Protein 4GBU (pdb70)

Sequence (399 aa):
SFVKDFKPQALGDTNLFKKPPIKIGNNELLHRAVIPPLTRMRALHPGNIIPNRDWAVEEYYTQRAQRPGTMIITEGAFISPQAGGYDNAPGVWSEEEEQMVEWTKIFNAIHEEKKSFVWVQLAVLGWAAFPDNLARDGLRYDSASDNVFMDAEQEAKKAKKANNPQHSLTKDDEIKQYIKEYVQAAKNSIAAGADGVEIHSANGYLLNQFLDPHSNTRTDEYGGSIEENRARFTLEEVVDALVEEAIGHEEKKVGLRLSPYGVFNSMSGGAETGIVAQYAYVAGELEKRAKAGKRLAFVHLVEPRVTNPFLTEGEGEEYEGGSNDFVYSIWKGPVIRRAGNFALHPEVVREEEVKDKRTLIGYGRFFISNPDLVDRLEKGLPLNKKYDRRDTFYQMSAHGYIDYPTYEEALKLGWDKK

Nearest PDB structures (foldseek):
  4gbu-assembly1_A  TM=1.003E+00  e=1.554E-83  Saccharomyces pastorianus
  4gwe-assembly1_A  TM=1.002E+00  e=4.753E-82  Saccharomyces pastorianus
  4h4i-assembly1_A  TM=1.002E+00  e=6.692E-82  Saccharomyces pastorianus
  4k7y-assembly1_A-2  TM=1.002E+00  e=2.093E-81  Saccharomyces pastorianus
  4ge8-assembly1_A  TM=1.001E+00  e=9.753E-81  Saccharomyces pastorianus

Radius of gyration: 19.95 Å; Cα contacts (8 Å, |Δi|>4): 950; chains: 1; bounding box: 50×60×41 Å

Foldseek 3Di:
DFDPPFFFDFCQVFQQQPWDDFQNATARGFAAADAAFQLQQAPDQQAQHPPPLLLLLLLLLQPARYHYEYHEAELDLQQAARRRHHHQPDPRRLVVVLSNQVSSVVSNYAYAYEYGGAAQNHQLQSQLVVVYAREAQDQPAHLDDVSQVRCVVSVHGYDHDDPVNLVVVLVSLLNSQVSNVVSPHQAYEYECEQQGHLVLLLAQRNHPDDPQCDDDLNNSCVSVVSSQVSNCVRPNLSRYEYEYELQACHSNGCGVVPVCSVVSVLVVLQVQQVVVVVPGHHSEYEYEWLQPNDVLDPRPPSRDPPDGPVSSVVHHPAAYEYEHNCLSPVVVVSVVSVPPRYGYYDYQQCLQESPVVVCNNPRHTTGDADVVSSHDNDPVSRNPRDHPVVCVVVVVVPD

InterPro domains:
  IPR001155 NADH:flavin oxidoreductase/NADH oxidase, N-terminal [PF00724] (16-368)
  IPR013785 Aldolase-type TIM barrel [G3DSA:3.20.20.70] (1-400)
  IPR045247 Oxidoreductase Oye-like [PTHR22893] (15-388)

CATH classification: 3.20.20.70

B-factor: mean 13.07, std 8.91, range [4.62, 53.96]

GO terms:
  GO:0003959 NADPH dehydrogenase activity (F, EXP)

Solvent-accessible surface area: 15492 Å² total; per-residue (Å²): 47,21,32,142,138,37,178,52,59,51,0,32,116,17,34,0,32,118,80,26,115,0,20,84,7,101,0,99,1,17,0,0,7,5,17,30,42,0,25,3,2,40,96,101,23,23,37,6,6,171,89,57,4,57,76,7,7,28,32,3,0,62,54,58,0,0,0,1,2,0,13,7,0,4,3,5,61,27,2,3,10,36,38,50,2,1,0,0,75,25,154,94,0,24,81,27,0,47,107,2,0,88,17,0,63,143,86,152,1,36,0,0,0,5,0,7,2,8,6,0,3,1,83,0,72,27,5,38,121,78,71,38,76,1,3,0,0,3,82,100,22,56,41,64,79,111,9,48,59,71,2,129,186,24,137,18,87,11,56,32,2,67,88,111,35,0,84,84,4,25,138,32,0,29,92,1,0,96,28,0,37,93,14,31,8,25,0,0,0,0,15,0,0,25,0,32,0,1,1,0,0,0,1,37,86,0,6,64,24,140,46,72,9,2,60,40,51,89,32,32,0,71,0,0,11,58,0,0,60,23,0,16,137,39,19,16,54,58,52,0,0,0,14,4,4,2,10,9,67,43,11,41,13,23,0,22,100,53,138,28,4,57,47,0,4,27,60,0,2,26,35,1,17,141,56,11,166,86,52,106,75,5,7,0,2,0,0,17,10,9,35,10,12,30,45,100,65,60,27,50,95,31,78,72,162,60,22,53,0,79,41,3,30,92,44,0,104,4,23,0,0,7,7,11,14,4,8,43,57,9,86,38,0,63,97,46,0,132,54,162,54,0,0,0,1,4,18,32,10,2,5,0,0,5,9,0,2,41,2,10,56,116,19,34,43,2,0,97,44,57,159,106,11,19,92,78,80,22,29,117,4,3,37,82,21,10,26,46,120,87,0,68,175,102,20,47,88,180,138

Secondary structure (DSSP, 8-state):
-B-TT------TTSGGGS-EEETTEEESSSEEB-------PBTTTTBPPTTTHHHHHHHHT-STT-EEE-S-EESSGGG---TTS-BSSSHHHHHHHHHHHHHHHHTT-EEEEEEE--GGGS-HHHHHHTT---EES-SS--S-HHHHHHHHHTT---EEPPHHHHHHHHHHHHHHHHHHHHTT-SEEEEE--TTSHHHHHH-TTT----STTSSSHHHHTHHHHHHHHHHHHHH-GGGEEEEE-TT--TTT--GGGSTTHHHHHHHHHHHHHHHHHTT---SEEEEE-TT-SSTTSPTTTT---S--STHHHHH--S-EEEESS-TT-HHHHHHHTTSTTEEEE--HHHHH-TTHHHHHHHT---BPP-GGGSS-SSSTTTT-PPPHHHHHHTTGGG-

Structure (mmCIF, N/CA/C/O backbone):
data_4GBU
#
_entry.id   4GBU
#
_cell.length_a   141.121
_cell.length_b   141.121
_cell.length_c   42.813
_cell.angle_alpha   90.00
_cell.angle_beta   90.00
_cell.angle_gamma   90.00
#
_symmetry.space_group_name_H-M   'P 43 21 2'
#
loop_
_entity.id
_entity.type
_entity.pdbx_description
1 polymer 'NADPH dehydrogenase 1'
2 non-polymer 'MAGNESIUM ION'
3 non-polymer 2-methyl-5-(prop-1-en-2-yl)phenol
4 non-polymer 'CHLORIDE ION'
5 non-polymer 'SODIUM ION'
6 non-polymer 'PENTAETHYLENE GLYCOL'
7 non-polymer 'FLAVIN MONONUCLEOTIDE'
8 water water
#
loop_
_atom_site.group_PDB
_atom_site.id
_atom_site.type_symbol
_atom_site.label_atom_id
_atom_site.label_alt_id
_atom_site.label_comp_id
_atom_site.label_asym_id
_atom_site.label_entity_id
_atom_site.label_seq_id
_atom_site.pdbx_PDB_ins_code
_atom_site.Cartn_x
_atom_site.Cartn_y
_atom_site.Cartn_z
_atom_site.occupancy
_atom_site.B_iso_or_equiv
_atom_site.auth_seq_id
_atom_site.auth_comp_id
_atom_site.auth_asym_id
_atom_site.auth_atom_id
_atom_site.pdbx_PDB_model_num
ATOM 1 N N . SER A 1 2 ? 9.026 -58.753 -16.386 1.00 17.35 1 SER A N 1
ATOM 2 C CA . SER A 1 2 ? 10.471 -58.906 -16.624 1.00 14.64 1 SER A CA 1
ATOM 3 C C . SER A 1 2 ? 11.275 -57.778 -16.041 1.00 12.43 1 SER A C 1
ATOM 4 O O . SER A 1 2 ? 10.733 -56.727 -15.692 1.00 14.08 1 SER A O 1
ATOM 7 N N . PHE A 1 3 ? 12.574 -58.016 -15.911 1.00 11.38 2 PHE A N 1
ATOM 8 C CA . PHE A 1 3 ? 13.491 -56.987 -15.475 1.00 10.88 2 PHE A CA 1
ATOM 9 C C . PHE A 1 3 ? 13.889 -56.132 -16.666 1.00 11.66 2 PHE A C 1
ATOM 10 O O . PHE A 1 3 ? 13.873 -56.581 -17.808 1.00 13.59 2 PHE A O 1
ATOM 18 N N . VAL A 1 4 ? 14.242 -54.880 -16.403 1.00 11.38 3 VAL A N 1
ATOM 19 C CA . VAL A 1 4 ? 14.720 -53.989 -17.453 1.00 11.58 3 VAL A CA 1
ATOM 20 C C . VAL A 1 4 ? 15.976 -54.578 -18.033 1.00 14.60 3 VAL A C 1
ATOM 21 O O . VAL A 1 4 ? 16.931 -54.867 -17.316 1.00 14.56 3 VAL A O 1
ATOM 25 N N . LYS A 1 5 ? 15.968 -54.767 -19.336 1.00 17.34 4 LYS A N 1
ATOM 26 C CA . LYS A 1 5 ? 16.992 -55.584 -19.946 1.00 23.12 4 LYS A CA 1
ATOM 27 C C . LYS A 1 5 ? 18.379 -55.001 -19.892 1.00 25.72 4 LYS A C 1
ATOM 28 O O . LYS A 1 5 ? 19.336 -55.698 -19.543 1.00 30.47 4 LYS A O 1
ATOM 34 N N . ASP A 1 6 ? 18.540 -53.752 -20.280 1.00 24.46 5 ASP A N 1
ATOM 35 C CA . ASP A 1 6 ? 19.923 -53.328 -20.514 1.00 29.01 5 ASP A CA 1
ATOM 36 C C . ASP A 1 6 ? 20.504 -52.591 -19.302 1.00 27.27 5 ASP A C 1
ATOM 37 O O . ASP A 1 6 ? 21.615 -52.073 -19.350 1.00 28.95 5 ASP A O 1
ATOM 42 N N . PHE A 1 7 ? 19.773 -52.594 -18.195 1.00 21.96 6 PHE A N 1
ATOM 43 C CA . PHE A 1 7 ? 20.138 -51.787 -17.051 1.00 18.90 6 PHE A CA 1
ATOM 44 C C . PHE A 1 7 ? 21.288 -52.426 -16.275 1.00 17.47 6 PHE A C 1
ATOM 45 O O . PHE A 1 7 ? 21.264 -53.622 -15.996 1.00 18.96 6 PHE A O 1
ATOM 53 N N . LYS A 1 8 ? 22.281 -51.619 -15.921 1.00 17.52 7 LYS A N 1
ATOM 54 C CA . LYS A 1 8 ? 23.385 -52.071 -15.077 1.00 17.06 7 LYS A CA 1
ATOM 55 C C . LYS A 1 8 ? 23.223 -51.436 -13.694 1.00 16.37 7 LYS A C 1
ATOM 56 O O . LYS A 1 8 ? 23.586 -50.285 -13.465 1.00 17.12 7 LYS A O 1
ATOM 62 N N . PRO A 1 9 ? 22.647 -52.176 -12.759 1.00 15.05 8 PRO A N 1
ATOM 63 C CA . PRO A 1 9 ? 22.399 -51.554 -11.466 1.00 15.24 8 PRO A CA 1
ATOM 64 C C . PRO A 1 9 ? 23.671 -51.262 -10.723 1.00 13.47 8 PRO A C 1
ATOM 65 O O . PRO A 1 9 ? 24.706 -51.891 -10.941 1.00 15.86 8 PRO A O 1
ATOM 69 N N . GLN A 1 10 ? 23.550 -50.340 -9.774 1.00 14.07 9 GLN A N 1
ATOM 70 C CA . GLN A 1 10 ? 24.600 -49.990 -8.858 1.00 14.13 9 GLN A CA 1
ATOM 71 C C . GLN A 1 10 ? 24.016 -49.972 -7.445 1.00 13.00 9 GLN A C 1
ATOM 72 O O . GLN A 1 10 ? 22.933 -49.423 -7.218 1.00 14.45 9 GLN A O 1
ATOM 78 N N . ALA A 1 11 ? 24.718 -50.562 -6.491 1.00 11.43 10 ALA A N 1
ATOM 79 C CA . ALA A 1 11 ? 24.321 -50.473 -5.083 1.00 11.40 10 ALA A CA 1
ATOM 80 C C . ALA A 1 11 ? 24.580 -49.076 -4.556 1.00 11.36 10 ALA A C 1
ATOM 81 O O . ALA A 1 11 ? 25.692 -48.560 -4.663 1.00 14.31 10 ALA A O 1
ATOM 83 N N . LEU A 1 12 ? 23.546 -48.453 -3.999 1.00 8.60 11 LEU A N 1
ATOM 84 C CA . LEU A 1 12 ? 23.625 -47.074 -3.490 1.00 7.79 11 LEU A CA 1
ATOM 85 C C . LEU A 1 12 ? 23.650 -47.017 -1.972 1.00 7.85 11 LEU A C 1
ATOM 86 O O . LEU A 1 12 ? 23.593 -45.936 -1.380 1.00 7.83 11 LEU A O 1
ATOM 91 N N . GLY A 1 13 ? 23.764 -48.173 -1.327 1.00 8.51 12 GLY A N 1
ATOM 92 C CA . GLY A 1 13 ? 23.821 -48.229 0.125 1.00 9.40 12 GLY A CA 1
ATOM 93 C C . GLY A 1 13 ? 24.960 -47.453 0.745 1.00 9.66 12 GLY A C 1
ATOM 94 O O . GLY A 1 13 ? 24.869 -47.072 1.906 1.00 11.11 12 GLY A O 1
ATOM 95 N N . ASP A 1 14 ? 26.029 -47.214 -0.004 1.00 9.41 13 ASP A N 1
ATOM 96 C CA . ASP A 1 14 ? 27.178 -46.474 0.509 1.00 10.14 13 ASP A CA 1
ATOM 97 C C . ASP A 1 14 ? 27.078 -44.958 0.281 1.00 11.84 13 ASP A C 1
ATOM 98 O O . ASP A 1 14 ? 28.063 -44.243 0.450 1.00 16.72 13 ASP A O 1
ATOM 103 N N . THR A 1 15 ? 25.902 -44.463 -0.076 1.00 8.76 14 THR A N 1
ATOM 104 C CA . THR A 1 15 ? 25.694 -43.054 -0.343 1.00 8.28 14 THR A CA 1
ATOM 105 C C . THR A 1 15 ? 24.719 -42.459 0.650 1.00 7.82 14 THR A C 1
ATOM 106 O O . THR A 1 15 ? 24.039 -43.177 1.388 1.00 8.66 14 THR A O 1
ATOM 110 N N . ASN A 1 16 ? 24.584 -41.140 0.620 1.00 7.94 15 ASN A N 1
ATOM 111 C CA . ASN A 1 16 ? 23.623 -40.463 1.462 1.00 7.92 15 ASN A CA 1
ATOM 112 C C . ASN A 1 16 ? 22.162 -40.831 1.183 1.00 7.52 15 ASN A C 1
ATOM 113 O O . ASN A 1 16 ? 21.295 -40.510 1.971 1.00 8.30 15 ASN A O 1
ATOM 118 N N . LEU A 1 17 ? 21.889 -41.513 0.072 1.00 7.46 16 LEU A N 1
ATOM 119 C CA . LEU A 1 17 ? 20.539 -41.998 -0.154 1.00 7.23 16 LEU A CA 1
ATOM 120 C C . LEU A 1 17 ? 20.096 -42.884 1.015 1.00 7.08 16 LEU A C 1
ATOM 121 O O . LEU A 1 17 ? 18.909 -42.982 1.289 1.00 7.87 16 LEU A O 1
ATOM 126 N N . PHE A 1 18 ? 21.064 -43.516 1.696 1.00 7.30 17 PHE A N 1
ATOM 127 C CA . PHE A 1 18 ? 20.774 -44.397 2.818 1.00 7.49 17 PHE A CA 1
ATOM 128 C C . PHE A 1 18 ? 21.160 -43.808 4.155 1.00 8.20 17 PHE A C 1
ATOM 129 O O . PHE A 1 18 ? 21.319 -44.525 5.128 1.00 10.12 17 PHE A O 1
ATOM 137 N N . LYS A 1 19 ? 21.238 -42.485 4.233 1.00 8.02 18 LYS A N 1
ATOM 138 C CA A LYS A 1 19 ? 21.380 -41.804 5.515 0.68 9.06 18 LYS A CA 1
ATOM 139 C CA B LYS A 1 19 ? 21.389 -41.799 5.505 0.32 8.69 18 LYS A CA 1
ATOM 140 C C . LYS A 1 19 ? 20.035 -41.239 5.938 1.00 8.70 18 LYS A C 1
ATOM 141 O O . LYS A 1 19 ? 19.294 -40.679 5.123 1.00 8.87 18 LYS A O 1
ATOM 152 N N . PRO A 1 20 ? 19.683 -41.396 7.219 1.00 8.73 19 PRO A N 1
ATOM 153 C CA A PRO A 1 20 ? 18.477 -40.767 7.751 0.59 9.28 19 PRO A CA 1
ATOM 154 C CA B PRO A 1 20 ? 18.481 -40.751 7.729 0.41 9.57 19 PRO A CA 1
ATOM 155 C C . PRO A 1 20 ? 18.352 -39.272 7.553 1.00 8.24 19 PRO A C 1
ATOM 156 O O . PRO A 1 20 ? 19.403 -38.626 7.501 1.00 9.24 19 PRO A O 1
ATOM 163 N N . ILE A 1 21 ? 17.155 -38.753 7.496 1.00 7.75 20 ILE A N 1
ATOM 164 C CA . ILE A 1 21 ? 16.947 -37.311 7.409 1.00 8.43 20 ILE A CA 1
ATOM 165 C C . ILE A 1 21 ? 15.567 -37.016 7.965 1.00 8.62 20 ILE A C 1
ATOM 166 O O . ILE A 1 21 ? 14.668 -37.839 7.820 1.00 9.00 20 ILE A O 1
ATOM 171 N N . LYS A 1 22 ? 15.391 -35.868 8.610 1.00 8.68 21 LYS A N 1
ATOM 172 C CA . LYS A 1 22 ? 14.080 -35.482 9.111 1.00 8.80 21 LYS A CA 1
ATOM 173 C C . LYS A 1 22 ? 13.409 -34.564 8.084 1.00 9.24 21 LYS A C 1
ATOM 174 O O . LYS A 1 22 ? 14.003 -33.597 7.618 1.00 10.88 21 LYS A O 1
ATOM 180 N N . ILE A 1 23 ? 12.167 -34.883 7.716 1.00 7.88 22 ILE A N 1
ATOM 181 C CA . ILE A 1 23 ? 11.363 -34.030 6.839 1.00 8.02 22 ILE A CA 1
ATOM 182 C C . ILE A 1 23 ? 10.097 -33.713 7.606 1.00 8.23 22 ILE A C 1
ATOM 183 O O . ILE A 1 23 ? 9.314 -34.617 7.950 1.00 8.69 22 ILE A O 1
ATOM 188 N N . GLY A 1 24 ? 9.895 -32.441 7.895 1.00 8.95 23 GLY A N 1
ATOM 189 C CA . GLY A 1 24 ? 8.786 -32.051 8.738 1.00 9.65 23 GLY A CA 1
ATOM 190 C C . GLY A 1 24 ? 8.888 -32.758 10.075 1.00 8.98 23 GLY A C 1
ATOM 191 O O . GLY A 1 24 ? 9.931 -32.759 10.719 1.00 10.01 23 GLY A O 1
ATOM 192 N N . ASN A 1 25 ? 7.803 -33.409 10.482 1.00 8.71 24 ASN A N 1
ATOM 193 C CA . ASN A 1 25 ? 7.797 -34.159 11.724 1.00 9.39 24 ASN A CA 1
ATOM 194 C C . ASN A 1 25 ? 8.362 -35.572 11.602 1.00 8.99 24 ASN A C 1
ATOM 195 O O . ASN A 1 25 ? 8.417 -36.294 12.576 1.00 11.06 24 ASN A O 1
ATOM 200 N N . ASN A 1 26 ? 8.761 -35.989 10.402 1.00 8.20 25 ASN A N 1
ATOM 201 C CA . ASN A 1 26 ? 9.039 -37.393 10.139 1.00 8.10 25 ASN A CA 1
ATOM 202 C C . ASN A 1 26 ? 10.525 -37.716 10.040 1.00 8.59 25 ASN A C 1
ATOM 203 O O . ASN A 1 26 ? 11.262 -37.123 9.249 1.00 8.71 25 ASN A O 1
ATOM 208 N N . GLU A 1 27 ? 10.942 -38.705 10.818 1.00 7.93 26 GLU A N 1
ATOM 209 C CA . GLU A 1 27 ? 12.297 -39.230 10.755 1.00 7.45 26 GLU A CA 1
ATOM 210 C C . GLU A 1 27 ? 12.413 -40.294 9.660 1.00 7.66 26 GLU A C 1
ATOM 211 O O . GLU A 1 27 ? 12.183 -41.473 9.897 1.00 8.35 26 GLU A O 1
ATOM 217 N N . LEU A 1 28 ? 12.755 -39.855 8.456 1.00 7.49 27 LEU A N 1
ATOM 218 C CA . LEU A 1 28 ? 12.958 -40.788 7.357 1.00 7.56 27 LEU A CA 1
ATOM 219 C C . LEU A 1 28 ? 14.232 -41.596 7.615 1.00 7.46 27 LEU A C 1
ATOM 220 O O . LEU A 1 28 ? 15.225 -41.088 8.157 1.00 7.98 27 LEU A O 1
ATOM 225 N N . LEU A 1 29 ? 14.202 -42.853 7.185 1.00 7.55 28 LEU A N 1
ATOM 226 C CA . LEU A 1 29 ? 15.367 -43.723 7.361 1.00 7.98 28 LEU A CA 1
ATOM 227 C C . LEU A 1 29 ? 16.246 -43.805 6.123 1.00 8.08 28 LEU A C 1
ATOM 228 O O . LEU A 1 29 ? 17.344 -44.346 6.174 1.00 9.76 28 LEU A O 1
ATOM 233 N N . HIS A 1 30 ? 15.777 -43.232 5.027 1.00 7.21 29 HIS A N 1
ATOM 234 C CA . HIS A 1 30 ? 16.520 -43.177 3.773 1.00 6.78 29 HIS A CA 1
ATOM 235 C C . HIS A 1 30 ? 15.833 -42.084 2.941 1.00 6.78 29 HIS A C 1
ATOM 236 O O . HIS A 1 30 ? 14.767 -41.565 3.324 1.00 6.90 29 HIS A O 1
ATOM 243 N N . ARG A 1 31 ? 16.464 -41.735 1.832 1.00 6.64 30 ARG A N 1
ATOM 244 C CA . ARG A 1 31 ? 16.120 -40.525 1.098 1.00 6.21 30 ARG A CA 1
ATOM 245 C C . ARG A 1 31 ? 15.507 -40.832 -0.277 1.00 6.27 30 ARG A C 1
ATOM 246 O O . ARG A 1 31 ? 15.426 -39.955 -1.116 1.00 6.74 30 ARG A O 1
ATOM 254 N N . ALA A 1 32 ? 15.043 -42.065 -0.476 1.00 6.15 31 ALA A N 1
ATOM 255 C CA . ALA A 1 32 ? 14.284 -42.427 -1.681 1.00 6.85 31 ALA A CA 1
ATOM 256 C C . ALA A 1 32 ? 12.807 -42.177 -1.385 1.00 6.19 31 ALA A C 1
ATOM 257 O O . ALA A 1 32 ? 12.226 -42.841 -0.529 1.00 6.95 31 ALA A O 1
ATOM 259 N N . VAL A 1 33 ? 12.230 -41.210 -2.092 1.00 6.09 32 VAL A N 1
ATOM 260 C CA . VAL A 1 33 ? 10.879 -40.738 -1.857 1.00 6.40 32 VAL A CA 1
ATOM 261 C C . VAL A 1 33 ? 9.970 -41.251 -2.973 1.00 6.17 32 VAL A C 1
ATOM 262 O O . VAL A 1 33 ? 10.381 -41.316 -4.142 1.00 6.78 32 VAL A O 1
ATOM 266 N N . ILE A 1 34 ? 8.733 -41.598 -2.625 1.00 6.01 33 ILE A N 1
ATOM 267 C CA . ILE A 1 34 ? 7.721 -41.864 -3.647 1.00 6.25 33 ILE A CA 1
ATOM 268 C C . ILE A 1 34 ? 7.080 -40.536 -3.995 1.00 6.01 33 ILE A C 1
ATOM 269 O O . ILE A 1 34 ? 6.401 -39.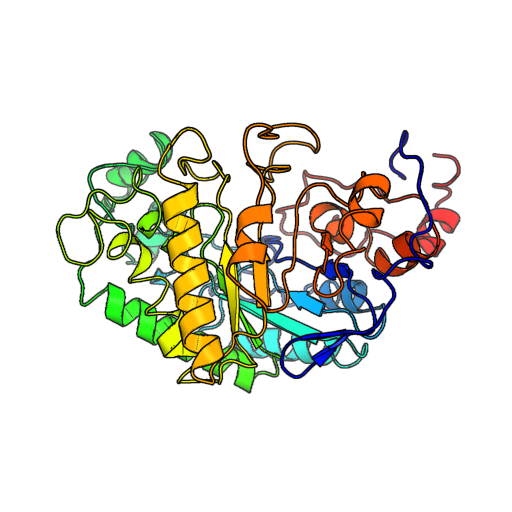940 -3.163 1.00 6.40 33 ILE A O 1
ATOM 274 N N . PRO A 1 35 ? 7.323 -40.036 -5.215 1.00 5.74 34 PRO A N 1
ATOM 275 C CA . PRO A 1 35 ? 6.669 -38.801 -5.642 1.00 6.03 34 PRO A CA 1
ATOM 276 C C . PRO A 1 35 ? 5.195 -39.090 -5.946 1.00 5.98 34 PRO A C 1
ATOM 277 O O . PRO A 1 35 ? 4.815 -40.259 -6.099 1.00 6.37 34 PRO A O 1
ATOM 281 N N . PRO A 1 36 ? 4.389 -38.045 -6.067 1.00 5.66 35 PRO A N 1
ATOM 282 C CA . PRO A 1 36 ? 2.966 -38.228 -6.355 1.00 5.95 35 PRO A CA 1
ATOM 283 C C . PRO A 1 36 ? 2.793 -38.907 -7.721 1.00 5.92 35 PRO A C 1
ATOM 284 O O . PRO A 1 36 ? 3.376 -38.477 -8.722 1.00 6.33 35 PRO A O 1
ATOM 288 N N . LEU A 1 37 ? 1.956 -39.938 -7.762 1.00 5.93 36 LEU A N 1
ATOM 289 C CA . LEU A 1 37 ? 1.697 -40.710 -8.978 1.00 5.97 36 LEU A CA 1
ATOM 290 C C . LEU A 1 37 ? 0.191 -40.995 -9.070 1.00 6.11 36 LEU A C 1
ATOM 291 O O . LEU A 1 37 ? -0.343 -41.894 -8.418 1.00 6.74 36 LEU A O 1
ATOM 296 N N . THR A 1 38 ? -0.485 -40.247 -9.924 1.00 6.31 37 THR A N 1
ATOM 297 C CA . THR A 1 38 ? -1.868 -40.501 -10.303 1.00 6.24 37 THR A CA 1
ATOM 298 C C . THR A 1 38 ? -1.953 -41.875 -10.950 1.00 6.14 37 THR A C 1
ATOM 299 O O . THR A 1 38 ? -1.171 -42.205 -11.838 1.00 7.08 37 THR A O 1
ATOM 303 N N . ARG A 1 39 ? -2.927 -42.661 -10.515 1.00 6.57 38 ARG A N 1
ATOM 304 C CA . ARG A 1 39 ? -3.107 -44.019 -11.018 1.00 6.74 38 ARG A CA 1
ATOM 305 C C . ARG A 1 39 ? -4.516 -44.293 -11.514 1.00 6.75 38 ARG A C 1
ATOM 306 O O . ARG A 1 39 ? -4.754 -45.334 -12.141 1.00 7.40 38 ARG A O 1
ATOM 314 N N . MET A 1 40 ? -5.473 -43.395 -11.257 1.00 7.17 39 MET A N 1
ATOM 315 C CA . MET A 1 40 ? -6.825 -43.520 -11.824 1.00 7.09 39 MET A CA 1
ATOM 316 C C . MET A 1 40 ? -7.556 -44.793 -11.382 1.00 7.37 39 MET A C 1
ATOM 317 O O . MET A 1 40 ? -8.340 -45.344 -12.152 1.00 8.41 39 MET A O 1
ATOM 322 N N . ARG A 1 41 ? -7.358 -45.221 -10.136 1.00 7.55 40 ARG A N 1
ATOM 323 C CA . ARG A 1 41 ? -8.178 -46.291 -9.568 1.00 7.67 40 ARG A CA 1
ATOM 324 C C . ARG A 1 41 ? -9.304 -45.765 -8.682 1.00 6.89 40 ARG A C 1
ATOM 325 O O . ARG A 1 41 ? -10.090 -46.561 -8.183 1.00 7.76 40 ARG A O 1
ATOM 333 N N . ALA A 1 42 ? -9.440 -44.455 -8.514 1.00 7.35 41 ALA A N 1
ATOM 334 C CA . ALA A 1 42 ? -10.555 -43.962 -7.698 1.00 7.89 41 ALA A CA 1
ATOM 335 C C . ALA A 1 42 ? -11.860 -44.193 -8.434 1.00 7.85 41 ALA A C 1
ATOM 336 O O . ALA A 1 42 ? -11.903 -44.187 -9.665 1.00 8.32 41 ALA A O 1
ATOM 338 N N . LEU A 1 43 ? -12.916 -44.444 -7.689 1.00 8.54 42 LEU A N 1
ATOM 339 C CA . LEU A 1 43 ? -14.203 -44.802 -8.275 1.00 9.46 42 LEU A CA 1
ATOM 340 C C . LEU A 1 43 ? -15.189 -43.647 -8.341 1.00 9.63 42 LEU A C 1
ATOM 341 O O . LEU A 1 43 ? -15.234 -42.782 -7.462 1.00 9.75 42 LEU A O 1
ATOM 346 N N . HIS A 1 44 ? -15.969 -43.681 -9.406 1.00 9.28 43 HIS A N 1
ATOM 347 C CA . HIS A 1 44 ? -17.060 -42.762 -9.668 1.00 9.09 43 HIS A CA 1
ATOM 348 C C . HIS A 1 44 ? -18.375 -43.416 -9.246 1.00 8.60 43 HIS A C 1
ATOM 349 O O . HIS A 1 44 ? -18.579 -44.615 -9.469 1.00 10.04 43 HIS A O 1
ATOM 356 N N . PRO A 1 45 ? -19.315 -42.650 -8.664 1.00 8.83 44 PRO A N 1
ATOM 357 C CA . PRO A 1 45 ? -19.254 -41.215 -8.413 1.00 8.85 44 PRO A CA 1
ATOM 358 C C . PRO A 1 45 ? -18.510 -40.906 -7.128 1.00 9.12 44 PRO A C 1
ATOM 359 O O . PRO A 1 45 ? -18.313 -41.760 -6.270 1.00 10.56 44 PRO A O 1
ATOM 363 N N . GLY A 1 46 ? -18.091 -39.657 -7.005 1.00 9.19 45 GLY A N 1
ATOM 364 C CA . GLY A 1 46 ? -17.572 -39.164 -5.754 1.00 9.08 45 GLY A CA 1
ATOM 365 C C . GLY A 1 46 ? -16.071 -39.168 -5.602 1.00 8.51 45 GLY A C 1
ATOM 366 O O . GLY A 1 46 ? -15.593 -38.783 -4.545 1.00 8.71 45 GLY A O 1
ATOM 367 N N . ASN A 1 47 ? -15.338 -39.603 -6.623 1.00 8.41 46 ASN A N 1
ATOM 368 C CA . ASN A 1 47 ? -13.866 -39.559 -6.589 1.00 7.18 46 ASN A CA 1
ATOM 369 C C . ASN A 1 47 ? -13.320 -40.265 -5.338 1.00 7.65 46 ASN A C 1
ATOM 370 O O . ASN A 1 47 ? -12.522 -39.719 -4.582 1.00 7.74 46 ASN A O 1
ATOM 375 N N . ILE A 1 48 ? -13.749 -41.510 -5.142 1.00 7.47 47 ILE A N 1
ATOM 376 C CA A ILE A 1 48 ? -13.451 -42.224 -3.913 0.30 7.99 47 ILE A CA 1
ATOM 377 C CA B ILE A 1 48 ? -13.477 -42.248 -3.919 0.70 7.75 47 ILE A CA 1
ATOM 378 C C . ILE A 1 48 ? -12.213 -43.097 -4.085 1.00 7.79 47 ILE A C 1
ATOM 379 O O . ILE A 1 48 ? -12.135 -43.909 -4.997 1.00 7.95 47 ILE A O 1
ATOM 388 N N . PRO A 1 49 ? -11.207 -42.940 -3.203 1.00 7.74 48 PRO A N 1
ATOM 389 C CA . PRO A 1 49 ? -10.031 -43.810 -3.296 1.00 7.82 48 PRO A CA 1
ATOM 390 C C . PRO A 1 49 ? -10.458 -45.269 -3.376 1.00 7.75 48 PRO A C 1
ATOM 391 O O . PRO A 1 49 ? -11.407 -45.674 -2.716 1.00 8.48 48 PRO A O 1
ATOM 395 N N . ASN A 1 50 ? -9.770 -46.055 -4.184 1.00 7.60 49 ASN A N 1
ATOM 396 C CA . ASN A 1 50 ? -10.248 -47.385 -4.516 1.00 7.36 49 ASN A CA 1
ATOM 397 C C . ASN A 1 50 ? -10.419 -48.293 -3.312 1.00 8.24 49 ASN A C 1
ATOM 398 O O . ASN A 1 50 ? -9.457 -48.635 -2.629 1.00 8.83 49 ASN A O 1
ATOM 403 N N . ARG A 1 51 ? -11.660 -48.707 -3.101 1.00 8.78 50 ARG A N 1
ATOM 404 C CA . ARG A 1 51 ? -12.037 -49.439 -1.913 1.00 9.43 50 ARG A CA 1
ATOM 405 C C . ARG A 1 51 ? -11.484 -50.857 -1.884 1.00 8.96 50 ARG A C 1
ATOM 406 O O . ARG A 1 51 ? -11.425 -51.474 -0.825 1.00 10.88 50 ARG A O 1
ATOM 414 N N . ASP A 1 52 ? -11.080 -51.375 -3.032 1.00 8.52 51 ASP A N 1
ATOM 415 C CA . ASP A 1 52 ? -10.569 -52.739 -3.114 1.00 9.10 51 ASP A CA 1
ATOM 416 C C . ASP A 1 52 ? -9.054 -52.826 -3.024 1.00 9.15 51 ASP A C 1
ATOM 417 O O . ASP A 1 52 ? -8.533 -53.781 -2.444 1.00 10.37 51 ASP A O 1
ATOM 422 N N . TRP A 1 53 ? -8.345 -51.866 -3.617 1.00 8.41 52 TRP A N 1
ATOM 423 C CA . TRP A 1 53 ? -6.928 -52.058 -3.898 1.00 8.15 52 TRP A CA 1
ATOM 424 C C . TRP A 1 53 ? -6.011 -50.983 -3.336 1.00 8.50 52 TRP A C 1
ATOM 425 O O . TRP A 1 53 ? -4.800 -51.207 -3.287 1.00 8.68 52 TRP A O 1
ATOM 436 N N . ALA A 1 54 ? -6.514 -49.782 -3.048 1.00 8.02 53 ALA A N 1
ATOM 437 C CA . ALA A 1 54 ? -5.597 -48.684 -2.733 1.00 7.90 53 ALA A CA 1
ATOM 438 C C . ALA A 1 54 ? -4.797 -48.943 -1.453 1.00 8.17 53 ALA A C 1
ATOM 439 O O . ALA A 1 54 ? -3.607 -48.625 -1.399 1.00 8.36 53 ALA A O 1
ATOM 441 N N . VAL A 1 55 ? -5.425 -49.519 -0.427 1.00 8.07 54 VAL A N 1
ATOM 442 C CA . VAL A 1 55 ? -4.685 -49.844 0.776 1.00 8.32 54 VAL A CA 1
ATOM 443 C C . VAL A 1 55 ? -3.512 -50.763 0.439 1.00 7.84 54 VAL A C 1
ATOM 444 O O . VAL A 1 55 ? -2.378 -50.533 0.879 1.00 8.82 54 VAL A O 1
ATOM 448 N N . GLU A 1 56 ? -3.769 -51.798 -0.339 1.00 8.49 55 GLU A N 1
ATOM 449 C CA A GLU A 1 56 ? -2.722 -52.736 -0.662 0.61 8.13 55 GLU A CA 1
ATOM 450 C CA B GLU A 1 56 ? -2.715 -52.738 -0.660 0.39 8.30 55 GLU A CA 1
ATOM 451 C C . GLU A 1 56 ? -1.610 -52.083 -1.477 1.00 8.22 55 GLU A C 1
ATOM 452 O O . GLU A 1 56 ? -0.427 -52.325 -1.232 1.00 8.66 55 GLU A O 1
ATOM 463 N N . TYR A 1 57 ? -1.978 -51.241 -2.437 1.00 7.58 56 TYR A N 1
ATOM 464 C CA . TYR A 1 57 ? -0.991 -50.528 -3.251 1.00 6.86 56 TYR A CA 1
ATOM 465 C C . TYR A 1 57 ? -0.011 -49.728 -2.387 1.00 7.33 56 TYR A C 1
ATOM 466 O O . TYR A 1 57 ? 1.215 -49.812 -2.558 1.00 7.67 56 TYR A O 1
ATOM 475 N N . TYR A 1 58 ? -0.548 -48.927 -1.487 1.00 7.81 57 TYR A N 1
ATOM 476 C CA . TYR A 1 58 ? 0.283 -48.106 -0.616 1.00 7.37 57 TYR A CA 1
ATOM 477 C C . TYR A 1 58 ? 1.028 -48.933 0.425 1.00 7.33 57 TYR A C 1
ATOM 478 O O . TYR A 1 58 ? 2.165 -48.625 0.770 1.00 8.40 57 TYR A O 1
ATOM 487 N N . THR A 1 59 ? 0.394 -49.995 0.922 1.00 7.49 58 THR A N 1
ATOM 488 C CA . THR A 1 59 ? 1.052 -50.867 1.896 1.00 8.21 58 THR A CA 1
ATOM 489 C C . THR A 1 59 ? 2.300 -51.480 1.277 1.00 7.79 58 THR A C 1
ATOM 490 O O . THR A 1 59 ? 3.382 -51.488 1.869 1.00 8.60 58 THR A O 1
ATOM 494 N N . GLN A 1 60 ? 2.153 -51.994 0.059 1.00 7.70 59 GLN A N 1
ATOM 495 C CA . GLN A 1 60 ? 3.280 -52.566 -0.646 1.00 7.50 59 GLN A CA 1
ATOM 496 C C . GLN A 1 60 ? 4.422 -51.565 -0.734 1.00 7.49 59 GLN A C 1
ATOM 497 O O . GLN A 1 60 ? 5.591 -51.919 -0.542 1.00 8.50 59 GLN A O 1
ATOM 503 N N . ARG A 1 61 ? 4.104 -50.332 -1.114 1.00 7.71 60 ARG A N 1
ATOM 504 C CA . ARG A 1 61 ? 5.131 -49.334 -1.400 1.00 7.62 60 ARG A CA 1
ATOM 505 C C . ARG A 1 61 ? 5.661 -48.651 -0.133 1.00 7.64 60 ARG A C 1
ATOM 506 O O . ARG A 1 61 ? 6.671 -47.956 -0.186 1.00 8.35 60 ARG A O 1
ATOM 514 N N . ALA A 1 62 ? 5.034 -48.935 1.006 1.00 8.06 61 ALA A N 1
ATOM 515 C CA . ALA A 1 62 ? 5.486 -48.492 2.325 1.00 7.73 61 ALA A CA 1
ATOM 516 C C . ALA A 1 62 ? 6.396 -49.506 3.000 1.00 7.72 61 ALA A C 1
ATOM 517 O O . ALA A 1 62 ? 6.873 -49.268 4.094 1.00 8.33 61 ALA A O 1
ATOM 519 N N . GLN A 1 63 ? 6.660 -50.624 2.335 1.00 8.35 62 GLN A N 1
ATOM 520 C CA . GLN A 1 63 ? 7.268 -51.773 3.007 1.00 8.60 62 GLN A CA 1
ATOM 521 C C . GLN A 1 63 ? 8.655 -51.507 3.590 1.00 8.63 62 GLN A C 1
ATOM 522 O O . GLN A 1 63 ? 9.028 -52.146 4.552 1.00 9.96 62 GLN A O 1
ATOM 528 N N . ARG A 1 64 ? 9.438 -50.626 2.976 1.00 8.52 63 ARG A N 1
ATOM 529 C CA . ARG A 1 64 ? 10.736 -50.301 3.568 1.00 8.32 63 ARG A CA 1
ATOM 530 C C . ARG A 1 64 ? 10.489 -49.328 4.699 1.00 8.08 63 ARG A C 1
ATOM 531 O O . ARG A 1 64 ? 9.953 -48.249 4.478 1.00 7.90 63 ARG A O 1
ATOM 539 N N . PRO A 1 65 ? 10.838 -49.684 5.924 1.00 8.72 64 PRO A N 1
ATOM 540 C CA . PRO A 1 65 ? 10.571 -48.753 7.024 1.00 8.94 64 PRO A CA 1
ATOM 541 C C . PRO A 1 65 ? 11.168 -47.365 6.771 1.00 7.75 64 PRO A C 1
ATOM 542 O O . PRO A 1 65 ? 12.271 -47.232 6.229 1.00 8.58 64 PRO A O 1
ATOM 546 N N . GLY A 1 66 ? 10.455 -46.337 7.198 1.00 7.71 65 GLY A N 1
ATOM 547 C CA . GLY A 1 66 ? 10.973 -44.993 7.140 1.00 7.89 65 GLY A CA 1
ATOM 548 C C . GLY A 1 66 ? 10.961 -44.349 5.773 1.00 7.18 65 GLY A C 1
ATOM 549 O O . GLY A 1 66 ? 11.745 -43.424 5.523 1.00 7.94 65 GLY A O 1
ATOM 550 N N . THR A 1 67 ? 10.082 -44.827 4.888 1.00 6.94 66 THR A N 1
ATOM 551 C CA . THR A 1 67 ? 9.915 -44.248 3.556 1.00 6.71 66 THR A CA 1
ATOM 552 C C . THR A 1 67 ? 8.925 -43.098 3.581 1.00 6.36 66 THR A C 1
ATOM 553 O O . THR A 1 67 ? 7.829 -43.226 4.113 1.00 7.42 66 THR A O 1
ATOM 557 N N . MET A 1 68 ? 9.280 -42.005 2.905 1.00 6.30 67 MET A N 1
ATOM 558 C CA . MET A 1 68 ? 8.346 -40.913 2.643 1.00 6.76 67 MET A CA 1
ATOM 559 C C . MET A 1 68 ? 7.559 -41.175 1.375 1.00 6.30 67 MET A C 1
ATOM 560 O O . MET A 1 68 ? 8.142 -41.334 0.314 1.00 6.64 67 MET A O 1
ATOM 565 N N . ILE A 1 69 ? 6.233 -41.241 1.523 1.00 6.48 68 ILE A N 1
ATOM 566 C CA . ILE A 1 69 ? 5.324 -41.397 0.396 1.00 6.13 68 ILE A CA 1
ATOM 567 C C . ILE A 1 69 ? 4.525 -40.131 0.212 1.00 5.97 68 ILE A C 1
ATOM 568 O O . ILE A 1 69 ? 3.864 -39.678 1.144 1.00 7.20 68 ILE A O 1
ATOM 573 N N . ILE A 1 70 ? 4.538 -39.595 -1.005 1.00 5.89 69 ILE A N 1
ATOM 574 C CA . ILE A 1 70 ? 3.619 -38.528 -1.372 1.00 5.60 69 ILE A CA 1
ATOM 575 C C . ILE A 1 70 ? 2.508 -39.172 -2.200 1.00 5.86 69 ILE A C 1
ATOM 576 O O . ILE A 1 70 ? 2.779 -39.921 -3.142 1.00 6.63 69 ILE A O 1
ATOM 581 N N . THR A 1 71 ? 1.253 -38.949 -1.803 1.00 6.13 70 THR A N 1
ATOM 582 C CA . THR A 1 71 ? 0.165 -39.591 -2.505 1.00 6.59 70 THR A CA 1
ATOM 583 C C . THR A 1 71 ? 0.026 -39.080 -3.930 1.00 6.10 70 THR A C 1
ATOM 584 O O . THR A 1 71 ? 0.440 -37.964 -4.261 1.00 6.49 70 THR A O 1
ATOM 588 N N . GLU A 1 72 ? -0.640 -39.883 -4.750 1.00 6.02 71 GLU A N 1
ATOM 589 C CA . GLU A 1 72 ? -1.259 -39.371 -5.966 1.00 6.30 71 GLU A CA 1
ATOM 590 C C . GLU A 1 72 ? -1.944 -38.029 -5.689 1.00 6.10 71 GLU A C 1
ATOM 591 O O . GLU A 1 72 ? -2.500 -37.794 -4.601 1.00 6.23 71 GLU A O 1
ATOM 597 N N . GLY A 1 73 ? -1.986 -37.169 -6.689 1.00 6.41 72 GLY A N 1
ATOM 598 C CA . GLY A 1 73 ? -2.705 -35.926 -6.544 1.00 6.32 72 GLY A CA 1
ATOM 599 C C . GLY A 1 73 ? -4.130 -36.183 -6.107 1.00 6.86 72 GLY A C 1
ATOM 600 O O . GLY A 1 73 ? -4.837 -37.040 -6.656 1.00 7.45 72 GLY A O 1
ATOM 601 N N . ALA A 1 74 ? -4.597 -35.371 -5.169 1.00 6.04 73 ALA A N 1
ATOM 602 C CA . ALA A 1 74 ? -5.948 -35.494 -4.638 1.00 6.87 73 ALA A CA 1
ATOM 603 C C . ALA A 1 74 ? -6.668 -34.159 -4.760 1.00 6.20 73 ALA A C 1
ATOM 604 O O . ALA A 1 74 ? -6.161 -33.143 -4.307 1.00 7.00 73 ALA A O 1
ATOM 606 N N . PHE A 1 75 ? -7.840 -34.158 -5.388 1.00 6.56 74 PHE A N 1
ATOM 607 C CA . PHE A 1 75 ? -8.567 -32.932 -5.619 1.00 6.57 74 PHE A CA 1
ATOM 608 C C . PHE A 1 75 ? -9.083 -32.349 -4.316 1.00 6.64 74 PHE A C 1
ATOM 609 O O . PHE A 1 75 ? -9.670 -33.049 -3.484 1.00 7.42 74 PHE A O 1
ATOM 617 N N . ILE A 1 76 ? -8.944 -31.039 -4.191 1.00 6.70 75 ILE A N 1
ATOM 618 C CA . ILE A 1 76 ? -9.354 -30.369 -2.967 1.00 7.37 75 ILE A CA 1
ATOM 619 C C . ILE A 1 76 ? -10.860 -30.104 -2.907 1.00 7.44 75 ILE A C 1
ATOM 620 O O . ILE A 1 76 ? -11.385 -29.808 -1.845 1.00 8.99 75 ILE A O 1
ATOM 625 N N . SER A 1 77 ? -11.556 -30.199 -4.028 1.00 7.77 76 SER A N 1
ATOM 626 C CA . SER A 1 77 ? -12.988 -29.906 -4.109 1.00 8.05 76 SER A CA 1
ATOM 627 C C . SER A 1 77 ? -13.476 -30.412 -5.458 1.00 7.38 76 SER A C 1
ATOM 628 O O . SER A 1 77 ? -12.674 -30.636 -6.366 1.00 7.85 76 SER A O 1
ATOM 631 N N . PRO A 1 78 ? -14.796 -30.512 -5.635 1.00 7.78 77 PRO A N 1
ATOM 632 C CA . PRO A 1 78 ? -15.289 -30.875 -6.969 1.00 7.77 77 PRO A CA 1
ATOM 633 C C . PRO A 1 78 ? -14.772 -29.927 -8.047 1.00 7.25 77 PRO A C 1
ATOM 634 O O . PRO A 1 78 ? -14.357 -30.374 -9.132 1.00 7.93 77 PRO A O 1
ATOM 638 N N . GLN A 1 79 ? -14.829 -28.621 -7.800 1.00 7.75 78 GLN A N 1
ATOM 639 C CA . GLN A 1 79 ? -14.424 -27.641 -8.803 1.00 7.80 78 GLN A CA 1
ATOM 640 C C . GLN A 1 79 ? -12.936 -27.757 -9.178 1.00 7.39 78 GLN A C 1
ATOM 641 O O . GLN A 1 79 ? -12.545 -27.391 -10.270 1.00 8.08 78 GLN A O 1
ATOM 647 N N . ALA A 1 80 ? -12.124 -28.292 -8.271 1.00 7.39 79 ALA A N 1
ATOM 648 C CA . ALA A 1 80 ? -10.692 -28.489 -8.529 1.00 6.51 79 ALA A CA 1
ATOM 649 C C . ALA A 1 80 ? -10.411 -29.711 -9.406 1.00 6.21 79 ALA A C 1
ATOM 650 O O . ALA A 1 80 ? -9.272 -29.905 -9.837 1.00 7.34 79 ALA A O 1
ATOM 652 N N . GLY A 1 81 ? -11.414 -30.559 -9.601 1.00 7.05 80 GLY A N 1
ATOM 653 C CA . GLY A 1 81 ? -11.245 -31.842 -10.269 1.00 7.67 80 GLY A CA 1
ATOM 654 C C . GLY A 1 81 ? -11.581 -31.814 -11.741 1.00 7.38 80 GLY A C 1
ATOM 655 O O . GLY A 1 81 ? -11.312 -30.851 -12.459 1.00 8.05 80 GLY A O 1
ATOM 656 N N . GLY A 1 82 ? -12.145 -32.914 -12.217 1.00 8.13 81 GLY A N 1
ATOM 657 C CA . GLY A 1 82 ? -12.469 -33.055 -13.622 1.00 8.94 81 GLY A CA 1
ATOM 658 C C . GLY A 1 82 ? -12.014 -34.351 -14.258 1.00 8.34 81 GLY A C 1
ATOM 659 O O . GLY A 1 82 ? -12.291 -34.562 -15.438 1.00 9.38 81 GLY A O 1
ATOM 660 N N . TYR A 1 83 ? -11.355 -35.220 -13.490 1.00 7.83 82 TYR A N 1
ATOM 661 C CA . TYR A 1 83 ? -11.076 -36.600 -13.866 1.00 8.36 82 TYR A CA 1
ATOM 662 C C . TYR A 1 83 ? -11.859 -37.492 -12.903 1.00 7.88 82 TYR A C 1
ATOM 663 O O . TYR A 1 83 ? -11.707 -37.396 -11.692 1.00 8.79 82 TYR A O 1
ATOM 672 N N . ASP A 1 84 ? -12.697 -38.356 -13.450 1.00 8.66 83 ASP A N 1
ATOM 673 C CA . ASP A 1 84 ? -13.588 -39.145 -12.621 1.00 8.84 83 ASP A CA 1
ATOM 674 C C . ASP A 1 84 ? -12.888 -40.191 -11.774 1.00 8.46 83 ASP A C 1
ATOM 675 O O . ASP A 1 84 ? -13.447 -40.625 -10.772 1.00 9.81 83 ASP A O 1
ATOM 680 N N . ASN A 1 85 ? -11.695 -40.605 -12.175 1.00 7.77 84 ASN A N 1
ATOM 681 C CA . ASN A 1 85 ? -11.028 -41.692 -11.480 1.00 8.06 84 ASN A CA 1
ATOM 682 C C . ASN A 1 85 ? -9.785 -41.280 -10.696 1.00 7.32 84 ASN A C 1
ATOM 683 O O . ASN A 1 85 ? -9.009 -42.138 -10.280 1.00 7.38 84 ASN A O 1
ATOM 688 N N . ALA A 1 86 ? -9.634 -39.989 -10.435 1.00 6.81 85 ALA A N 1
ATOM 689 C CA . ALA A 1 86 ? -8.655 -39.501 -9.463 1.00 7.12 85 ALA A CA 1
ATOM 690 C C . ALA A 1 86 ? -9.391 -39.146 -8.184 1.00 6.49 85 ALA A C 1
ATOM 691 O O . ALA A 1 86 ? -10.536 -38.698 -8.224 1.00 8.19 85 ALA A O 1
ATOM 693 N N . PRO A 1 87 ? -8.762 -39.376 -7.029 1.00 6.59 86 PRO A N 1
ATOM 694 C CA . PRO A 1 87 ? -9.473 -39.183 -5.770 1.00 7.21 86 PRO A CA 1
ATOM 695 C C . PRO A 1 87 ? -9.531 -37.728 -5.308 1.00 6.87 86 PRO A C 1
ATOM 696 O O . PRO A 1 87 ? -8.702 -36.904 -5.705 1.00 7.51 86 PRO A O 1
ATOM 700 N N . GLY A 1 88 ? -10.488 -37.449 -4.430 1.00 7.69 87 GLY A N 1
ATOM 701 C CA . GLY A 1 88 ? -10.531 -36.202 -3.708 1.00 7.62 87 GLY A CA 1
ATOM 702 C C . GLY A 1 88 ? -10.285 -36.367 -2.224 1.00 7.48 87 GLY A C 1
ATOM 703 O O . GLY A 1 88 ? -10.197 -37.477 -1.705 1.00 7.59 87 GLY A O 1
ATOM 704 N N . VAL A 1 89 ? -10.185 -35.219 -1.556 1.00 7.11 88 VAL A N 1
ATOM 705 C CA . VAL A 1 89 ? -10.004 -35.121 -0.113 1.00 7.41 88 VAL A CA 1
ATOM 706 C C . VAL A 1 89 ? -10.954 -34.076 0.485 1.00 7.96 88 VAL A C 1
ATOM 707 O O . VAL A 1 89 ? -10.606 -33.394 1.455 1.00 8.72 88 VAL A O 1
ATOM 711 N N . TRP A 1 90 ? -12.152 -33.961 -0.076 1.00 8.12 89 TRP A N 1
ATOM 712 C CA . TRP A 1 90 ? -13.157 -33.050 0.460 1.00 9.04 89 TRP A CA 1
ATOM 713 C C . TRP A 1 90 ? -14.317 -33.704 1.193 1.00 9.04 89 TRP A C 1
ATOM 714 O O . TRP A 1 90 ? -15.012 -33.025 1.923 1.00 10.80 89 TRP A O 1
ATOM 725 N N . SER A 1 91 ? -14.577 -34.990 0.973 1.00 9.29 90 SER A N 1
ATOM 726 C CA . SER A 1 91 ? -15.792 -35.603 1.527 1.00 9.14 90 SER A CA 1
ATOM 727 C C . SER A 1 91 ? -15.518 -36.650 2.592 1.00 9.50 90 SER A C 1
ATOM 728 O O . SER A 1 91 ? -14.447 -37.250 2.643 1.00 9.65 90 SER A O 1
ATOM 731 N N . GLU A 1 92 ? -16.530 -36.892 3.400 1.00 10.94 91 GLU A N 1
ATOM 732 C CA . GLU A 1 92 ? -16.419 -37.922 4.410 1.00 12.32 91 GLU A CA 1
ATOM 733 C C . GLU A 1 92 ? -16.134 -39.292 3.791 1.00 11.41 91 GLU A C 1
ATOM 734 O O . GLU A 1 92 ? -15.354 -40.043 4.262 1.00 12.07 91 GLU A O 1
ATOM 740 N N . GLU A 1 93 ? -16.830 -39.604 2.709 1.00 11.34 92 GLU A N 1
ATOM 741 C CA A GLU A 1 93 ? -16.702 -40.926 2.111 0.58 13.07 92 GLU A CA 1
ATOM 742 C CA B GLU A 1 93 ? -16.717 -40.938 2.088 0.25 12.32 92 GLU A CA 1
ATOM 743 C CA C GLU A 1 93 ? -16.702 -40.927 2.103 0.17 12.06 92 GLU A CA 1
ATOM 744 C C . GLU A 1 93 ? -15.247 -41.104 1.586 1.00 10.81 92 GLU A C 1
ATOM 745 O O . GLU A 1 93 ? -14.716 -42.156 1.605 1.00 11.78 92 GLU A O 1
ATOM 761 N N . GLN A 1 94 ? -14.673 -40.026 1.047 1.00 8.97 93 GLN A N 1
ATOM 762 C CA . GLN A 1 94 ? -13.251 -40.112 0.623 1.00 7.82 93 GLN A CA 1
ATOM 763 C C . GLN A 1 94 ? -12.345 -40.331 1.847 1.00 8.13 93 GLN A C 1
ATOM 764 O O . GLN A 1 94 ? -11.497 -41.120 1.806 1.00 8.75 93 GLN A O 1
ATOM 770 N N . MET A 1 95 ? -12.580 -39.572 2.897 1.00 8.71 94 MET A N 1
ATOM 771 C CA . MET A 1 95 ? -11.653 -39.614 4.018 1.00 9.31 94 MET A CA 1
ATOM 772 C C . MET A 1 95 ? -11.723 -40.948 4.742 1.00 10.32 94 MET A C 1
ATOM 773 O O . MET A 1 95 ? -10.729 -41.375 5.326 1.00 10.49 94 MET A O 1
ATOM 778 N N . VAL A 1 96 ? -12.870 -41.622 4.713 1.00 10.20 95 VAL A N 1
ATOM 779 C CA . VAL A 1 96 ? -12.927 -42.975 5.259 1.00 11.68 95 VAL A CA 1
ATOM 780 C C . VAL A 1 96 ? -11.877 -43.868 4.613 1.00 10.73 95 VAL A C 1
ATOM 781 O O . VAL A 1 96 ? -11.181 -44.627 5.290 1.00 11.32 95 VAL A O 1
ATOM 785 N N . GLU A 1 97 ? -11.742 -43.767 3.301 1.00 9.51 96 GLU A N 1
ATOM 786 C CA . GLU A 1 97 ? -10.774 -44.602 2.597 1.00 9.40 96 GLU A CA 1
ATOM 787 C C . GLU A 1 97 ? -9.345 -44.111 2.807 1.00 8.82 96 GLU A C 1
ATOM 788 O O . GLU A 1 97 ? -8.438 -44.922 2.997 1.00 9.48 96 GLU A O 1
ATOM 794 N N . TRP A 1 98 ? -9.135 -42.797 2.804 1.00 8.27 97 TRP A N 1
ATOM 795 C CA . TRP A 1 98 ? -7.795 -42.258 3.056 1.00 7.93 97 TRP A CA 1
ATOM 796 C C . TRP A 1 98 ? -7.297 -42.663 4.439 1.00 8.74 97 TRP A C 1
ATOM 797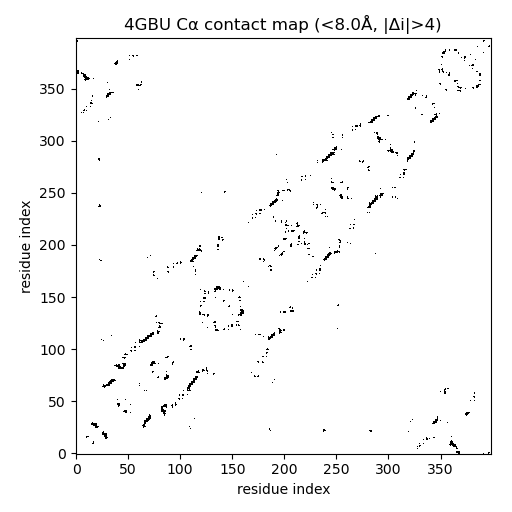 O O . TRP A 1 98 ? -6.131 -42.987 4.596 1.00 8.64 97 TRP A O 1
ATOM 808 N N . THR A 1 99 ? -8.168 -42.638 5.436 1.00 8.77 98 THR A N 1
ATOM 809 C CA . THR A 1 99 ? -7.764 -43.025 6.783 1.00 8.99 98 THR A CA 1
ATOM 810 C C . THR A 1 99 ? -7.175 -44.436 6.787 1.00 9.03 98 THR A C 1
ATOM 811 O O . THR A 1 99 ? -6.155 -44.698 7.430 1.00 10.07 98 THR A O 1
ATOM 815 N N . LYS A 1 100 ? -7.837 -45.358 6.086 1.00 9.32 99 LYS A N 1
ATOM 816 C CA . LYS A 1 100 ? -7.335 -46.734 5.985 1.00 9.88 99 LYS A CA 1
ATOM 817 C C . LYS A 1 100 ? -5.961 -46.781 5.315 1.00 8.84 99 LYS A C 1
ATOM 818 O O . LYS A 1 100 ? -5.068 -47.514 5.757 1.00 9.77 99 LYS A O 1
ATOM 824 N N . ILE A 1 101 ? -5.785 -45.996 4.263 1.00 8.53 100 ILE A N 1
ATOM 825 C CA . ILE A 1 101 ? -4.498 -45.932 3.582 1.00 8.15 100 ILE A CA 1
ATOM 826 C C . ILE A 1 101 ? -3.416 -45.390 4.514 1.00 8.24 100 ILE A C 1
ATOM 827 O O . ILE A 1 101 ? -2.333 -45.966 4.609 1.00 8.60 100 ILE A O 1
ATOM 832 N N . PHE A 1 102 ? -3.697 -44.286 5.196 1.00 7.88 101 PHE A N 1
ATOM 833 C CA . PHE A 1 102 ? -2.655 -43.672 6.065 1.00 8.23 101 PHE A CA 1
ATOM 834 C C . PHE A 1 102 ? -2.293 -44.633 7.212 1.00 8.42 101 PHE A C 1
ATOM 835 O O . PHE A 1 102 ? -1.183 -44.747 7.572 1.00 9.29 101 PHE A O 1
ATOM 843 N N . ASN A 1 103 ? -3.323 -45.274 7.776 1.00 8.90 102 ASN A N 1
ATOM 844 C CA . ASN A 1 103 ? -3.060 -46.250 8.845 1.00 9.86 102 ASN A CA 1
ATOM 845 C C . ASN A 1 103 ? -2.154 -47.350 8.362 1.00 9.21 102 ASN A C 1
ATOM 846 O O . ASN A 1 103 ? -1.272 -47.776 9.048 1.00 10.01 102 ASN A O 1
ATOM 851 N N . ALA A 1 104 ? -2.377 -47.851 7.170 1.00 9.48 103 ALA A N 1
ATOM 852 C CA . ALA A 1 104 ? -1.607 -48.988 6.651 1.00 9.79 103 ALA A CA 1
ATOM 853 C C . ALA A 1 104 ? -0.139 -48.572 6.427 1.00 9.57 103 ALA A C 1
ATOM 854 O O . ALA A 1 104 ? 0.746 -49.313 6.695 1.00 9.92 103 ALA A O 1
ATOM 856 N N . ILE A 1 105 ? 0.051 -47.337 5.899 1.00 8.32 104 ILE A N 1
ATOM 857 C CA . ILE A 1 105 ? 1.405 -46.859 5.670 1.00 8.11 104 ILE A CA 1
ATOM 858 C C . ILE A 1 105 ? 2.115 -46.700 7.007 1.00 8.60 104 ILE A C 1
ATOM 859 O O . ILE A 1 105 ? 3.278 -47.093 7.155 1.00 8.87 104 ILE A O 1
ATOM 864 N N . HIS A 1 106 ? 1.416 -46.159 8.003 1.00 8.58 105 HIS A N 1
ATOM 865 C CA . HIS A 1 106 ? 2.008 -46.003 9.326 1.00 9.33 105 HIS A CA 1
ATOM 866 C C . HIS A 1 106 ? 2.310 -47.335 9.995 1.00 9.77 105 HIS A C 1
ATOM 867 O O . HIS A 1 106 ? 3.309 -47.459 10.709 1.00 10.03 105 HIS A O 1
ATOM 874 N N . GLU A 1 107 ? 1.491 -48.358 9.754 1.00 9.88 106 GLU A N 1
ATOM 875 C CA A GLU A 1 107 ? 1.764 -49.674 10.326 0.65 10.61 106 GLU A CA 1
ATOM 876 C CA B GLU A 1 107 ? 1.762 -49.673 10.319 0.35 11.03 106 GLU A CA 1
ATOM 877 C C . GLU A 1 107 ? 3.070 -50.236 9.785 1.00 10.69 106 GLU A C 1
ATOM 878 O O . GLU A 1 107 ? 3.740 -50.991 10.471 1.00 12.28 106 GLU A O 1
ATOM 889 N N . LYS A 1 108 ? 3.429 -49.853 8.556 1.00 10.18 107 LYS A N 1
ATOM 890 C CA . LYS A 1 108 ? 4.697 -50.239 7.944 1.00 10.36 107 LYS A CA 1
ATOM 891 C C . LYS A 1 108 ? 5.854 -49.312 8.336 1.00 11.19 107 LYS A C 1
ATOM 892 O O . LYS A 1 108 ? 6.960 -49.445 7.816 1.00 12.10 107 LYS A O 1
ATOM 898 N N . LYS A 1 109 ? 5.597 -48.396 9.278 1.00 9.59 108 LYS A N 1
ATOM 899 C CA . LYS A 1 109 ? 6.620 -47.482 9.816 1.00 9.75 108 LYS A CA 1
ATOM 900 C C . LYS A 1 109 ? 7.116 -46.486 8.767 1.00 8.70 108 LYS A C 1
ATOM 901 O O . LYS A 1 109 ? 8.253 -46.001 8.824 1.00 9.22 108 LYS A O 1
ATOM 907 N N . SER A 1 110 ? 6.234 -46.186 7.813 1.00 8.72 109 SER A N 1
ATOM 908 C CA . SER A 1 110 ? 6.495 -45.187 6.793 1.00 7.78 109 SER A CA 1
ATOM 909 C C . SER A 1 110 ? 5.578 -43.971 6.969 1.00 7.48 109 SER A C 1
ATOM 910 O O . SER A 1 110 ? 4.837 -43.911 7.954 1.00 8.21 109 SER A O 1
ATOM 913 N N . PHE A 1 111 ? 5.690 -43.003 6.070 1.00 7.26 110 PHE A N 1
ATOM 914 C CA . PHE A 1 111 ? 5.062 -41.689 6.245 1.00 6.61 110 PHE A CA 1
ATOM 915 C C . PHE A 1 111 ? 4.327 -41.321 4.989 1.00 6.85 110 PHE A C 1
ATOM 916 O O . PHE A 1 111 ? 4.672 -41.781 3.906 1.00 7.14 110 PHE A O 1
ATOM 924 N N . VAL A 1 112 ? 3.324 -40.473 5.131 1.00 6.82 111 VAL A N 1
ATOM 925 C CA . VAL A 1 112 ? 2.475 -40.138 4.007 1.00 6.40 111 VAL A CA 1
ATOM 926 C C . VAL A 1 112 ? 2.071 -38.669 4.004 1.00 6.70 111 VAL A C 1
ATOM 927 O O . VAL A 1 112 ? 1.572 -38.123 4.988 1.00 7.14 111 VAL A O 1
ATOM 931 N N . TRP A 1 113 ? 2.303 -38.045 2.848 1.00 6.30 112 TRP A N 1
ATOM 932 C CA . TRP A 1 113 ? 2.010 -36.650 2.599 1.00 6.37 112 TRP A CA 1
ATOM 933 C C . TRP A 1 113 ? 1.011 -36.594 1.457 1.00 6.03 112 TRP A C 1
ATOM 934 O O . TRP A 1 113 ? 1.247 -37.188 0.398 1.00 6.81 112 TRP A O 1
ATOM 945 N N . VAL A 1 114 ? -0.108 -35.897 1.655 1.00 6.32 113 VAL A N 1
ATOM 946 C CA . VAL A 1 114 ? -1.143 -35.817 0.605 1.00 6.66 113 VAL A CA 1
ATOM 947 C C . VAL A 1 114 ? -0.819 -34.698 -0.372 1.00 6.14 113 VAL A C 1
ATOM 948 O O . VAL A 1 114 ? -0.668 -33.549 0.044 1.00 6.43 113 VAL A O 1
ATOM 952 N N . GLN A 1 115 ? -0.711 -35.020 -1.661 1.00 6.19 114 GLN A N 1
ATOM 953 C CA . GLN A 1 115 ? -0.568 -33.963 -2.654 1.00 5.66 114 GLN A CA 1
ATOM 954 C C . GLN A 1 115 ? -1.943 -33.367 -2.950 1.00 5.69 114 GLN A C 1
ATOM 955 O O . GLN A 1 115 ? -2.887 -34.082 -3.293 1.00 6.36 114 GLN A O 1
ATOM 961 N N . LEU A 1 116 ? -2.045 -32.041 -2.790 1.00 5.70 115 LEU A N 1
ATOM 962 C CA . LEU A 1 116 ? -3.286 -31.304 -3.009 1.00 5.54 115 LEU A CA 1
ATOM 963 C C . LEU A 1 116 ? -3.287 -30.747 -4.407 1.00 6.21 115 LEU A C 1
ATOM 964 O O . LEU A 1 116 ? -2.462 -29.889 -4.757 1.00 6.67 115 LEU A O 1
ATOM 969 N N . ALA A 1 117 ? -4.211 -31.246 -5.227 1.00 6.32 116 ALA A N 1
ATOM 970 C CA . ALA A 1 117 ? -4.232 -30.991 -6.656 1.00 6.64 116 ALA A CA 1
ATOM 971 C C . ALA A 1 117 ? -5.441 -30.150 -7.088 1.00 6.59 116 ALA A C 1
ATOM 972 O O . ALA A 1 117 ? -6.549 -30.328 -6.575 1.00 6.97 116 ALA A O 1
ATOM 974 N N . VAL A 1 118 ? -5.192 -29.282 -8.057 1.00 6.20 117 VAL A N 1
ATOM 975 C CA . VAL A 1 118 ? -6.213 -28.463 -8.693 1.00 6.56 117 VAL A CA 1
ATOM 976 C C . VAL A 1 118 ? -5.883 -28.395 -10.170 1.00 5.76 117 VAL A C 1
ATOM 977 O O . VAL A 1 118 ? -4.782 -27.951 -10.546 1.00 6.74 117 VAL A O 1
ATOM 981 N N . LEU A 1 119 ? -6.789 -28.846 -11.026 1.00 6.48 118 LEU A N 1
ATOM 982 C CA . LEU A 1 119 ? -6.441 -29.102 -12.431 1.00 6.23 118 LEU A CA 1
ATOM 983 C C . LEU A 1 119 ? -6.345 -27.889 -13.334 1.00 6.74 118 LEU A C 1
ATOM 984 O O . LEU A 1 119 ? -5.549 -27.897 -14.278 1.00 7.10 118 LEU A O 1
ATOM 989 N N . GLY A 1 120 ? -7.179 -26.871 -13.135 1.00 6.55 119 GLY A N 1
ATOM 990 C CA . GLY A 1 120 ? -7.275 -25.799 -14.100 1.00 6.35 119 GLY A CA 1
ATOM 991 C C . GLY A 1 120 ? -7.547 -26.326 -15.504 1.00 6.93 119 GLY A C 1
ATOM 992 O O . GLY A 1 120 ? -8.389 -27.208 -15.697 1.00 7.23 119 GLY A O 1
ATOM 993 N N . TRP A 1 121 ? -6.797 -25.824 -16.476 1.00 6.65 120 TRP A N 1
ATOM 994 C CA . TRP A 1 121 ? -7.107 -26.100 -17.859 1.00 7.51 120 TRP A CA 1
ATOM 995 C C . TRP A 1 121 ? -6.848 -27.544 -18.286 1.00 7.24 120 TRP A C 1
ATOM 996 O O . TRP A 1 121 ? -7.241 -27.937 -19.366 1.00 7.98 120 TRP A O 1
ATOM 1007 N N . ALA A 1 122 ? -6.206 -28.343 -17.440 1.00 7.20 121 ALA A N 1
ATOM 1008 C CA . ALA A 1 122 ? -5.996 -29.743 -17.755 1.00 7.61 121 ALA A CA 1
ATOM 1009 C C . ALA A 1 122 ? -7.242 -30.601 -17.523 1.00 7.22 121 ALA A C 1
ATOM 1010 O O . ALA A 1 122 ? -7.288 -31.742 -17.964 1.00 8.37 121 ALA A O 1
ATOM 1012 N N . ALA A 1 123 ? -8.228 -30.065 -16.804 1.00 6.98 122 ALA A N 1
ATOM 1013 C CA . ALA A 1 123 ? -9.461 -30.794 -16.539 1.00 7.47 122 ALA A CA 1
ATOM 1014 C C . ALA A 1 123 ? -10.218 -31.066 -17.817 1.00 8.07 122 ALA A C 1
ATOM 1015 O O . ALA A 1 123 ? -10.050 -30.370 -18.810 1.00 8.81 122 ALA A O 1
ATOM 1017 N N . PHE A 1 124 ? -11.132 -32.035 -17.777 1.00 8.67 123 PHE A N 1
ATOM 1018 C CA . PHE A 1 124 ? -12.042 -32.283 -18.900 1.00 9.54 123 PHE A CA 1
ATOM 1019 C C . PHE A 1 124 ? -13.291 -31.414 -18.759 1.00 9.36 123 PHE A C 1
ATOM 1020 O O . PHE A 1 124 ? -14.088 -31.599 -17.832 1.00 9.55 123 PHE A O 1
ATOM 1028 N N . PRO A 1 125 ? -13.487 -30.472 -19.692 1.00 10.02 124 PRO A N 1
ATOM 1029 C CA . PRO A 1 125 ? -14.608 -29.525 -19.538 1.00 11.60 124 PRO A CA 1
ATOM 1030 C C . PRO A 1 125 ? -15.970 -30.153 -19.579 1.00 10.58 124 PRO A C 1
ATOM 1031 O O . PRO A 1 125 ? -16.911 -29.590 -19.013 1.00 11.68 124 PRO A O 1
ATOM 1035 N N . ASP A 1 126 ? -16.092 -31.286 -20.251 1.00 11.39 125 ASP A N 1
ATOM 1036 C CA . ASP A 1 126 ? -17.375 -31.977 -20.323 1.00 12.60 125 ASP A CA 1
ATOM 1037 C C . ASP A 1 126 ? -17.736 -32.639 -19.008 1.00 11.07 125 ASP A C 1
ATOM 1038 O O . ASP A 1 126 ? -18.892 -32.585 -18.591 1.00 13.07 125 ASP A O 1
ATOM 1043 N N . ASN A 1 127 ? -16.766 -33.233 -18.321 1.00 10.63 126 ASN A N 1
ATOM 1044 C CA . ASN A 1 127 ? -17.054 -33.770 -16.989 1.00 10.87 126 ASN A CA 1
ATOM 1045 C C . ASN A 1 127 ? -17.488 -32.651 -16.048 1.00 10.63 126 ASN A C 1
ATOM 1046 O O . ASN A 1 127 ? -18.429 -32.786 -15.264 1.00 10.84 126 ASN A O 1
ATOM 1051 N N . LEU A 1 128 ? -16.780 -31.533 -16.124 1.00 10.14 127 LEU A N 1
ATOM 1052 C CA . LEU A 1 128 ? -17.105 -30.398 -15.282 1.00 9.60 127 LEU A CA 1
ATOM 1053 C C . LEU A 1 128 ? -18.515 -29.892 -15.596 1.00 10.09 127 LEU A C 1
ATOM 1054 O O . LEU A 1 128 ? -19.321 -29.651 -14.688 1.00 11.06 127 LEU A O 1
ATOM 1059 N N . ALA A 1 129 ? -18.834 -29.735 -16.874 1.00 10.56 128 ALA A N 1
ATOM 1060 C CA . ALA A 1 129 ? -20.181 -29.273 -17.259 1.00 11.77 128 ALA A CA 1
ATOM 1061 C C . ALA A 1 129 ? -21.268 -30.221 -16.768 1.00 12.39 128 ALA A C 1
ATOM 1062 O O . ALA A 1 129 ? -22.301 -29.785 -16.273 1.00 13.77 128 ALA A O 1
ATOM 1064 N N . ARG A 1 130 ? -21.035 -31.519 -16.905 1.00 12.34 129 ARG A N 1
ATOM 1065 C CA . ARG A 1 130 ? -21.989 -32.531 -16.435 1.00 12.67 129 ARG A CA 1
ATOM 1066 C C . ARG A 1 130 ? -22.316 -32.288 -14.965 1.00 13.60 129 ARG A C 1
ATOM 1067 O O . ARG A 1 130 ? -23.458 -32.450 -14.528 1.00 14.19 129 ARG A O 1
ATOM 1075 N N . ASP A 1 131 ? -21.295 -31.905 -14.198 1.00 12.33 130 ASP A N 1
ATOM 1076 C CA . ASP A 1 131 ? -21.434 -31.716 -12.755 1.00 13.00 130 ASP A CA 1
ATOM 1077 C C . ASP A 1 131 ? -21.760 -30.284 -12.337 1.00 13.00 130 ASP A C 1
ATOM 1078 O O . ASP A 1 131 ? -21.795 -29.987 -11.151 1.00 14.75 130 ASP A O 1
ATOM 1083 N N . GLY A 1 132 ? -22.019 -29.407 -13.304 1.00 13.32 131 GLY A N 1
ATOM 1084 C CA . GLY A 1 132 ? -22.406 -28.043 -12.990 1.00 13.97 131 GLY A CA 1
ATOM 1085 C C . GLY A 1 132 ? -21.238 -27.158 -12.574 1.00 12.25 131 GLY A C 1
ATOM 1086 O O . GLY A 1 132 ? -21.438 -26.150 -11.893 1.00 15.56 131 GLY A O 1
ATOM 1087 N N . LEU A 1 133 ? -20.028 -27.497 -13.011 1.00 11.00 132 LEU A N 1
ATOM 1088 C CA . LEU A 1 133 ? -18.811 -26.823 -12.589 1.00 9.99 132 LEU A CA 1
ATOM 1089 C C . LEU A 1 133 ? -18.174 -26.047 -13.732 1.00 9.75 132 LEU A C 1
ATOM 1090 O O . LEU A 1 133 ? -18.350 -26.381 -14.907 1.00 10.66 132 LEU A O 1
ATOM 1095 N N . ARG A 1 134 ? -17.405 -25.018 -13.385 1.00 9.21 133 ARG A N 1
ATOM 1096 C CA . ARG A 1 134 ? -16.695 -24.219 -14.371 1.00 9.09 133 ARG A CA 1
ATOM 1097 C C . ARG A 1 134 ? -15.490 -24.980 -14.928 1.00 9.01 133 ARG A C 1
ATOM 1098 O O . ARG A 1 134 ? -15.020 -25.958 -14.320 1.00 9.06 133 ARG A O 1
ATOM 1106 N N . TYR A 1 135 ? -14.970 -24.489 -16.057 1.00 9.02 134 TYR A N 1
ATOM 1107 C CA . TYR A 1 135 ? -13.675 -24.892 -16.587 1.00 8.46 134 TYR A CA 1
ATOM 1108 C C . TYR A 1 135 ? -12.743 -23.710 -16.379 1.00 7.65 134 TYR A C 1
ATOM 1109 O O . TYR A 1 135 ?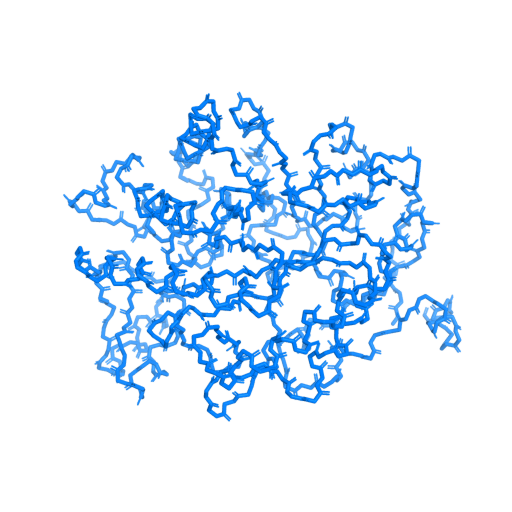 -12.920 -22.677 -17.026 1.00 9.03 134 TYR A O 1
ATOM 1118 N N . ASP A 1 136 ? -11.819 -23.850 -15.423 1.00 7.80 135 ASP A N 1
ATOM 1119 C CA . ASP A 1 136 ? -11.061 -22.737 -14.895 1.00 7.96 135 ASP A CA 1
ATOM 1120 C C . ASP A 1 136 ? -9.627 -22.662 -15.359 1.00 7.46 135 ASP A C 1
ATOM 1121 O O . ASP A 1 136 ? -8.950 -23.688 -15.517 1.00 7.90 135 ASP A O 1
ATOM 1126 N N . SER A 1 137 ? -9.121 -21.447 -15.472 1.00 8.05 136 SER A N 1
ATOM 1127 C CA . SER A 1 137 ? -7.677 -21.246 -15.575 1.00 7.92 136 SER A CA 1
ATOM 1128 C C . SER A 1 137 ? -7.331 -19.831 -15.152 1.00 7.98 136 SER A C 1
ATOM 1129 O O . SER A 1 137 ? -8.181 -19.095 -14.626 1.00 8.69 136 SER A O 1
ATOM 1132 N N . ALA A 1 138 ? -6.060 -19.444 -15.327 1.00 8.00 137 ALA A N 1
ATOM 1133 C CA . ALA A 1 138 ? -5.651 -18.082 -15.051 1.00 8.33 137 ALA A CA 1
ATOM 1134 C C . ALA A 1 138 ? -6.309 -17.093 -15.991 1.00 8.99 137 ALA A C 1
ATOM 1135 O O . ALA A 1 138 ? -6.696 -15.991 -15.578 1.00 9.70 137 ALA A O 1
ATOM 1137 N N . SER A 1 139 ? -6.392 -17.476 -17.261 1.00 8.99 138 SER A N 1
ATOM 1138 C CA . SER A 1 139 ? -6.814 -16.581 -18.329 1.00 10.02 138 SER A CA 1
ATOM 1139 C C . SER A 1 139 ? -7.946 -17.205 -19.105 1.00 9.80 138 SER A C 1
ATOM 1140 O O . SER A 1 139 ? -8.313 -18.361 -18.873 1.00 10.68 138 SER A O 1
ATOM 1143 N N . ASP A 1 140 ? -8.496 -16.432 -20.020 1.00 11.60 139 ASP A N 1
ATOM 1144 C CA . ASP A 1 140 ? -9.579 -16.948 -20.853 1.00 12.78 139 ASP A CA 1
ATOM 1145 C C . ASP A 1 140 ? -9.290 -16.864 -22.332 1.00 14.03 139 ASP A C 1
ATOM 1146 O O . ASP A 1 140 ? -10.182 -17.141 -23.152 1.00 14.83 139 ASP A O 1
ATOM 1151 N N . ASN A 1 141 ? -8.054 -16.500 -22.680 1.00 12.09 140 ASN A N 1
ATOM 1152 C CA . ASN A 1 141 ? -7.706 -16.213 -24.075 1.00 13.61 140 ASN A CA 1
ATOM 1153 C C . ASN A 1 141 ? -6.491 -16.995 -24.564 1.00 13.10 140 ASN A C 1
ATOM 1154 O O . ASN A 1 141 ? -5.931 -16.690 -25.624 1.00 15.43 140 ASN A O 1
ATOM 1159 N N . VAL A 1 142 ? -6.070 -17.977 -23.775 1.00 11.80 141 VAL A N 1
ATOM 1160 C CA . VAL A 1 142 ? -5.003 -18.897 -24.158 1.00 10.80 141 VAL A CA 1
ATOM 1161 C C . VAL A 1 142 ? -5.435 -20.246 -23.606 1.00 10.03 141 VAL A C 1
ATOM 1162 O O . VAL A 1 142 ? -5.982 -20.313 -22.515 1.00 10.65 141 VAL A O 1
ATOM 1166 N N . PHE A 1 143 ? -5.206 -21.300 -24.373 1.00 10.64 142 PHE A N 1
ATOM 1167 C CA . PHE A 1 143 ? -5.774 -22.604 -24.069 1.00 10.81 142 PHE A CA 1
ATOM 1168 C C . PHE A 1 143 ? -4.697 -23.664 -24.087 1.00 10.19 142 PHE A C 1
ATOM 1169 O O . PHE A 1 143 ? -3.683 -23.534 -24.762 1.00 11.44 142 PHE A O 1
ATOM 1177 N N . MET A 1 144 ? -4.942 -24.758 -23.379 1.00 9.40 143 MET A N 1
ATOM 1178 C CA . MET A 1 144 ? -3.965 -25.819 -23.282 1.00 9.15 143 MET A CA 1
ATOM 1179 C C . MET A 1 144 ? -3.652 -26.396 -24.667 1.00 9.09 143 MET A C 1
ATOM 1180 O O . MET A 1 144 ? -2.500 -26.586 -25.036 1.00 9.83 143 MET A O 1
ATOM 1185 N N . ASP A 1 145 ? -4.694 -26.698 -25.417 1.00 9.16 144 ASP A N 1
ATOM 1186 C CA . ASP A 1 145 ? -4.541 -27.140 -26.782 1.00 9.21 144 ASP A CA 1
ATOM 1187 C C . ASP A 1 145 ? -5.884 -26.992 -27.463 1.00 10.25 144 ASP A C 1
ATOM 1188 O O . ASP A 1 145 ? -6.884 -26.634 -26.842 1.00 10.44 144 ASP A O 1
ATOM 1193 N N . ALA A 1 146 ? -5.900 -27.262 -28.759 1.00 11.08 145 ALA A N 1
ATOM 1194 C CA . ALA A 1 146 ? -7.099 -27.042 -29.549 1.00 11.70 145 ALA A CA 1
ATOM 1195 C C . ALA A 1 146 ? -8.220 -27.971 -29.135 1.00 11.35 145 ALA A C 1
ATOM 1196 O O . ALA A 1 146 ? -9.401 -27.609 -29.181 1.00 12.71 145 ALA A O 1
ATOM 1198 N N . GLU A 1 147 ? -7.866 -29.186 -28.764 1.00 12.17 146 GLU A N 1
ATOM 1199 C CA . GLU A 1 147 ? -8.875 -30.156 -28.412 1.00 12.92 146 GLU A CA 1
ATOM 1200 C C . GLU A 1 147 ? -9.610 -29.752 -27.132 1.00 12.58 146 GLU A C 1
ATOM 1201 O O . GLU A 1 147 ? -10.843 -29.871 -27.035 1.00 13.00 146 GLU A O 1
ATOM 1207 N N . GLN A 1 148 ? -8.858 -29.282 -26.151 1.00 11.15 147 GLN A N 1
ATOM 1208 C CA . GLN A 1 148 ? -9.460 -28.837 -24.915 1.00 10.50 147 GLN A CA 1
ATOM 1209 C C . GLN A 1 148 ? -10.359 -27.627 -25.139 1.00 10.67 147 GLN A C 1
ATOM 1210 O O . GLN A 1 148 ? -11.462 -27.546 -24.597 1.00 11.19 147 GLN A O 1
ATOM 1216 N N . GLU A 1 149 ? -9.891 -26.674 -25.932 1.00 10.77 148 GLU A N 1
ATOM 1217 C CA . GLU A 1 149 ? -10.694 -25.497 -26.214 1.00 11.83 148 GLU A CA 1
ATOM 1218 C C . GLU A 1 149 ? -12.014 -25.884 -26.888 1.00 12.82 148 GLU A C 1
ATOM 1219 O O . GLU A 1 149 ? -13.083 -25.374 -26.532 1.00 14.01 148 GLU A O 1
ATOM 1225 N N . ALA A 1 150 ? -11.933 -26.809 -27.840 1.00 13.98 149 ALA A N 1
ATOM 1226 C CA . ALA A 1 150 ? -13.101 -27.265 -28.582 1.00 14.85 149 ALA A CA 1
ATOM 1227 C C . ALA A 1 150 ? -14.047 -28.062 -27.684 1.00 13.95 149 ALA A C 1
ATOM 1228 O O . ALA A 1 150 ? -15.268 -27.933 -27.771 1.00 15.60 149 ALA A O 1
ATOM 1230 N N . LYS A 1 151 ? -13.504 -28.859 -26.775 1.00 13.75 150 LYS A N 1
ATOM 1231 C CA A LYS A 1 151 ? -14.342 -29.627 -25.863 0.51 14.38 150 LYS A CA 1
ATOM 1232 C CA B LYS A 1 151 ? -14.335 -29.632 -25.866 0.49 14.24 150 LYS A CA 1
ATOM 1233 C C . LYS A 1 151 ? -15.095 -28.686 -24.944 1.00 12.86 150 LYS A C 1
ATOM 1234 O O . LYS A 1 151 ? -16.261 -28.903 -24.635 1.00 12.96 150 LYS A O 1
ATOM 1245 N N . ALA A 1 152 ? -14.427 -27.632 -24.519 1.00 11.40 151 ALA A N 1
ATOM 1246 C CA . ALA A 1 152 ? -15.052 -26.656 -23.645 1.00 11.73 151 ALA A CA 1
ATOM 1247 C C . ALA A 1 152 ? -16.205 -25.970 -24.355 1.00 12.84 151 ALA A C 1
ATOM 1248 O O . ALA A 1 152 ? -17.290 -25.806 -23.803 1.00 13.79 151 ALA A O 1
ATOM 1250 N N . LYS A 1 153 ? -16.003 -25.577 -25.596 1.00 14.09 152 LYS A N 1
ATOM 1251 C CA . LYS A 1 153 ? -17.069 -24.907 -26.310 1.00 16.54 152 LYS A CA 1
ATOM 1252 C C . LYS A 1 153 ? -18.231 -25.856 -26.572 1.00 16.82 152 LYS A C 1
ATOM 1253 O O . LYS A 1 153 ? -19.398 -25.469 -26.427 1.00 18.12 152 LYS A O 1
ATOM 1259 N N . LYS A 1 154 ? -17.944 -27.061 -26.963 1.00 15.96 153 LYS A N 1
ATOM 1260 C CA . LYS A 1 154 ? -19.019 -28.043 -27.167 1.00 17.87 153 LYS A CA 1
ATOM 1261 C C . LYS A 1 154 ? -19.855 -28.299 -25.916 1.00 17.03 153 LYS A C 1
ATOM 1262 O O . LYS A 1 154 ? -21.061 -28.500 -26.000 1.00 19.10 153 LYS A O 1
ATOM 1268 N N . ALA A 1 155 ? -19.207 -28.262 -24.752 1.00 14.95 154 ALA A N 1
ATOM 1269 C CA . ALA A 1 155 ? -19.869 -28.448 -23.496 1.00 14.10 154 ALA A CA 1
ATOM 1270 C C . ALA A 1 155 ? -20.550 -27.198 -22.964 1.00 13.98 154 ALA A C 1
ATOM 1271 O O . ALA A 1 155 ? -21.048 -27.236 -21.950 1.00 14.78 154 ALA A O 1
ATOM 1273 N N . ASN A 1 156 ? -20.529 -26.110 -23.743 1.00 14.37 155 ASN A N 1
ATOM 1274 C CA . ASN A 1 156 ? -21.104 -24.838 -23.294 1.00 15.66 155 ASN A CA 1
ATOM 1275 C C . ASN A 1 156 ? -20.436 -24.445 -21.964 1.00 13.24 155 ASN A C 1
ATOM 1276 O O . ASN A 1 156 ? -21.010 -24.006 -21.112 1.00 15.25 155 ASN A O 1
ATOM 1281 N N . ASN A 1 157 ? -19.109 -24.676 -21.914 1.00 13.01 156 ASN A N 1
ATOM 1282 C CA . ASN A 1 157 ? -18.308 -24.456 -20.657 1.00 11.80 156 ASN A CA 1
ATOM 1283 C C . ASN A 1 157 ? -16.960 -23.834 -21.020 1.00 11.07 156 ASN A C 1
ATOM 1284 O O . ASN A 1 157 ? -15.950 -24.404 -20.772 1.00 11.49 156 ASN A O 1
ATOM 1289 N N . PRO A 1 158 ? -17.003 -22.666 -21.661 1.00 12.81 157 PRO A N 1
ATOM 1290 C CA . PRO A 1 158 ? -15.748 -22.066 -22.110 1.00 11.81 157 PRO A CA 1
ATOM 1291 C C . PRO A 1 158 ? -14.796 -21.774 -20.962 1.00 11.30 157 PRO A C 1
ATOM 1292 O O . PRO A 1 158 ? -15.215 -21.414 -19.868 1.00 13.20 157 PRO A O 1
ATOM 1296 N N . GLN A 1 159 ? -13.507 -21.867 -21.242 1.00 10.77 158 GLN A N 1
ATOM 1297 C CA . GLN A 1 159 ? -12.502 -21.609 -20.233 1.00 10.25 158 GLN A CA 1
ATOM 1298 C C . GLN A 1 159 ? -12.722 -20.244 -19.609 1.00 10.44 158 GLN A C 1
ATOM 1299 O O . GLN A 1 159 ? -12.937 -19.259 -20.309 1.00 11.50 158 GLN A O 1
ATOM 1305 N N . HIS A 1 160 ? -12.660 -20.221 -18.281 1.00 10.14 159 HIS A N 1
ATOM 1306 C CA . HIS A 1 160 ? -13.022 -19.092 -17.449 1.00 10.01 159 HIS A CA 1
ATOM 1307 C C . HIS A 1 160 ? -11.802 -18.611 -16.690 1.00 9.42 159 HIS A C 1
ATOM 1308 O O . HIS A 1 160 ? -11.134 -19.416 -16.022 1.00 9.70 159 HIS A O 1
ATOM 1315 N N . SER A 1 161 ? -11.513 -17.319 -16.797 1.00 9.95 160 SER A N 1
ATOM 1316 C CA . SER A 1 161 ? -10.470 -16.695 -16.013 1.00 9.49 160 SER A CA 1
ATOM 1317 C C . SER A 1 161 ? -10.989 -16.409 -14.601 1.00 9.68 160 SER A C 1
ATOM 1318 O O . SER A 1 161 ? -11.989 -15.697 -14.426 1.00 10.89 160 SER A O 1
ATOM 1321 N N . LEU A 1 162 ? -10.334 -16.9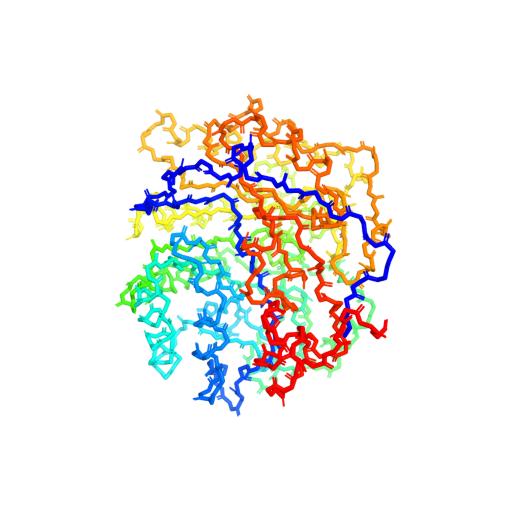61 -13.590 1.00 9.16 161 LEU A N 1
ATOM 1322 C CA . LEU A 1 162 ? -10.821 -16.806 -12.216 1.00 9.42 161 LEU A CA 1
ATOM 1323 C C . LEU A 1 162 ? -10.914 -15.366 -11.773 1.00 9.85 161 LEU A C 1
ATOM 1324 O O . LEU A 1 162 ? -10.021 -14.566 -12.029 1.00 10.88 161 LEU A O 1
ATOM 1329 N N . THR A 1 163 ? -11.988 -15.075 -11.050 1.00 10.12 162 THR A N 1
ATOM 1330 C CA . THR A 1 163 ? -12.053 -13.804 -10.348 1.00 11.84 162 THR A CA 1
ATOM 1331 C C . THR A 1 163 ? -11.253 -13.902 -9.076 1.00 11.10 162 THR A C 1
ATOM 1332 O O . THR A 1 163 ? -10.961 -14.972 -8.605 1.00 10.77 162 THR A O 1
ATOM 1336 N N . LYS A 1 164 ? -10.953 -12.774 -8.462 1.00 11.87 163 LYS A N 1
ATOM 1337 C CA . LYS A 1 164 ? -10.279 -12.780 -7.176 1.00 12.68 163 LYS A CA 1
ATOM 1338 C C . LYS A 1 164 ? -11.069 -13.550 -6.100 1.00 12.07 163 LYS A C 1
ATOM 1339 O O . LYS A 1 164 ? -10.501 -14.242 -5.323 1.00 11.97 163 LYS A O 1
ATOM 1345 N N . ASP A 1 165 ? -12.386 -13.401 -6.094 1.00 12.15 164 ASP A N 1
ATOM 1346 C CA A ASP A 1 165 ? -13.216 -14.132 -5.137 0.66 13.52 164 ASP A CA 1
ATOM 1347 C CA B ASP A 1 165 ? -13.192 -14.133 -5.139 0.34 13.71 164 ASP A CA 1
ATOM 1348 C C . ASP A 1 165 ? -13.090 -15.647 -5.372 1.00 10.87 164 ASP A C 1
ATOM 1349 O O . ASP A 1 165 ? -13.100 -16.387 -4.457 1.00 10.45 164 ASP A O 1
ATOM 1358 N N . GLU A 1 166 ? -13.052 -16.041 -6.635 1.00 9.86 165 GLU A N 1
ATOM 1359 C CA . GLU A 1 166 ? -12.947 -17.486 -6.949 1.00 9.63 165 GLU A CA 1
ATOM 1360 C C . GLU A 1 166 ? -11.550 -18.044 -6.527 1.00 9.28 165 GLU A C 1
ATOM 1361 O O . GLU A 1 166 ? -11.463 -19.129 -6.107 1.00 9.36 165 GLU A O 1
ATOM 1367 N N . ILE A 1 167 ? -10.519 -17.217 -6.679 1.00 8.77 166 ILE A N 1
ATOM 1368 C CA . ILE A 1 167 ? -9.207 -17.583 -6.151 1.00 8.93 166 ILE A CA 1
ATOM 1369 C C . ILE A 1 167 ? -9.289 -17.760 -4.629 1.00 9.43 166 ILE A C 1
ATOM 1370 O O . ILE A 1 167 ? -8.809 -18.760 -4.097 1.00 9.29 166 ILE A O 1
ATOM 1375 N N . LYS A 1 168 ? -9.949 -16.820 -3.942 1.00 9.35 167 LYS A N 1
ATOM 1376 C CA . LYS A 1 168 ? -10.122 -16.949 -2.502 1.00 10.42 167 LYS A CA 1
ATOM 1377 C C . LYS A 1 168 ? -10.885 -18.233 -2.129 1.00 9.32 167 LYS A C 1
ATOM 1378 O O . LYS A 1 168 ? -10.583 -18.868 -1.127 1.00 9.78 167 LYS A O 1
ATOM 1382 N N . GLN A 1 169 ? -11.875 -18.613 -2.939 1.00 9.72 168 GLN A N 1
ATOM 1383 C CA . GLN A 1 169 ? -12.625 -19.829 -2.667 1.00 9.39 168 GLN A CA 1
ATOM 1384 C C . GLN A 1 169 ? -11.731 -21.065 -2.838 1.00 8.81 168 GLN A C 1
ATOM 1385 O O . GLN A 1 169 ? -11.799 -21.998 -2.036 1.00 8.69 168 GLN A O 1
ATOM 1391 N N . TYR A 1 170 ? -10.888 -21.095 -3.869 1.00 8.16 169 TYR A N 1
ATOM 1392 C CA . TYR A 1 170 ? -9.921 -22.177 -3.964 1.00 7.37 169 TYR A CA 1
ATOM 1393 C C . TYR A 1 170 ? -9.037 -22.226 -2.728 1.00 7.77 169 TYR A C 1
ATOM 1394 O O . TYR A 1 170 ? -8.737 -23.302 -2.232 1.00 7.98 169 TYR A O 1
ATOM 1403 N N . ILE A 1 171 ? -8.568 -21.070 -2.263 1.00 7.93 170 ILE A N 1
ATOM 1404 C CA . ILE A 1 171 ? -7.708 -21.057 -1.089 1.00 8.29 170 ILE A CA 1
ATOM 1405 C C . ILE A 1 171 ? -8.434 -21.647 0.119 1.00 8.42 170 ILE A C 1
ATOM 1406 O O . ILE A 1 171 ? -7.853 -22.454 0.850 1.00 8.25 170 ILE A O 1
ATOM 1411 N N . LYS A 1 172 ? -9.707 -21.291 0.310 1.00 8.60 171 LYS A N 1
ATOM 1412 C CA . LYS A 1 172 ? -10.510 -21.887 1.379 1.00 8.63 171 LYS A CA 1
ATOM 1413 C C . LYS A 1 172 ? -10.547 -23.410 1.230 1.00 8.15 171 LYS A C 1
ATOM 1414 O O . LYS A 1 172 ? -10.466 -24.135 2.218 1.00 8.57 171 LYS A O 1
ATOM 1420 N N . GLU A 1 173 ? -10.692 -23.892 0.002 1.00 7.84 172 GLU A N 1
ATOM 1421 C CA . GLU A 1 173 ? -10.709 -25.333 -0.242 1.00 8.07 172 GLU A CA 1
ATOM 1422 C C . GLU A 1 173 ? -9.362 -25.987 0.009 1.00 7.58 172 GLU A C 1
ATOM 1423 O O . GLU A 1 173 ? -9.308 -27.096 0.541 1.00 7.75 172 GLU A O 1
ATOM 1429 N N . TYR A 1 174 ? -8.265 -25.327 -0.339 1.00 7.37 173 TYR A N 1
ATOM 1430 C CA . TYR A 1 174 ? -6.954 -25.875 -0.007 1.00 7.09 173 TYR A CA 1
ATOM 1431 C C . TYR A 1 174 ? -6.831 -26.032 1.495 1.00 7.19 173 TYR A C 1
ATOM 1432 O O . TYR A 1 174 ? -6.334 -27.063 1.983 1.00 7.83 173 TYR A O 1
ATOM 1441 N N . VAL A 1 175 ? -7.244 -25.011 2.242 1.00 7.25 174 VAL A N 1
ATOM 1442 C CA . VAL A 1 175 ? -7.168 -25.041 3.693 1.00 7.76 174 VAL A CA 1
ATOM 1443 C C . VAL A 1 175 ? -7.976 -26.200 4.231 1.00 7.74 174 VAL A C 1
ATOM 1444 O O . VAL A 1 175 ? -7.475 -26.965 5.063 1.00 8.17 174 VAL A O 1
ATOM 1448 N N . GLN A 1 176 ? -9.222 -26.332 3.777 1.00 7.71 175 GLN A N 1
ATOM 1449 C CA . GLN A 1 176 ? -10.044 -27.410 4.307 1.00 7.66 175 GLN A CA 1
ATOM 1450 C C . GLN A 1 176 ? -9.506 -28.785 3.934 1.00 8.00 175 GLN A C 1
ATOM 1451 O O . GLN A 1 176 ? -9.569 -29.715 4.742 1.00 8.26 175 GLN A O 1
ATOM 1457 N N . ALA A 1 177 ? -8.978 -28.913 2.714 1.00 7.53 176 ALA A N 1
ATOM 1458 C CA . ALA A 1 177 ? -8.427 -30.195 2.251 1.00 8.06 176 ALA A CA 1
ATOM 1459 C C . ALA A 1 177 ? -7.211 -30.575 3.087 1.00 7.44 176 ALA A C 1
ATOM 1460 O O . ALA A 1 177 ? -7.022 -31.731 3.439 1.00 8.07 176 ALA A O 1
ATOM 1462 N N . ALA A 1 178 ? -6.390 -29.583 3.421 1.00 7.21 177 ALA A N 1
ATOM 1463 C CA . ALA A 1 178 ? -5.224 -29.812 4.254 1.00 7.76 177 ALA A CA 1
ATOM 1464 C C . ALA A 1 178 ? -5.661 -30.240 5.654 1.00 7.71 177 ALA A C 1
ATOM 1465 O O . ALA A 1 178 ? -5.114 -31.188 6.222 1.00 8.29 177 ALA A O 1
ATOM 1467 N N . LYS A 1 179 ? -6.637 -29.534 6.220 1.00 7.83 178 LYS A N 1
ATOM 1468 C CA . LYS A 1 179 ? -7.172 -29.920 7.523 1.00 8.05 178 LYS A CA 1
ATOM 1469 C C . LYS A 1 179 ? -7.716 -31.354 7.487 1.00 7.84 178 LYS A C 1
ATOM 1470 O O . LYS A 1 179 ? -7.457 -32.146 8.400 1.00 8.73 178 LYS A O 1
ATOM 1476 N N . ASN A 1 180 ? -8.465 -31.694 6.445 1.00 8.48 179 ASN A N 1
ATOM 1477 C CA . ASN A 1 180 ? -9.036 -33.023 6.331 1.00 7.95 179 ASN A CA 1
ATOM 1478 C C . ASN A 1 180 ? -7.919 -34.063 6.303 1.00 8.20 179 ASN A C 1
ATOM 1479 O O . ASN A 1 180 ? -8.023 -35.124 6.923 1.00 8.74 179 ASN A O 1
ATOM 1484 N N . SER A 1 181 ? -6.878 -33.777 5.540 1.00 8.08 180 SER A N 1
ATOM 1485 C CA . SER A 1 181 ? -5.778 -34.714 5.382 1.00 7.97 180 SER A CA 1
ATOM 1486 C C . SER A 1 181 ? -5.116 -34.991 6.727 1.00 8.44 180 SER A C 1
ATOM 1487 O O . SER A 1 181 ? -4.892 -36.152 7.102 1.00 8.63 180 SER A O 1
ATOM 1490 N N . ILE A 1 182 ? -4.786 -33.932 7.464 1.00 7.98 181 ILE A N 1
ATOM 1491 C CA . ILE A 1 182 ? -4.148 -34.082 8.768 1.00 8.95 181 ILE A CA 1
ATOM 1492 C C . ILE A 1 182 ? -5.080 -34.808 9.735 1.00 8.74 181 ILE A C 1
ATOM 1493 O O . ILE A 1 182 ? -4.669 -35.704 10.454 1.00 9.49 181 ILE A O 1
ATOM 1498 N N . ALA A 1 183 ? -6.359 -34.440 9.775 1.00 9.18 182 ALA A N 1
ATOM 1499 C CA . ALA A 1 183 ? -7.292 -35.058 10.720 1.00 9.41 182 ALA A CA 1
ATOM 1500 C C . ALA A 1 183 ? -7.429 -36.559 10.456 1.00 9.91 182 ALA A C 1
ATOM 1501 O O . ALA A 1 183 ? -7.672 -37.343 11.378 1.00 11.55 182 ALA A O 1
ATOM 1503 N N . ALA A 1 184 ? -7.303 -36.965 9.197 1.00 9.46 183 ALA A N 1
ATOM 1504 C CA . ALA A 1 184 ? -7.410 -38.369 8.827 1.00 10.16 183 ALA A CA 1
ATOM 1505 C C . ALA A 1 184 ? -6.136 -39.149 9.079 1.00 9.69 183 ALA A C 1
ATOM 1506 O O . ALA A 1 184 ? -6.125 -40.361 8.944 1.00 10.72 183 ALA A O 1
ATOM 1508 N N . GLY A 1 185 ? -5.074 -38.454 9.487 1.00 9.46 184 GLY A N 1
ATOM 1509 C CA . GLY A 1 185 ? -3.825 -39.096 9.878 1.00 9.65 184 GLY A CA 1
ATOM 1510 C C . GLY A 1 185 ? -2.620 -38.800 9.001 1.00 8.68 184 GLY A C 1
ATOM 1511 O O . GLY A 1 185 ? -1.552 -39.336 9.276 1.00 10.22 184 GLY A O 1
ATOM 1512 N N . ALA A 1 186 ? -2.734 -37.993 7.954 1.00 8.34 185 ALA A N 1
ATOM 1513 C CA . ALA A 1 186 ? -1.569 -37.726 7.132 1.00 8.33 185 ALA A CA 1
ATOM 1514 C C . ALA A 1 186 ? -0.502 -36.982 7.919 1.00 7.33 185 ALA A C 1
ATOM 1515 O O . ALA A 1 186 ? -0.792 -36.200 8.821 1.00 8.48 185 ALA A O 1
ATOM 1517 N N . ASP A 1 187 ? 0.745 -37.174 7.509 1.00 7.29 186 ASP A N 1
ATOM 1518 C CA . ASP A 1 187 ? 1.874 -36.472 8.115 1.00 7.23 186 ASP A CA 1
ATOM 1519 C C . ASP A 1 187 ? 2.055 -35.048 7.633 1.00 7.13 186 ASP A C 1
ATOM 1520 O O . ASP A 1 187 ? 2.708 -34.250 8.283 1.00 8.09 186 ASP A O 1
ATOM 1525 N N . GLY A 1 188 ? 1.506 -34.737 6.476 1.00 7.12 187 GLY A N 1
ATOM 1526 C CA . GLY A 1 188 ? 1.627 -33.411 5.896 1.00 6.97 187 GLY A CA 1
ATOM 1527 C C . GLY A 1 188 ? 0.967 -33.390 4.547 1.00 6.27 187 GLY A C 1
ATOM 1528 O O . GLY A 1 188 ? 0.327 -34.373 4.137 1.00 6.68 187 GLY A O 1
ATOM 1529 N N . VAL A 1 189 ? 1.121 -32.268 3.855 1.00 6.35 188 VAL A N 1
ATOM 1530 C CA . VAL A 1 189 ? 0.588 -32.081 2.521 1.00 6.04 188 VAL A CA 1
ATOM 1531 C C . VAL A 1 189 ? 1.659 -31.491 1.622 1.00 6.32 188 VAL A C 1
ATOM 1532 O O . VAL A 1 189 ? 2.548 -30.789 2.067 1.00 7.01 188 VAL A O 1
ATOM 1536 N N . GLU A 1 190 ? 1.520 -31.775 0.333 1.00 5.92 189 GLU A N 1
ATOM 1537 C CA . GLU A 1 190 ? 2.316 -31.140 -0.700 1.00 6.06 189 GLU A CA 1
ATOM 1538 C C . GLU A 1 190 ? 1.408 -30.298 -1.570 1.00 5.68 189 GLU A C 1
ATOM 1539 O O . GLU A 1 190 ? 0.442 -30.802 -2.141 1.00 6.55 189 GLU A O 1
ATOM 1545 N N . ILE A 1 191 ? 1.709 -29.014 -1.687 1.00 5.73 190 ILE A N 1
ATOM 1546 C CA . ILE A 1 191 ? 0.982 -28.150 -2.613 1.00 6.58 190 ILE A CA 1
ATOM 1547 C C . ILE A 1 191 ? 1.498 -28.409 -4.026 1.00 5.80 190 ILE A C 1
ATOM 1548 O O . ILE A 1 191 ? 2.674 -28.180 -4.308 1.00 6.20 190 ILE A O 1
ATOM 1553 N N . HIS A 1 192 ? 0.628 -28.879 -4.914 1.00 6.10 191 HIS A N 1
ATOM 1554 C CA . HIS A 1 192 ? 1.019 -29.122 -6.298 1.00 6.53 191 HIS A CA 1
ATOM 1555 C C . HIS A 1 192 ? 1.012 -27.811 -7.067 1.00 6.04 191 HIS A C 1
ATOM 1556 O O . HIS A 1 192 ? -0.045 -27.284 -7.397 1.00 7.14 191 HIS A O 1
ATOM 1563 N N . SER A 1 193 ? 2.193 -27.268 -7.333 1.00 5.77 192 SER A N 1
ATOM 1564 C CA . SER A 1 193 ? 2.304 -26.051 -8.141 1.00 5.65 192 SER A CA 1
ATOM 1565 C C . SER A 1 193 ? 3.144 -26.334 -9.374 1.00 5.46 192 SER A C 1
ATOM 1566 O O . SER A 1 193 ? 3.764 -25.409 -9.930 1.00 6.35 192 SER A O 1
ATOM 1569 N N . ALA A 1 194 ? 3.105 -27.578 -9.850 1.00 5.72 193 ALA A N 1
ATOM 1570 C CA . ALA A 1 194 ? 3.937 -28.069 -10.929 1.00 5.61 193 ALA A CA 1
ATOM 1571 C C . ALA A 1 194 ? 3.068 -28.644 -12.063 1.00 5.41 193 ALA A C 1
ATOM 1572 O O . ALA A 1 194 ? 1.834 -28.638 -12.022 1.00 6.07 193 ALA A O 1
ATOM 1574 N N . ASN A 1 195 ? 3.770 -29.115 -13.082 1.00 5.76 194 ASN A N 1
ATOM 1575 C CA . ASN A 1 195 ? 3.274 -29.948 -14.179 1.00 6.45 194 ASN A CA 1
ATOM 1576 C C . ASN A 1 195 ? 2.111 -29.351 -14.949 1.00 6.18 194 ASN A C 1
ATOM 1577 O O . ASN A 1 195 ? 1.341 -30.082 -15.577 1.00 7.22 194 ASN A O 1
ATOM 1582 N N . GLY A 1 196 ? 2.005 -28.026 -14.924 1.00 5.90 195 GLY A N 1
ATOM 1583 C CA . GLY A 1 196 ? 1.018 -27.357 -15.743 1.00 6.41 195 GLY A CA 1
ATOM 1584 C C . GLY A 1 196 ? -0.402 -27.389 -15.241 1.00 6.03 195 GLY A C 1
ATOM 1585 O O . GLY A 1 196 ? -1.298 -27.093 -16.024 1.00 6.68 195 GLY A O 1
ATOM 1586 N N . TYR A 1 197 ? -0.612 -27.695 -13.957 1.00 5.89 196 TYR A N 1
ATOM 1587 C CA . TYR A 1 197 ? -1.919 -27.629 -13.349 1.00 6.48 196 TYR A CA 1
ATOM 1588 C C . TYR A 1 197 ? -2.205 -26.184 -12.891 1.00 6.18 196 TYR A C 1
ATOM 1589 O O . TYR A 1 197 ? -1.495 -25.275 -13.287 1.00 6.11 196 TYR A O 1
ATOM 1598 N N . LEU A 1 198 ? -3.295 -25.942 -12.167 1.00 6.08 197 LEU A N 1
ATOM 1599 C CA . LEU A 1 198 ? -3.787 -24.578 -12.032 1.00 6.14 197 LEU A CA 1
ATOM 1600 C C . LEU A 1 198 ? -2.747 -23.618 -11.489 1.00 6.53 197 LEU A C 1
ATOM 1601 O O . LEU A 1 198 ? -2.568 -22.540 -12.029 1.00 6.26 197 LEU A O 1
ATOM 1606 N N . LEU A 1 199 ? -2.091 -23.951 -10.379 1.00 6.16 198 LEU A N 1
ATOM 1607 C CA . LEU A 1 199 ? -1.132 -23.004 -9.811 1.00 6.10 198 LEU A CA 1
ATOM 1608 C C . LEU A 1 199 ? -0.012 -22.733 -10.798 1.00 6.27 198 LEU A C 1
ATOM 1609 O O . LEU A 1 199 ? 0.432 -21.588 -10.960 1.00 6.62 198 LEU A O 1
ATOM 1614 N N . ASN A 1 200 ? 0.447 -23.756 -11.509 1.00 6.17 199 ASN A N 1
ATOM 1615 C CA . ASN A 1 200 ? 1.486 -23.550 -12.512 1.00 6.16 199 ASN A CA 1
ATOM 1616 C C . ASN A 1 200 ? 0.945 -22.694 -13.665 1.00 6.07 199 ASN A C 1
ATOM 1617 O O . ASN A 1 200 ? 1.693 -21.886 -14.237 1.00 6.51 199 ASN A O 1
ATOM 1622 N N . GLN A 1 201 ? -0.342 -22.810 -13.997 1.00 6.04 200 GLN A N 1
ATOM 1623 C CA . GLN A 1 201 ? -0.935 -21.960 -15.026 1.00 6.55 200 GLN A CA 1
ATOM 1624 C C . GLN A 1 201 ? -0.858 -20.485 -14.629 1.00 6.65 200 GLN A C 1
ATOM 1625 O O . GLN A 1 201 ? -0.743 -19.624 -15.490 1.00 7.59 200 GLN A O 1
ATOM 1631 N N . PHE A 1 202 ? -0.926 -20.192 -13.329 1.00 6.73 201 PHE A N 1
ATOM 1632 C CA . PHE A 1 202 ? -0.692 -18.830 -12.852 1.00 6.88 201 PHE A CA 1
ATOM 1633 C C . PHE A 1 202 ? 0.787 -18.443 -12.876 1.00 6.40 201 PHE A C 1
ATOM 1634 O O . PHE A 1 202 ? 1.120 -17.320 -13.237 1.00 7.04 201 PHE A O 1
ATOM 1642 N N . LEU A 1 203 ? 1.691 -19.360 -12.532 1.00 6.43 202 LEU A N 1
ATOM 1643 C CA . LEU A 1 203 ? 3.123 -19.023 -12.533 1.00 6.19 202 LEU A CA 1
ATOM 1644 C C . LEU A 1 203 ? 3.674 -18.694 -13.909 1.00 6.47 202 LEU A C 1
ATOM 1645 O O . LEU A 1 203 ? 4.616 -17.921 -14.031 1.00 7.05 202 LEU A O 1
ATOM 1650 N N . ASP A 1 204 ? 3.119 -19.318 -14.937 1.00 7.00 203 ASP A N 1
ATOM 1651 C CA . ASP A 1 204 ? 3.728 -19.305 -16.256 1.00 7.18 203 ASP A CA 1
ATOM 1652 C C . ASP A 1 204 ? 3.166 -18.180 -17.120 1.00 7.25 203 ASP A C 1
ATOM 1653 O O . ASP A 1 204 ? 1.958 -18.055 -17.265 1.00 7.85 203 ASP A O 1
ATOM 1658 N N . PRO A 1 205 ? 4.036 -17.349 -17.725 1.00 7.50 204 PRO A N 1
ATOM 1659 C CA . PRO A 1 205 ? 3.520 -16.225 -18.512 1.00 9.18 204 PRO A CA 1
ATOM 1660 C C . PRO A 1 205 ? 2.836 -16.626 -19.811 1.00 8.87 204 PRO A C 1
ATOM 1661 O O . PRO A 1 205 ? 2.136 -15.806 -20.383 1.00 10.66 204 PRO A O 1
ATOM 1665 N N . HIS A 1 206 ? 2.998 -17.853 -20.279 1.00 8.47 205 HIS A N 1
ATOM 1666 C CA . HIS A 1 206 ? 2.263 -18.282 -21.452 1.00 8.94 205 HIS A CA 1
ATOM 1667 C C . HIS A 1 206 ? 0.772 -18.417 -21.124 1.00 8.91 205 HIS A C 1
ATOM 1668 O O . HIS A 1 206 ? -0.091 -17.965 -21.856 1.00 9.90 205 HIS A O 1
ATOM 1675 N N . SER A 1 207 ? 0.485 -19.074 -20.020 1.00 8.18 206 SER A N 1
ATOM 1676 C CA . SER A 1 207 ? -0.870 -19.349 -19.619 1.00 7.39 206 SER A CA 1
ATOM 1677 C C . SER A 1 207 ? -1.515 -18.231 -18.815 1.00 7.92 206 SER A C 1
ATOM 1678 O O . SER A 1 207 ? -2.734 -18.213 -18.666 1.00 9.66 206 SER A O 1
ATOM 1681 N N . ASN A 1 208 ? -0.711 -17.322 -18.279 1.00 7.80 207 ASN A N 1
ATOM 1682 C CA . ASN A 1 208 ? -1.201 -16.230 -17.451 1.00 8.53 207 ASN A CA 1
ATOM 1683 C C . ASN A 1 208 ? -0.992 -14.908 -18.158 1.00 8.63 207 ASN A C 1
ATOM 1684 O O . ASN A 1 208 ? 0.114 -14.369 -18.155 1.00 9.72 207 ASN A O 1
ATOM 1689 N N . THR A 1 209 ? -2.068 -14.418 -18.779 1.00 9.28 208 THR A N 1
ATOM 1690 C CA . THR A 1 209 ? -2.089 -13.144 -19.482 1.00 10.75 208 THR A CA 1
ATOM 1691 C C . THR A 1 209 ? -2.875 -12.117 -18.681 1.00 11.14 208 THR A C 1
ATOM 1692 O O . THR A 1 209 ? -3.283 -11.088 -19.212 1.00 12.46 208 THR A O 1
ATOM 1696 N N . ARG A 1 210 ? -3.095 -12.367 -17.397 1.00 10.12 209 ARG A N 1
ATOM 1697 C CA . ARG A 1 210 ? -3.858 -11.450 -16.556 1.00 10.29 209 ARG A CA 1
ATOM 1698 C C . ARG A 1 210 ? -3.167 -10.114 -16.390 1.00 11.54 209 ARG A C 1
ATOM 1699 O O . ARG A 1 210 ? -1.937 -10.016 -16.404 1.00 12.64 209 ARG A O 1
ATOM 1707 N N . THR A 1 211 ? -3.988 -9.098 -16.154 1.00 12.05 210 THR A N 1
ATOM 1708 C CA . THR A 1 211 ? -3.505 -7.736 -15.945 1.00 14.85 210 THR A CA 1
ATOM 1709 C C . THR A 1 211 ? -3.869 -7.201 -14.564 1.00 14.50 210 THR A C 1
ATOM 1710 O O . THR A 1 211 ? -3.630 -6.033 -14.265 1.00 19.67 210 THR A O 1
ATOM 1714 N N . ASP A 1 212 ? -4.424 -8.057 -13.714 1.00 11.96 211 ASP A N 1
ATOM 1715 C CA . ASP A 1 212 ? -4.686 -7.711 -12.327 1.00 12.23 211 ASP A CA 1
ATOM 1716 C C . ASP A 1 212 ? -3.498 -8.128 -11.468 1.00 11.26 211 ASP A C 1
ATOM 1717 O O . ASP A 1 212 ? -2.423 -8.466 -11.993 1.00 11.29 211 ASP A O 1
ATOM 1722 N N . GLU A 1 213 ? -3.676 -8.129 -10.156 1.00 10.80 212 GLU A N 1
ATOM 1723 C CA . GLU A 1 213 ? -2.571 -8.429 -9.256 1.00 11.78 212 GLU A CA 1
ATOM 1724 C C . GLU A 1 213 ? -2.101 -9.879 -9.318 1.00 10.52 212 GLU A C 1
ATOM 1725 O O . GLU A 1 213 ? -1.099 -10.208 -8.693 1.00 10.22 212 GLU A O 1
ATOM 1731 N N . TYR A 1 214 ? -2.799 -10.740 -10.057 1.00 9.30 213 TYR A N 1
ATOM 1732 C CA . TYR A 1 214 ? -2.394 -12.127 -10.188 1.00 8.49 213 TYR A CA 1
ATOM 1733 C C . TYR A 1 214 ? -1.675 -12.427 -11.494 1.00 8.83 213 TYR A C 1
ATOM 1734 O O . TYR A 1 214 ? -1.370 -13.592 -11.750 1.00 9.17 213 TYR A O 1
ATOM 1743 N N . GLY A 1 215 ? -1.345 -11.416 -12.296 1.00 8.93 214 GLY A N 1
ATOM 1744 C CA . GLY A 1 215 ? -0.534 -11.636 -13.479 1.00 9.41 214 GLY A CA 1
ATOM 1745 C C . GLY A 1 215 ? 0.245 -10.421 -13.903 1.00 9.22 214 GLY A C 1
ATOM 1746 O O . GLY A 1 215 ? 0.100 -9.354 -13.313 1.00 9.94 214 GLY A O 1
ATOM 1747 N N . GLY A 1 216 ? 1.087 -10.580 -14.905 1.00 9.31 215 GLY A N 1
ATOM 1748 C CA . GLY A 1 216 ? 1.752 -9.442 -15.523 1.00 10.54 215 GLY A CA 1
ATOM 1749 C C . GLY A 1 216 ? 3.093 -9.071 -14.944 1.00 10.34 215 GLY A C 1
ATOM 1750 O O . GLY A 1 216 ? 3.696 -8.107 -15.405 1.00 12.32 215 GLY A O 1
ATOM 1751 N N . SER A 1 217 ? 3.571 -9.818 -13.959 1.00 8.89 216 SER A N 1
ATOM 1752 C CA . SER A 1 217 ? 4.911 -9.643 -13.410 1.00 8.99 216 SER A CA 1
ATOM 1753 C C . SER A 1 217 ? 5.256 -10.924 -12.683 1.00 7.89 216 SER A C 1
ATOM 1754 O O . SER A 1 217 ? 4.389 -11.749 -12.385 1.00 8.24 216 SER A O 1
ATOM 1757 N N . ILE A 1 218 ? 6.521 -11.059 -12.330 1.00 7.95 217 ILE A N 1
ATOM 1758 C CA . ILE A 1 218 ? 6.985 -12.214 -11.564 1.00 7.54 217 ILE A CA 1
ATOM 1759 C C . ILE A 1 218 ? 6.253 -12.317 -10.237 1.00 8.13 217 ILE A C 1
ATOM 1760 O O . ILE A 1 218 ? 5.750 -13.393 -9.867 1.00 7.82 217 ILE A O 1
ATOM 1765 N N . GLU A 1 219 ? 6.191 -11.231 -9.490 1.00 7.84 218 GLU A N 1
ATOM 1766 C CA A GLU A 1 219 ? 5.562 -11.227 -8.182 0.78 8.51 218 GLU A CA 1
ATOM 1767 C CA B GLU A 1 219 ? 5.573 -11.324 -8.173 0.22 6.57 218 GLU A CA 1
ATOM 1768 C C . GLU A 1 219 ? 4.069 -11.553 -8.289 1.00 7.86 218 GLU A C 1
ATOM 1769 O O . GLU A 1 219 ? 3.505 -12.270 -7.473 1.00 8.19 218 GLU A O 1
ATOM 1780 N N . ASN A 1 220 ? 3.429 -10.999 -9.305 1.00 8.00 219 ASN A N 1
ATOM 1781 C CA . ASN A 1 220 ? 2.000 -11.201 -9.463 1.00 7.92 219 ASN A CA 1
ATOM 1782 C C . ASN A 1 220 ? 1.700 -12.636 -9.875 1.00 7.74 219 ASN A C 1
ATOM 1783 O O . ASN A 1 220 ? 0.740 -13.240 -9.375 1.00 7.91 219 ASN A O 1
ATOM 1788 N N . ARG A 1 221 ? 2.494 -13.209 -10.777 1.00 7.33 220 ARG A N 1
ATOM 1789 C CA . ARG A 1 221 ? 2.268 -14.595 -11.202 1.00 7.33 220 ARG A CA 1
ATOM 1790 C C . ARG A 1 221 ? 2.472 -15.592 -10.069 1.00 7.01 220 ARG A C 1
ATOM 1791 O O . ARG A 1 221 ? 1.852 -16.641 -10.060 1.00 7.22 220 ARG A O 1
ATOM 1799 N N . ALA A 1 222 ? 3.334 -15.260 -9.119 1.00 7.22 221 ALA A N 1
ATOM 1800 C CA . ALA A 1 222 ? 3.593 -16.108 -7.973 1.00 7.28 221 ALA A CA 1
ATOM 1801 C C . ALA A 1 222 ? 2.596 -15.936 -6.834 1.00 7.34 221 ALA A C 1
ATOM 1802 O O . ALA A 1 222 ? 2.623 -16.695 -5.869 1.00 7.45 221 ALA A O 1
ATOM 1804 N N . ARG A 1 223 ? 1.730 -14.928 -6.937 1.00 7.62 222 ARG A N 1
ATOM 1805 C CA . ARG A 1 223 ? 0.878 -14.550 -5.815 1.00 7.44 222 ARG A CA 1
ATOM 1806 C C . ARG A 1 223 ? -0.033 -15.682 -5.355 1.00 7.22 222 ARG A C 1
ATOM 1807 O O . ARG A 1 223 ? -0.121 -15.935 -4.156 1.00 7.81 222 ARG A O 1
ATOM 1815 N N . PHE A 1 224 ? -0.720 -16.351 -6.274 1.00 6.75 223 PHE A N 1
ATOM 1816 C CA . PHE A 1 224 ? -1.660 -17.410 -5.877 1.00 7.58 223 PHE A CA 1
ATOM 1817 C C . PHE A 1 224 ? -0.904 -18.542 -5.166 1.00 6.56 223 PHE A C 1
ATOM 1818 O O . PHE A 1 224 ? -1.292 -18.963 -4.100 1.00 7.06 223 PHE A O 1
ATOM 1826 N N . THR A 1 225 ? 0.182 -19.022 -5.758 1.00 6.80 224 THR A N 1
ATOM 1827 C CA . THR A 1 225 ? 0.960 -20.073 -5.118 1.00 6.75 224 THR A CA 1
ATOM 1828 C C . THR A 1 225 ? 1.367 -19.689 -3.703 1.00 6.15 224 THR A C 1
ATOM 1829 O O . THR A 1 225 ? 1.238 -20.480 -2.785 1.00 7.01 224 THR A O 1
ATOM 1833 N N . LEU A 1 226 ? 1.884 -18.484 -3.538 1.00 6.78 225 LEU A N 1
ATOM 1834 C CA . LEU A 1 226 ? 2.335 -18.067 -2.231 1.00 6.84 225 LEU A CA 1
ATOM 1835 C C . LEU A 1 226 ? 1.179 -17.844 -1.272 1.00 6.89 225 LEU A C 1
ATOM 1836 O O . LEU A 1 226 ? 1.335 -18.059 -0.081 1.00 7.18 225 LEU A O 1
ATOM 1841 N N . GLU A 1 227 ? 0.018 -17.408 -1.747 1.00 7.55 226 GLU A N 1
ATOM 1842 C CA A GLU A 1 227 ? -1.153 -17.312 -0.883 0.61 7.72 226 GLU A CA 1
ATOM 1843 C CA B GLU A 1 227 ? -1.154 -17.317 -0.883 0.39 8.46 226 GLU A CA 1
ATOM 1844 C C . GLU A 1 227 ? -1.570 -18.689 -0.372 1.00 7.70 226 GLU A C 1
ATOM 1845 O O . GLU A 1 227 ? -1.997 -18.817 0.774 1.00 7.97 226 GLU A O 1
ATOM 1856 N N . VAL A 1 228 ? -1.466 -19.717 -1.224 1.00 7.19 227 VAL A N 1
ATOM 1857 C CA . VAL A 1 228 ? -1.811 -21.064 -0.778 1.00 6.74 227 VAL A CA 1
ATOM 1858 C C . VAL A 1 228 ? -0.798 -21.532 0.257 1.00 7.19 227 VAL A C 1
ATOM 1859 O O . VAL A 1 228 ? -1.156 -22.066 1.295 1.00 7.52 227 VAL A O 1
ATOM 1863 N N . VAL A 1 229 ? 0.483 -21.314 -0.019 1.00 6.71 228 VAL A N 1
ATOM 1864 C CA . VAL A 1 229 ? 1.523 -21.618 0.961 1.00 7.28 228 VAL A CA 1
ATOM 1865 C C . VAL A 1 229 ? 1.182 -20.987 2.294 1.00 6.85 228 VAL A C 1
ATOM 1866 O O . VAL A 1 229 ? 1.174 -21.661 3.318 1.00 7.75 228 VAL A O 1
ATOM 1870 N N . ASP A 1 230 ? 0.913 -19.689 2.281 1.00 7.20 229 ASP A N 1
ATOM 1871 C CA . ASP A 1 230 ? 0.721 -18.990 3.540 1.00 7.95 229 ASP A CA 1
ATOM 1872 C C . ASP A 1 230 ? -0.528 -19.463 4.272 1.00 8.04 229 ASP A C 1
ATOM 1873 O O . ASP A 1 230 ? -0.533 -19.574 5.486 1.00 8.45 229 ASP A O 1
ATOM 1878 N N . ALA A 1 231 ? -1.590 -19.743 3.526 1.00 7.55 230 ALA A N 1
ATOM 1879 C CA . ALA A 1 231 ? -2.827 -20.193 4.132 1.00 8.35 230 ALA A CA 1
ATOM 1880 C C . ALA A 1 231 ? -2.651 -21.547 4.784 1.00 8.00 230 ALA A C 1
ATOM 1881 O O . ALA A 1 231 ? -3.201 -21.809 5.852 1.00 8.31 230 ALA A O 1
ATOM 1883 N N . LEU A 1 232 ? -1.888 -22.436 4.143 1.00 7.71 231 LEU A N 1
ATOM 1884 C CA . LEU A 1 232 ? -1.690 -23.765 4.714 1.00 7.08 231 LEU A CA 1
ATOM 1885 C C . LEU A 1 232 ? -0.711 -23.742 5.880 1.00 7.70 231 LEU A C 1
ATOM 1886 O O . LEU A 1 232 ? -0.908 -24.440 6.874 1.00 8.65 231 LEU A O 1
ATOM 1891 N N . VAL A 1 233 ? 0.333 -22.921 5.786 1.00 8.01 232 VAL A N 1
ATOM 1892 C CA . VAL A 1 233 ? 1.233 -22.751 6.925 1.00 8.47 232 VAL A CA 1
ATOM 1893 C C . VAL A 1 233 ? 0.443 -22.269 8.120 1.00 9.18 232 VAL A C 1
ATOM 1894 O O . VAL A 1 233 ? 0.619 -22.783 9.229 1.00 9.81 232 VAL A O 1
ATOM 1898 N N . GLU A 1 234 ? -0.442 -21.300 7.922 1.00 9.10 233 GLU A N 1
ATOM 1899 C CA A GLU A 1 234 ? -1.256 -20.805 9.033 0.54 10.66 233 GLU A CA 1
ATOM 1900 C CA B GLU A 1 234 ? -1.263 -20.803 9.032 0.46 10.26 233 GLU A CA 1
ATOM 1901 C C . GLU A 1 234 ? -2.183 -21.888 9.590 1.00 10.47 233 GLU A C 1
ATOM 1902 O O . GLU A 1 234 ? -2.350 -22.005 10.810 1.00 12.48 233 GLU A O 1
ATOM 1913 N N . ALA A 1 235 ? -2.783 -22.674 8.709 1.00 9.51 234 ALA A N 1
ATOM 1914 C CA . ALA A 1 235 ? -3.778 -23.646 9.137 1.00 9.96 234 ALA A CA 1
ATOM 1915 C C . ALA A 1 235 ? -3.204 -24.859 9.832 1.00 8.91 234 ALA A C 1
ATOM 1916 O O . ALA A 1 235 ? -3.742 -25.293 10.849 1.00 10.60 234 ALA A O 1
ATOM 1918 N N . ILE A 1 236 ? -2.119 -25.416 9.290 1.00 8.86 235 ILE A N 1
ATOM 1919 C CA . ILE A 1 236 ? -1.601 -26.689 9.794 1.00 8.25 235 ILE A CA 1
ATOM 1920 C C . ILE A 1 236 ? -0.124 -26.667 10.150 1.00 9.02 235 ILE A C 1
ATOM 1921 O O . ILE A 1 236 ? 0.376 -27.659 10.658 1.00 10.04 235 ILE A O 1
ATOM 1926 N N . GLY A 1 237 ? 0.568 -25.552 9.909 1.00 8.60 236 GLY A N 1
ATOM 1927 C CA . GLY A 1 237 ? 1.960 -25.414 10.293 1.00 8.86 236 GLY A CA 1
ATOM 1928 C C . GLY A 1 237 ? 2.923 -25.679 9.157 1.00 8.61 236 GLY A C 1
ATOM 1929 O O . GLY A 1 237 ? 2.717 -26.558 8.330 1.00 8.93 236 GLY A O 1
ATOM 1930 N N . HIS A 1 238 ? 3.992 -24.894 9.111 1.00 8.77 237 HIS A N 1
ATOM 1931 C CA . HIS A 1 238 ? 5.006 -25.030 8.076 1.00 8.44 237 HIS A CA 1
ATOM 1932 C C . HIS A 1 238 ? 5.654 -26.411 8.040 1.00 7.98 237 HIS A C 1
ATOM 1933 O O . HIS A 1 238 ? 6.034 -26.892 6.967 1.00 8.22 237 HIS A O 1
ATOM 1940 N N . GLU A 1 239 ? 5.759 -27.061 9.192 1.00 8.12 238 GLU A N 1
ATOM 1941 C CA A GLU A 1 239 ? 6.358 -28.375 9.275 0.84 8.34 238 GLU A CA 1
ATOM 1942 C CA B GLU A 1 239 ? 6.360 -28.391 9.278 0.16 8.27 238 GLU A CA 1
ATOM 1943 C C . GLU A 1 239 ? 5.518 -29.469 8.621 1.00 8.36 238 GLU A C 1
ATOM 1944 O O . GLU A 1 239 ? 5.994 -30.577 8.456 1.00 8.17 238 GLU A O 1
ATOM 1955 N N . LYS A 1 240 ? 4.276 -29.138 8.268 1.00 7.13 239 LYS A N 1
ATOM 1956 C CA A LYS A 1 240 ? 3.369 -30.070 7.609 0.71 6.67 239 LYS A CA 1
ATOM 1957 C CA B LYS A 1 240 ? 3.376 -30.073 7.604 0.29 7.19 239 LYS A CA 1
ATOM 1958 C C . LYS A 1 240 ? 3.085 -29.703 6.157 1.00 7.12 239 LYS A C 1
ATOM 1959 O O . LYS A 1 240 ? 2.161 -30.238 5.566 1.00 7.57 239 LYS A O 1
ATOM 1970 N N . VAL A 1 241 ? 3.885 -28.803 5.572 1.00 6.43 240 VAL A N 1
ATOM 1971 C CA . VAL A 1 241 ? 3.630 -28.290 4.223 1.00 6.50 240 VAL A CA 1
ATOM 1972 C C . VAL A 1 241 ? 4.892 -28.315 3.373 1.00 6.23 240 VAL A C 1
ATOM 1973 O O . VAL A 1 241 ? 5.930 -27.796 3.780 1.00 6.96 240 VAL A O 1
ATOM 1977 N N . GLY A 1 242 ? 4.790 -28.894 2.179 1.00 6.28 241 GLY A N 1
ATOM 1978 C CA . GLY A 1 242 ? 5.799 -28.756 1.141 1.00 6.28 241 GLY A CA 1
ATOM 1979 C C . GLY A 1 242 ? 5.201 -28.194 -0.131 1.00 6.15 241 GLY A C 1
ATOM 1980 O O . GLY A 1 242 ? 3.979 -28.070 -0.261 1.00 6.55 241 GLY A O 1
ATOM 1981 N N . LEU A 1 243 ? 6.065 -27.873 -1.085 1.00 6.30 242 LEU A N 1
ATOM 1982 C CA . LEU A 1 243 ? 5.654 -27.264 -2.339 1.00 5.38 242 LEU A CA 1
ATOM 1983 C C . LEU A 1 243 ? 6.359 -27.944 -3.488 1.00 5.32 242 LEU A C 1
ATOM 1984 O O . LEU A 1 243 ? 7.580 -28.111 -3.444 1.00 5.93 242 LEU A O 1
ATOM 1989 N N . ARG A 1 244 ? 5.613 -28.306 -4.534 1.00 5.87 243 ARG A N 1
ATOM 1990 C CA . ARG A 1 244 ? 6.198 -28.922 -5.731 1.00 5.49 243 ARG A CA 1
ATOM 1991 C C . ARG A 1 244 ? 6.178 -27.960 -6.907 1.00 5.39 243 ARG A C 1
ATOM 1992 O O . ARG A 1 244 ? 5.156 -27.322 -7.198 1.00 5.94 243 ARG A O 1
ATOM 2000 N N . LEU A 1 245 ? 7.319 -27.896 -7.602 1.00 5.36 244 LEU A N 1
ATOM 2001 C CA . LEU A 1 245 ? 7.546 -26.994 -8.730 1.00 5.34 244 LEU A CA 1
ATOM 2002 C C . LEU A 1 245 ? 8.256 -27.759 -9.830 1.00 5.38 244 LEU A C 1
ATOM 2003 O O . LEU A 1 245 ? 9.021 -28.683 -9.559 1.00 5.97 244 LEU A O 1
ATOM 2008 N N . SER A 1 246 ? 8.031 -27.341 -11.073 1.00 5.85 245 SER A N 1
ATOM 2009 C CA . SER A 1 246 ? 8.701 -27.951 -12.229 1.00 5.53 245 SER A CA 1
ATOM 2010 C C . SER A 1 246 ? 9.168 -26.850 -13.180 1.00 5.98 245 SER A C 1
ATOM 2011 O O . SER A 1 246 ? 8.533 -26.593 -14.197 1.00 6.22 245 SER A O 1
ATOM 2014 N N . PRO A 1 247 ? 10.284 -26.183 -12.836 1.00 5.71 246 PRO A N 1
ATOM 2015 C CA . PRO A 1 247 ? 10.664 -24.975 -13.574 1.00 6.02 246 PRO A CA 1
ATOM 2016 C C . PRO A 1 247 ? 10.770 -25.166 -15.072 1.00 6.49 246 PRO A C 1
ATOM 2017 O O . PRO A 1 247 ? 10.408 -24.276 -15.825 1.00 6.60 246 PRO A O 1
ATOM 2021 N N . TYR A 1 248 ? 11.284 -26.312 -15.494 1.00 6.19 247 TYR A N 1
ATOM 2022 C CA . TYR A 1 248 ? 11.575 -26.555 -16.918 1.00 6.40 247 TYR A CA 1
ATOM 2023 C C . TYR A 1 248 ? 10.503 -27.424 -17.585 1.00 6.65 247 TYR A C 1
ATOM 2024 O O . TYR A 1 248 ? 10.647 -27.835 -18.748 1.00 6.86 247 TYR A O 1
ATOM 2033 N N . GLY A 1 249 ? 9.409 -27.695 -16.890 1.00 6.10 248 GLY A N 1
ATOM 2034 C CA . GLY A 1 249 ? 8.376 -28.556 -17.456 1.00 6.27 248 GLY A CA 1
ATOM 2035 C C . GLY A 1 249 ? 7.682 -27.923 -18.640 1.00 6.09 248 GLY A C 1
ATOM 2036 O O . GLY A 1 249 ? 7.455 -26.711 -18.664 1.00 6.47 248 GLY A O 1
ATOM 2037 N N . VAL A 1 250 ? 7.304 -28.757 -19.613 1.00 6.71 249 VAL A N 1
ATOM 2038 C CA . VAL A 1 250 ? 6.469 -28.312 -20.717 1.00 7.27 249 VAL A CA 1
ATOM 2039 C C . VAL A 1 250 ? 5.125 -29.040 -20.762 1.00 7.06 249 VAL A C 1
ATOM 2040 O O . VAL A 1 250 ? 4.234 -28.645 -21.494 1.00 7.87 249 VAL A O 1
ATOM 2044 N N . PHE A 1 251 ? 4.973 -30.106 -19.991 1.00 7.74 250 PHE A N 1
ATOM 2045 C CA . PHE A 1 251 ? 3.715 -30.826 -19.931 1.00 7.67 250 PHE A CA 1
ATOM 2046 C C . PHE A 1 251 ? 2.580 -29.849 -19.610 1.00 7.19 250 PHE A C 1
ATOM 2047 O O . PHE A 1 251 ? 2.733 -28.933 -18.784 1.00 7.92 250 PHE A O 1
ATOM 2055 N N . ASN A 1 252 ? 1.436 -30.081 -20.244 1.00 7.18 251 ASN A N 1
ATOM 2056 C CA . ASN A 1 252 ? 0.243 -29.239 -20.102 1.00 7.05 251 ASN A CA 1
ATOM 2057 C C . ASN A 1 252 ? 0.468 -27.813 -20.596 1.00 6.64 251 ASN A C 1
ATOM 2058 O O . ASN A 1 252 ? -0.194 -26.894 -20.159 1.00 7.61 251 ASN A O 1
ATOM 2063 N N . SER A 1 253 ? 1.357 -27.695 -21.589 1.00 7.16 252 SER A N 1
ATOM 2064 C CA . SER A 1 253 ? 1.573 -26.468 -22.326 1.00 7.81 252 SER A CA 1
ATOM 2065 C C . SER A 1 253 ? 2.196 -25.350 -21.494 1.00 7.71 252 SER A C 1
ATOM 2066 O O . SER A 1 253 ? 1.909 -24.177 -21.699 1.00 9.70 252 SER A O 1
ATOM 2069 N N . MET A 1 254 ? 3.068 -25.729 -20.575 1.00 7.35 253 MET A N 1
ATOM 2070 C CA . MET A 1 254 ? 3.904 -24.763 -19.852 1.00 6.82 253 MET A CA 1
ATOM 2071 C C . MET A 1 254 ? 5.112 -24.397 -20.710 1.00 7.34 253 MET A C 1
ATOM 2072 O O . MET A 1 254 ? 5.442 -25.072 -21.682 1.00 8.08 253 MET A O 1
ATOM 2077 N N . SER A 1 255 ? 5.781 -23.313 -20.354 1.00 7.54 254 SER A N 1
ATOM 2078 C CA . SER A 1 255 ? 6.775 -22.730 -21.234 1.00 7.29 254 SER A CA 1
ATOM 2079 C C . SER A 1 255 ? 8.108 -23.461 -21.219 1.00 8.17 254 SER A C 1
ATOM 2080 O O . SER A 1 255 ? 8.781 -23.572 -22.236 1.00 9.05 254 SER A O 1
ATOM 2083 N N . GLY A 1 256 ? 8.559 -23.873 -20.039 1.00 8.06 255 GLY A N 1
ATOM 2084 C CA . GLY A 1 256 ? 9.901 -24.398 -19.907 1.00 9.15 255 GLY A CA 1
ATOM 2085 C C . GLY A 1 256 ? 10.973 -23.373 -20.271 1.00 7.29 255 GLY A C 1
ATOM 2086 O O . GLY A 1 256 ? 10.749 -22.160 -20.249 1.00 8.09 255 GLY A O 1
ATOM 2087 N N . GLY A 1 257 ? 12.146 -23.889 -20.614 1.00 7.76 256 GLY A N 1
ATOM 2088 C CA . GLY A 1 257 ? 13.311 -23.048 -20.843 1.00 7.83 256 GLY A CA 1
ATOM 2089 C C . GLY A 1 257 ? 13.205 -22.106 -22.021 1.00 8.08 256 GLY A C 1
ATOM 2090 O O . GLY A 1 257 ? 13.961 -21.147 -22.084 1.00 8.63 256 GLY A O 1
ATOM 2091 N N . ALA A 1 258 ? 12.278 -22.350 -22.945 1.00 8.53 257 ALA A N 1
ATOM 2092 C CA . ALA A 1 258 ? 12.040 -21.423 -24.054 1.00 9.03 257 ALA A CA 1
ATOM 2093 C C . ALA A 1 258 ? 11.661 -20.029 -23.541 1.00 8.50 257 ALA A C 1
ATOM 2094 O O . ALA A 1 258 ? 11.844 -19.034 -24.247 1.00 9.77 257 ALA A O 1
ATOM 2096 N N . GLU A 1 259 ? 11.098 -19.965 -22.334 1.00 7.53 258 GLU A N 1
ATOM 2097 C CA . GLU A 1 259 ? 10.794 -18.689 -21.700 1.00 7.91 258 GLU A CA 1
ATOM 2098 C C . GLU A 1 259 ? 12.035 -18.213 -20.957 1.00 7.39 258 GLU A C 1
ATOM 2099 O O . GLU A 1 259 ? 12.438 -18.811 -19.960 1.00 7.39 258 GLU A O 1
ATOM 2105 N N . THR A 1 260 ? 12.640 -17.130 -21.440 1.00 7.80 259 THR A N 1
ATOM 2106 C CA . THR A 1 260 ? 13.888 -16.645 -20.844 1.00 8.08 259 THR A CA 1
ATOM 2107 C C . THR A 1 260 ? 13.711 -16.167 -19.417 1.00 6.83 259 THR A C 1
ATOM 2108 O O . THR A 1 260 ? 14.681 -16.113 -18.665 1.00 7.46 259 THR A O 1
ATOM 2112 N N . GLY A 1 261 ? 12.495 -15.804 -19.040 1.00 7.70 260 GLY A N 1
ATOM 2113 C CA . GLY A 1 261 ? 12.217 -15.416 -17.679 1.00 7.24 260 GLY A CA 1
ATOM 2114 C C . GLY A 1 261 ? 11.882 -16.541 -16.734 1.00 7.43 260 GLY A C 1
ATOM 2115 O O . GLY A 1 261 ? 11.519 -16.284 -15.584 1.00 8.21 260 GLY A O 1
ATOM 2116 N N . ILE A 1 262 ? 12.008 -17.797 -17.159 1.00 7.40 261 ILE A N 1
ATOM 2117 C CA . ILE A 1 262 ? 11.484 -18.873 -16.352 1.00 7.46 261 ILE A CA 1
ATOM 2118 C C . ILE A 1 262 ? 12.324 -19.084 -15.096 1.00 7.38 261 ILE A C 1
ATOM 2119 O O . ILE A 1 262 ? 11.780 -19.279 -14.002 1.00 7.65 261 ILE A O 1
ATOM 2124 N N . VAL A 1 263 ? 13.650 -19.005 -15.202 1.00 7.22 262 VAL A N 1
ATOM 2125 C CA . VAL A 1 263 ? 14.445 -19.188 -13.995 1.00 7.03 262 VAL A CA 1
ATOM 2126 C C . VAL A 1 263 ? 14.145 -18.079 -12.985 1.00 7.07 262 VAL A C 1
ATOM 2127 O O . VAL A 1 263 ? 13.985 -18.341 -11.798 1.00 7.71 262 VAL A O 1
ATOM 2131 N N . ALA A 1 264 ? 14.023 -16.833 -13.453 1.00 6.73 263 ALA A N 1
ATOM 2132 C CA . ALA A 1 264 ? 13.689 -15.748 -12.543 1.00 6.75 263 ALA A CA 1
ATOM 2133 C C . ALA A 1 264 ? 12.359 -15.979 -11.824 1.00 6.72 263 ALA A C 1
ATOM 2134 O O . ALA A 1 264 ? 12.239 -15.705 -10.628 1.00 6.74 263 ALA A O 1
ATOM 2136 N N . GLN A 1 265 ? 11.358 -16.489 -12.544 1.00 6.67 264 GLN A N 1
ATOM 2137 C CA . GLN A 1 265 ? 10.061 -16.743 -11.964 1.00 7.09 264 GLN A CA 1
ATOM 2138 C C . GLN A 1 265 ? 10.176 -17.707 -10.782 1.00 6.81 264 GLN A C 1
ATOM 2139 O O . GLN A 1 265 ? 9.579 -17.504 -9.729 1.00 7.42 264 GLN A O 1
ATOM 2145 N N . TYR A 1 266 ? 10.905 -18.803 -10.991 1.00 6.86 265 TYR A N 1
ATOM 2146 C CA . TYR A 1 266 ? 11.044 -19.820 -9.963 1.00 7.00 265 TYR A CA 1
ATOM 2147 C C . TYR A 1 266 ? 12.034 -19.409 -8.875 1.00 6.64 265 TYR A C 1
ATOM 2148 O O . TYR A 1 266 ? 11.825 -19.736 -7.711 1.00 7.41 265 TYR A O 1
ATOM 2157 N N . ALA A 1 267 ? 13.079 -18.663 -9.239 1.00 6.68 266 ALA A N 1
ATOM 2158 C CA . ALA A 1 267 ? 13.983 -18.107 -8.239 1.00 7.17 266 ALA A CA 1
ATOM 2159 C C . ALA A 1 267 ? 13.255 -17.177 -7.281 1.00 6.96 266 ALA A C 1
ATOM 2160 O O . ALA A 1 267 ? 13.564 -17.125 -6.087 1.00 7.19 266 ALA A O 1
ATOM 2162 N N . TYR A 1 268 ? 12.275 -16.430 -7.793 1.00 6.60 267 TYR A N 1
ATOM 2163 C CA . TYR A 1 268 ? 11.488 -15.548 -6.953 1.00 7.06 267 TYR A CA 1
ATOM 2164 C C . TYR A 1 268 ? 10.700 -16.357 -5.931 1.00 6.57 267 TYR A C 1
ATOM 2165 O O . TYR A 1 268 ? 10.667 -16.006 -4.758 1.00 7.02 267 TYR A O 1
ATOM 2174 N N . VAL A 1 269 ? 10.060 -17.439 -6.375 1.00 7.14 268 VAL A N 1
ATOM 2175 C CA . VAL A 1 269 ? 9.311 -18.279 -5.470 1.00 6.82 268 VAL A CA 1
ATOM 2176 C C . VAL A 1 269 ? 10.238 -18.864 -4.393 1.00 6.53 268 VAL A C 1
ATOM 2177 O O . VAL A 1 269 ? 9.921 -18.824 -3.211 1.00 7.38 268 VAL A O 1
ATOM 2181 N N . ALA A 1 270 ? 11.368 -19.418 -4.816 1.00 7.06 269 ALA A N 1
ATOM 2182 C CA . ALA A 1 270 ? 12.325 -19.979 -3.866 1.00 6.88 269 ALA A CA 1
ATOM 2183 C C . ALA A 1 270 ? 12.753 -18.923 -2.853 1.00 6.84 269 ALA A C 1
ATOM 2184 O O . ALA A 1 270 ? 12.883 -19.216 -1.649 1.00 7.46 269 ALA A O 1
ATOM 2186 N N . GLY A 1 271 ? 12.985 -17.699 -3.316 1.00 6.29 270 GLY A N 1
ATOM 2187 C CA . GLY A 1 271 ? 13.413 -16.639 -2.425 1.00 7.09 270 GLY A CA 1
ATOM 2188 C C . GLY A 1 271 ? 12.364 -16.280 -1.398 1.00 7.28 270 GLY A C 1
ATOM 2189 O O . GLY A 1 271 ? 12.677 -16.049 -0.231 1.00 7.59 270 GLY A O 1
ATOM 2190 N N . GLU A 1 272 ? 11.112 -16.227 -1.837 1.00 6.68 271 GLU A N 1
ATOM 2191 C CA . GLU A 1 272 ? 10.008 -15.934 -0.943 1.00 6.95 271 GLU A CA 1
ATOM 2192 C C . GLU A 1 272 ? 9.845 -17.040 0.098 1.00 6.99 271 GLU A C 1
ATOM 2193 O O . GLU A 1 272 ? 9.506 -16.758 1.261 1.00 7.44 271 GLU A O 1
ATOM 2199 N N . LEU A 1 273 ? 10.099 -18.300 -0.283 1.00 6.65 272 LEU A N 1
ATOM 2200 C CA . LEU A 1 273 ? 10.083 -19.381 0.696 1.00 6.57 272 LEU A CA 1
ATOM 2201 C C . LEU A 1 273 ? 11.218 -19.236 1.705 1.00 6.62 272 LEU A C 1
ATOM 2202 O O . LEU A 1 273 ? 11.032 -19.457 2.898 1.00 7.20 272 LEU A O 1
ATOM 2207 N N . GLU A 1 274 ? 12.409 -18.877 1.223 1.00 7.07 273 GLU A N 1
ATOM 2208 C CA . GLU A 1 274 ? 13.521 -18.704 2.140 1.00 7.27 273 GLU A CA 1
ATOM 2209 C C . GLU A 1 274 ? 13.297 -17.507 3.065 1.00 7.49 273 GLU A C 1
ATOM 2210 O O . GLU A 1 274 ? 13.663 -17.555 4.221 1.00 7.90 273 GLU A O 1
ATOM 2216 N N . LYS A 1 275 ? 12.671 -16.447 2.569 1.00 7.62 274 LYS A N 1
ATOM 2217 C CA . LYS A 1 275 ? 12.340 -15.303 3.406 1.00 8.55 274 LYS A CA 1
ATOM 2218 C C . LYS A 1 275 ? 11.440 -15.741 4.561 1.00 8.20 274 LYS A C 1
ATOM 2219 O O . LYS A 1 275 ? 11.665 -15.384 5.718 1.00 8.88 274 LYS A O 1
ATOM 2225 N N . ARG A 1 276 ? 10.412 -16.520 4.246 1.00 8.02 275 ARG A N 1
ATOM 2226 C CA . ARG A 1 276 ? 9.512 -17.045 5.268 1.00 8.52 275 ARG A CA 1
ATOM 2227 C C . ARG A 1 276 ? 10.257 -17.938 6.236 1.00 7.91 275 ARG A C 1
ATOM 2228 O O . ARG A 1 276 ? 10.025 -17.913 7.443 1.00 9.22 275 ARG A O 1
ATOM 2236 N N . ALA A 1 277 ? 11.177 -18.730 5.718 1.00 7.95 276 ALA A N 1
ATOM 2237 C CA . ALA A 1 277 ? 11.965 -19.637 6.557 1.00 8.48 276 ALA A CA 1
ATOM 2238 C C . ALA A 1 277 ? 12.815 -18.848 7.545 1.00 8.85 276 ALA A C 1
ATOM 2239 O O . ALA A 1 277 ? 12.884 -19.172 8.725 1.00 10.17 276 ALA A O 1
ATOM 2241 N N . LYS A 1 278 ? 13.485 -17.817 7.053 1.00 9.33 277 LYS A N 1
ATOM 2242 C CA . LYS A 1 278 ? 14.345 -17.017 7.908 1.00 10.57 277 LYS A CA 1
ATOM 2243 C C . LYS A 1 278 ? 13.508 -16.275 8.954 1.00 10.32 277 LYS A C 1
ATOM 2244 O O . LYS A 1 278 ? 14.022 -15.937 10.005 1.00 13.70 277 LYS A O 1
ATOM 2250 N N . ALA A 1 279 ? 12.231 -16.043 8.667 1.00 11.71 278 ALA A N 1
ATOM 2251 C CA . ALA A 1 279 ? 11.314 -15.418 9.605 1.00 13.84 278 ALA A CA 1
ATOM 2252 C C . ALA A 1 279 ? 10.599 -16.436 10.501 1.00 14.40 278 ALA A C 1
ATOM 2253 O O . ALA A 1 279 ? 9.738 -16.058 11.283 1.00 17.96 278 ALA A O 1
ATOM 2255 N N . GLY A 1 280 ? 11.023 -17.691 10.469 1.00 12.00 279 GLY A N 1
ATOM 2256 C CA . GLY A 1 280 ? 10.565 -18.671 11.433 1.00 12.55 279 GLY A CA 1
ATOM 2257 C C . GLY A 1 280 ? 9.594 -19.713 10.908 1.00 11.19 279 GLY A C 1
ATOM 2258 O O . GLY A 1 280 ? 9.147 -20.547 11.688 1.00 13.13 279 GLY A O 1
ATOM 2259 N N . LYS A 1 281 ? 9.264 -19.687 9.622 1.00 9.81 280 LYS A N 1
ATOM 2260 C CA . LYS A 1 281 ? 8.255 -20.583 9.062 1.00 9.84 280 LYS A CA 1
ATOM 2261 C C . LYS A 1 281 ? 8.817 -21.282 7.823 1.00 9.35 280 LYS A C 1
ATOM 2262 O O . LYS A 1 281 ? 8.442 -20.988 6.710 1.00 10.78 280 LYS A O 1
ATOM 2268 N N . ARG A 1 282 ? 9.739 -22.205 8.048 1.00 8.09 281 ARG A N 1
ATOM 2269 C CA . ARG A 1 282 ? 10.377 -22.923 6.958 1.00 8.03 281 ARG A CA 1
ATOM 2270 C C . ARG A 1 282 ? 9.513 -24.108 6.501 1.00 7.77 281 ARG A C 1
ATOM 2271 O O . ARG A 1 282 ? 9.218 -25.003 7.296 1.00 8.06 281 ARG A O 1
ATOM 2279 N N . LEU A 1 283 ? 9.133 -24.158 5.227 1.00 6.91 282 LEU A N 1
ATOM 2280 C CA . LEU A 1 283 ? 8.433 -25.341 4.731 1.00 7.21 282 LEU A CA 1
ATOM 2281 C C . LEU A 1 283 ? 9.249 -26.594 4.954 1.00 6.93 282 LEU A C 1
ATOM 2282 O O . LEU A 1 283 ? 10.478 -26.592 4.979 1.00 7.47 282 LEU A O 1
ATOM 2287 N N . ALA A 1 284 ? 8.545 -27.712 5.066 1.00 7.06 283 ALA A N 1
ATOM 2288 C CA . ALA A 1 284 ? 9.197 -28.997 5.268 1.00 7.43 283 ALA A CA 1
ATOM 2289 C C . ALA A 1 284 ? 10.141 -29.363 4.118 1.00 7.00 283 ALA A C 1
ATOM 2290 O O . ALA A 1 284 ? 11.180 -29.976 4.336 1.00 7.50 283 ALA A O 1
ATOM 2292 N N . PHE A 1 285 ? 9.775 -29.001 2.895 1.00 6.26 284 PHE A N 1
ATOM 2293 C CA . PHE A 1 285 ? 10.600 -29.298 1.737 1.00 6.20 284 PHE A CA 1
ATOM 2294 C C . PHE A 1 285 ? 10.116 -28.518 0.527 1.00 5.78 284 PHE A C 1
ATOM 2295 O O . PHE A 1 285 ? 8.971 -28.075 0.456 1.00 6.48 284 PHE A O 1
ATOM 2303 N N . VAL A 1 286 ? 11.011 -28.419 -0.444 1.00 5.95 285 VAL A N 1
ATOM 2304 C CA . VAL A 1 286 ? 10.688 -28.049 -1.814 1.00 5.82 285 VAL A CA 1
ATOM 2305 C C . VAL A 1 286 ? 10.951 -29.272 -2.676 1.00 5.90 285 VAL A C 1
ATOM 2306 O O . VAL A 1 286 ? 11.992 -29.912 -2.526 1.00 7.14 285 VAL A O 1
ATOM 2310 N N . HIS A 1 287 ? 9.987 -29.613 -3.539 1.00 5.17 286 HIS A N 1
ATOM 2311 C CA . HIS A 1 287 ? 10.076 -30.779 -4.413 1.00 5.85 286 HIS A CA 1
ATOM 2312 C C . HIS A 1 287 ? 10.161 -30.255 -5.831 1.00 5.53 286 HIS A C 1
ATOM 2313 O O . HIS A 1 287 ? 9.276 -29.518 -6.276 1.00 5.95 286 HIS A O 1
ATOM 2320 N N . LEU A 1 288 ? 11.239 -30.619 -6.528 1.00 5.55 287 LEU A N 1
ATOM 2321 C CA . LEU A 1 288 ? 11.499 -30.155 -7.880 1.00 5.65 287 LEU A CA 1
ATOM 2322 C C . LEU A 1 288 ? 11.438 -31.310 -8.844 1.00 5.86 287 LEU A C 1
ATOM 2323 O O . LEU A 1 288 ? 12.064 -32.348 -8.630 1.00 6.89 287 LEU A O 1
ATOM 2328 N N . VAL A 1 289 ? 10.728 -31.112 -9.950 1.00 5.58 288 VAL A N 1
ATOM 2329 C CA . VAL A 1 289 ? 10.859 -31.980 -11.110 1.00 5.85 288 VAL A CA 1
ATOM 2330 C C . VAL A 1 289 ? 12.051 -31.463 -11.902 1.00 5.66 288 VAL A C 1
ATOM 2331 O O . VAL A 1 289 ? 12.187 -30.260 -12.130 1.00 5.86 288 VAL A O 1
ATOM 2335 N N . GLU A 1 290 ? 12.931 -32.376 -12.287 1.00 5.45 289 GLU A N 1
ATOM 2336 C CA . GLU A 1 290 ? 14.159 -32.039 -12.991 1.00 6.07 289 GLU A CA 1
ATOM 2337 C C . GLU A 1 290 ? 13.909 -31.802 -14.471 1.00 6.07 289 GLU A C 1
ATOM 2338 O O . GLU A 1 290 ? 13.007 -32.389 -15.061 1.00 6.53 289 GLU A O 1
ATOM 2344 N N . PRO A 1 291 ? 14.776 -31.005 -15.111 1.00 6.30 290 PRO A N 1
ATOM 2345 C CA . PRO A 1 291 ? 14.722 -30.853 -16.574 1.00 6.45 290 PRO A CA 1
ATOM 2346 C C . PRO A 1 291 ? 15.039 -32.149 -17.307 1.00 6.72 290 PRO A C 1
ATOM 2347 O O . PRO A 1 291 ? 14.854 -32.237 -18.520 1.00 7.16 290 PRO A O 1
ATOM 2351 N N . ARG A 1 292 ? 15.485 -33.157 -16.564 1.00 6.82 291 ARG A N 1
ATOM 2352 C CA . ARG A 1 292 ? 15.639 -34.516 -17.063 1.00 6.76 291 ARG A CA 1
ATOM 2353 C C . ARG A 1 292 ? 14.346 -35.063 -17.633 1.00 6.86 291 ARG A C 1
ATOM 2354 O O . ARG A 1 292 ? 14.393 -35.932 -18.505 1.00 7.21 291 ARG A O 1
ATOM 2362 N N . VAL A 1 293 ? 13.214 -34.590 -17.106 1.00 6.60 292 VAL A N 1
ATOM 2363 C CA . VAL A 1 293 ? 11.899 -35.069 -17.517 1.00 6.27 292 VAL A CA 1
ATOM 2364 C C . VAL A 1 293 ? 10.997 -33.846 -17.646 1.00 6.12 292 VAL A C 1
ATOM 2365 O O . VAL A 1 293 ? 10.425 -33.393 -16.662 1.00 6.87 292 VAL A O 1
ATOM 2369 N N . THR A 1 294 ? 10.866 -33.297 -18.848 1.00 6.65 293 THR A N 1
ATOM 2370 C CA . THR A 1 294 ? 9.983 -32.157 -19.060 1.00 6.53 293 THR A CA 1
ATOM 2371 C C . THR A 1 294 ? 8.533 -32.568 -19.298 1.00 7.13 293 THR A C 1
ATOM 2372 O O . THR A 1 294 ? 7.625 -31.731 -19.211 1.00 7.19 293 THR A O 1
ATOM 2376 N N . ASN A 1 295 ? 8.321 -33.861 -19.547 1.00 7.07 294 ASN A N 1
ATOM 2377 C CA . ASN A 1 295 ? 6.995 -34.439 -19.745 1.00 7.35 294 ASN A CA 1
ATOM 2378 C C . ASN A 1 295 ? 7.060 -35.886 -19.273 1.00 7.47 294 ASN A C 1
ATOM 2379 O O . ASN A 1 295 ? 7.775 -36.680 -19.863 1.00 7.32 294 ASN A O 1
ATOM 2384 N N . PRO A 1 296 ? 6.331 -36.239 -18.203 1.00 7.73 295 PRO A N 1
ATOM 2385 C CA . PRO A 1 296 ? 6.527 -37.548 -17.582 1.00 8.52 295 PRO A CA 1
ATOM 2386 C C . PRO A 1 296 ? 5.829 -38.679 -18.327 1.00 8.40 295 PRO A C 1
ATOM 2387 O O . PRO A 1 296 ? 5.932 -39.828 -17.906 1.00 9.76 295 PRO A O 1
ATOM 2391 N N . PHE A 1 297 ? 5.166 -38.346 -19.436 1.00 7.86 296 PHE A N 1
ATOM 2392 C CA . PHE A 1 297 ? 4.535 -39.366 -20.267 1.00 9.60 296 PHE A CA 1
ATOM 2393 C C . PHE A 1 297 ? 5.377 -39.670 -21.507 1.00 9.91 296 PHE A C 1
ATOM 2394 O O . PHE A 1 297 ? 4.941 -40.371 -22.413 1.00 13.06 296 PHE A O 1
ATOM 2402 N N . LEU A 1 298 ? 6.606 -39.168 -21.537 1.00 8.57 297 LEU A N 1
ATOM 2403 C CA . LEU A 1 298 ? 7.584 -39.568 -22.542 1.00 8.25 297 LEU A CA 1
ATOM 2404 C C . LEU A 1 298 ? 8.567 -40.533 -21.890 1.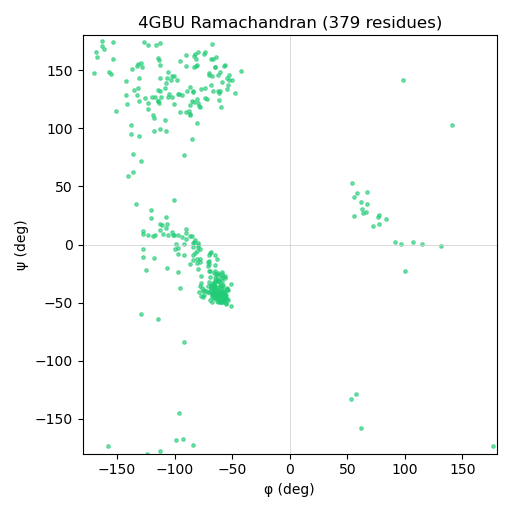00 8.19 297 LEU A C 1
ATOM 2405 O O . LEU A 1 298 ? 8.956 -40.336 -20.744 1.00 8.42 297 LEU A O 1
ATOM 2410 N N . THR A 1 299 ? 8.986 -41.559 -22.618 1.00 8.45 298 THR A N 1
ATOM 2411 C CA . THR A 1 299 ? 9.949 -42.526 -22.125 1.00 9.16 298 THR A CA 1
ATOM 2412 C C . THR A 1 299 ? 11.210 -41.859 -21.603 1.00 7.89 298 THR A C 1
ATOM 2413 O O .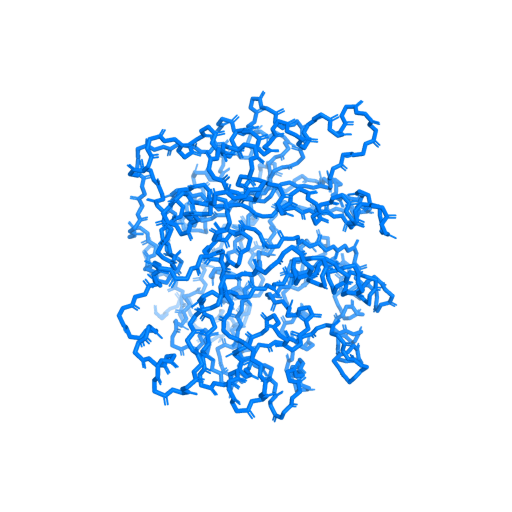 THR A 1 299 ? 11.657 -40.846 -22.138 1.00 8.43 298 THR A O 1
ATOM 2417 N N . GLU A 1 300 ? 11.789 -42.452 -20.568 1.00 7.43 299 GLU A N 1
ATOM 2418 C CA . GLU A 1 300 ? 13.031 -41.954 -19.989 1.00 7.88 299 GLU A CA 1
ATOM 2419 C C . GLU A 1 300 ? 14.056 -41.674 -21.073 1.00 8.54 299 GLU A C 1
ATOM 2420 O O . GLU A 1 300 ? 14.312 -42.517 -21.924 1.00 9.52 299 GLU A O 1
ATOM 2426 N N . GLY A 1 301 ? 14.646 -40.488 -21.020 1.00 8.52 300 GLY A N 1
ATOM 2427 C CA . GLY A 1 301 ? 15.622 -40.047 -21.998 1.00 9.95 300 GLY A CA 1
ATOM 2428 C C . GLY A 1 301 ? 15.030 -39.121 -23.031 1.00 10.21 300 GLY A C 1
ATOM 2429 O O . GLY A 1 301 ? 15.737 -38.355 -23.655 1.00 13.16 300 GLY A O 1
ATOM 2430 N N . GLU A 1 302 ? 13.724 -39.188 -23.225 1.00 7.99 301 GLU A N 1
ATOM 2431 C CA . GLU A 1 302 ? 13.026 -38.282 -24.135 1.00 7.46 301 GLU A CA 1
ATOM 2432 C C . GLU A 1 302 ? 12.565 -37.031 -23.420 1.00 7.81 301 GLU A C 1
ATOM 2433 O O . GLU A 1 302 ? 12.321 -37.048 -22.218 1.00 7.95 301 GLU A O 1
ATOM 2439 N N . GLY A 1 303 ? 12.432 -35.942 -24.160 1.00 8.20 302 GLY A N 1
ATOM 2440 C CA . GLY A 1 303 ? 11.984 -34.719 -23.527 1.00 8.39 302 GLY A CA 1
ATOM 2441 C C . GLY A 1 303 ? 12.942 -34.194 -22.475 1.00 7.66 302 GLY A C 1
ATOM 2442 O O . GLY A 1 303 ? 12.541 -33.528 -21.537 1.00 8.66 302 GLY A O 1
ATOM 2443 N N . GLU A 1 304 ? 14.224 -34.506 -22.600 1.00 7.99 303 GLU A N 1
ATOM 2444 C CA A GLU A 1 304 ? 15.211 -33.985 -21.668 0.57 9.14 303 GLU A CA 1
ATOM 2445 C CA B GLU A 1 304 ? 15.223 -33.959 -21.690 0.43 9.84 303 GLU A CA 1
ATOM 2446 C C . GLU A 1 304 ? 15.623 -32.588 -22.126 1.00 10.36 303 GLU A C 1
ATOM 2447 O O . GLU A 1 304 ? 15.977 -32.393 -23.264 1.00 16.38 303 GLU A O 1
ATOM 2458 N N . TYR A 1 305 ? 15.586 -31.626 -21.229 1.00 9.33 304 TYR A N 1
ATOM 2459 C CA . TYR A 1 305 ? 16.068 -30.284 -21.549 1.00 9.32 304 TYR A CA 1
ATOM 2460 C C . TYR A 1 305 ? 17.455 -30.141 -20.974 1.00 9.15 304 TYR A C 1
ATOM 2461 O O . TYR A 1 305 ? 17.645 -30.272 -19.769 1.00 10.72 304 TYR A O 1
ATOM 2470 N N . GLU A 1 306 ? 18.410 -29.869 -21.841 1.00 11.04 305 GLU A N 1
ATOM 2471 C CA . GLU A 1 306 ? 19.796 -29.747 -21.426 1.00 12.73 305 GLU A CA 1
ATOM 2472 C C . GLU A 1 306 ? 20.244 -28.315 -21.202 1.00 10.41 305 GLU A C 1
ATOM 2473 O O . GLU A 1 306 ? 21.373 -28.086 -20.765 1.00 13.85 305 GLU A O 1
ATOM 2479 N N . GLY A 1 307 ? 19.364 -27.353 -21.457 1.00 8.82 306 GLY A N 1
ATOM 2480 C CA . GLY A 1 307 ? 19.739 -25.958 -21.382 1.00 9.47 306 GLY A CA 1
ATOM 2481 C C . GLY A 1 307 ? 19.558 -25.287 -20.037 1.00 8.36 306 GLY A C 1
ATOM 2482 O O . GLY A 1 307 ? 19.785 -24.100 -19.898 1.00 9.99 306 GLY A O 1
ATOM 2483 N N . GLY A 1 308 ? 19.163 -26.051 -19.035 1.00 7.69 307 GLY A N 1
ATOM 2484 C CA . GLY A 1 308 ? 18.997 -25.503 -17.713 1.00 8.04 307 GLY A CA 1
ATOM 2485 C C . GLY A 1 308 ? 19.174 -26.534 -16.635 1.00 7.36 307 GLY A C 1
ATOM 2486 O O . GLY A 1 308 ? 19.039 -27.731 -16.878 1.00 8.55 307 GLY A O 1
ATOM 2487 N N . SER A 1 309 ? 19.452 -26.048 -15.430 1.00 7.12 308 SER A N 1
ATOM 2488 C CA . SER A 1 309 ? 19.590 -26.849 -14.239 1.00 6.81 308 SER A CA 1
ATOM 2489 C C . SER A 1 309 ? 18.697 -26.279 -13.145 1.00 6.35 308 SER A C 1
ATOM 2490 O O . SER A 1 309 ? 18.465 -25.073 -13.081 1.00 6.74 308 SER A O 1
ATOM 2493 N N . ASN A 1 310 ? 18.273 -27.148 -12.231 1.00 6.69 309 ASN A N 1
ATOM 2494 C CA . ASN A 1 310 ? 17.599 -26.718 -11.021 1.00 6.80 309 ASN A CA 1
ATOM 2495 C C . ASN A 1 310 ? 18.565 -26.319 -9.911 1.00 6.83 309 ASN A C 1
ATOM 2496 O O . ASN A 1 310 ? 18.134 -25.938 -8.823 1.00 7.07 309 ASN A O 1
ATOM 2501 N N . ASP A 1 311 ? 19.869 -26.381 -10.169 1.00 6.80 310 ASP A N 1
ATOM 2502 C CA . ASP A 1 311 ? 20.810 -26.121 -9.083 1.00 7.89 310 ASP A CA 1
ATOM 2503 C C . ASP A 1 311 ? 20.643 -24.729 -8.481 1.00 8.37 310 ASP A C 1
ATOM 2504 O O . ASP A 1 311 ? 20.935 -24.539 -7.293 1.00 8.62 310 ASP A O 1
ATOM 2509 N N . PHE A 1 312 ? 20.181 -23.760 -9.269 1.00 7.82 311 PHE A N 1
ATOM 2510 C CA . PHE A 1 312 ? 19.958 -22.397 -8.760 1.00 8.22 311 PHE A CA 1
ATOM 2511 C C . PHE A 1 312 ? 19.122 -22.400 -7.495 1.00 7.24 311 PHE A C 1
ATOM 2512 O O . PHE A 1 312 ? 19.320 -21.554 -6.627 1.00 7.75 311 PHE A O 1
ATOM 2520 N N . VAL A 1 313 ? 18.176 -23.323 -7.386 1.00 6.79 312 VAL A N 1
ATOM 2521 C CA . VAL A 1 313 ? 17.304 -23.317 -6.232 1.00 6.53 312 VAL A CA 1
ATOM 2522 C C . VAL A 1 313 ? 18.116 -23.424 -4.931 1.00 7.00 312 VAL A C 1
ATOM 2523 O O . VAL A 1 313 ? 17.770 -22.846 -3.902 1.00 6.93 312 VAL A O 1
ATOM 2527 N N . TYR A 1 314 ? 19.218 -24.179 -4.954 1.00 6.69 313 TYR A N 1
ATOM 2528 C CA . TYR A 1 314 ? 20.029 -24.398 -3.768 1.00 6.70 313 TYR A CA 1
ATOM 2529 C C . TYR A 1 314 ? 20.787 -23.162 -3.323 1.00 6.91 313 TYR A C 1
ATOM 2530 O O . TYR A 1 314 ? 21.183 -23.093 -2.162 1.00 7.57 313 TYR A O 1
ATOM 2539 N N . SER A 1 315 ? 21.033 -22.219 -4.227 1.00 7.09 314 SER A N 1
ATOM 2540 C CA . SER A 1 315 ? 21.622 -20.934 -3.837 1.00 7.24 314 SER A CA 1
ATOM 2541 C C . SER A 1 315 ? 20.640 -20.076 -3.063 1.00 6.95 314 SER A C 1
ATOM 2542 O O . SER A 1 315 ? 21.028 -19.111 -2.420 1.00 9.88 314 SER A O 1
ATOM 2545 N N . ILE A 1 316 ? 19.356 -20.428 -3.118 1.00 6.73 315 ILE A N 1
ATOM 2546 C CA . ILE A 1 316 ? 18.296 -19.566 -2.611 1.00 7.05 315 ILE A CA 1
ATOM 2547 C C . ILE A 1 316 ? 17.604 -20.203 -1.403 1.00 6.95 315 ILE A C 1
ATOM 2548 O O . ILE A 1 316 ? 17.633 -19.676 -0.300 1.00 7.69 315 ILE A O 1
ATOM 2553 N N . TRP A 1 317 ? 16.950 -21.336 -1.650 1.00 6.80 316 TRP A N 1
ATOM 2554 C CA . TRP A 1 317 ? 16.291 -22.102 -0.609 1.00 6.80 316 TRP A CA 1
ATOM 2555 C C . TRP A 1 317 ? 17.290 -23.001 0.077 1.00 6.45 316 TRP A C 1
ATOM 2556 O O . TRP A 1 317 ? 18.059 -23.706 -0.581 1.00 7.05 316 TRP A O 1
ATOM 2567 N N . LYS A 1 318 ? 17.272 -22.965 1.403 1.00 6.97 317 LYS A N 1
ATOM 2568 C CA . LYS A 1 318 ? 18.280 -23.618 2.233 1.00 7.13 317 LYS A CA 1
ATOM 2569 C C . LYS A 1 318 ? 17.759 -24.832 2.990 1.00 7.80 317 LYS A C 1
ATOM 2570 O O . LYS A 1 318 ? 18.464 -25.375 3.821 1.00 9.93 317 LYS A O 1
ATOM 2576 N N . GLY A 1 319 ? 16.546 -25.262 2.674 1.00 7.03 318 GLY A N 1
ATOM 2577 C CA . GLY A 1 319 ? 15.959 -26.427 3.307 1.00 7.70 318 GLY A CA 1
ATOM 2578 C C . GLY A 1 319 ? 16.078 -27.682 2.458 1.00 6.35 318 GLY A C 1
ATOM 2579 O O . GLY A 1 319 ? 16.777 -27.714 1.445 1.00 6.85 318 GLY A O 1
ATOM 2580 N N . PRO A 1 320 ? 15.364 -28.744 2.849 1.00 6.26 319 PRO A N 1
ATOM 2581 C CA . PRO A 1 320 ? 15.407 -29.991 2.076 1.00 6.24 319 PRO A CA 1
ATOM 2582 C C . PRO A 1 320 ? 14.867 -29.778 0.670 1.00 6.16 319 PRO A C 1
ATOM 2583 O O . PRO A 1 320 ? 13.909 -29.023 0.459 1.00 6.25 319 PRO A O 1
ATOM 2587 N N . VAL A 1 321 ? 15.455 -30.504 -0.268 1.00 6.26 320 VAL A N 1
ATOM 2588 C CA . VAL A 1 321 ? 15.030 -30.491 -1.665 1.00 6.68 320 VAL A CA 1
ATOM 2589 C C . VAL A 1 321 ? 14.879 -31.918 -2.129 1.00 6.38 320 VAL A C 1
ATOM 2590 O O . VAL A 1 321 ? 15.841 -32.699 -2.040 1.00 7.08 320 VAL A O 1
ATOM 2594 N N . ILE A 1 322 ? 13.690 -32.261 -2.620 1.00 6.15 321 ILE A N 1
ATOM 2595 C CA . ILE A 1 322 ? 13.459 -33.540 -3.268 1.00 6.00 321 ILE A CA 1
ATOM 2596 C C . ILE A 1 322 ? 13.568 -33.304 -4.765 1.00 5.61 321 ILE A C 1
ATOM 2597 O O . ILE A 1 322 ? 12.926 -32.386 -5.276 1.00 6.61 321 ILE A O 1
ATOM 2602 N N . ARG A 1 323 ? 14.359 -34.115 -5.466 1.00 6.59 322 ARG A N 1
ATOM 2603 C CA A ARG A 1 323 ? 14.485 -33.997 -6.909 0.37 6.48 322 ARG A CA 1
ATOM 2604 C CA B ARG A 1 323 ? 14.478 -34.001 -6.916 0.63 6.21 322 ARG A CA 1
ATOM 2605 C C . ARG A 1 323 ? 13.939 -35.264 -7.560 1.00 6.33 322 ARG A C 1
ATOM 2606 O O . ARG A 1 323 ? 14.274 -36.348 -7.121 1.00 6.48 322 ARG A O 1
ATOM 2621 N N . ALA A 1 324 ? 13.127 -35.117 -8.615 1.00 5.95 323 ALA A N 1
ATOM 2622 C CA . ALA A 1 324 ? 12.569 -36.277 -9.309 1.00 5.69 323 ALA A CA 1
ATOM 2623 C C . ALA A 1 324 ? 12.790 -36.133 -10.802 1.00 5.68 323 ALA A C 1
ATOM 2624 O O . ALA A 1 324 ? 12.641 -35.037 -11.350 1.00 6.47 323 ALA A O 1
ATOM 2626 N N . GLY A 1 325 ? 13.063 -37.250 -11.476 1.00 5.92 324 GLY A N 1
ATOM 2627 C CA . GLY A 1 325 ? 13.034 -37.302 -12.932 1.00 6.11 324 GLY A CA 1
ATOM 2628 C C . GLY A 1 325 ? 14.155 -38.158 -13.495 1.00 5.85 324 GLY A C 1
ATOM 2629 O O . GLY A 1 325 ? 15.326 -37.764 -13.518 1.00 6.69 324 GLY A O 1
ATOM 2630 N N . ASN A 1 326 ? 13.788 -39.366 -13.896 1.00 5.94 325 ASN A N 1
ATOM 2631 C CA . ASN A 1 326 ? 14.701 -40.291 -14.550 1.00 6.30 325 ASN A CA 1
ATOM 2632 C C . ASN A 1 326 ? 15.918 -40.619 -13.715 1.00 6.66 325 ASN A C 1
ATOM 2633 O O . ASN A 1 326 ? 17.019 -40.720 -14.235 1.00 7.49 325 ASN A O 1
ATOM 2638 N N . PHE A 1 327 ? 15.709 -40.888 -12.434 1.00 6.42 326 PHE A N 1
ATOM 2639 C CA . PHE A 1 327 ? 16.822 -41.255 -11.572 1.00 6.58 326 PHE A CA 1
ATOM 2640 C C . PHE A 1 327 ? 16.990 -42.758 -11.384 1.00 7.06 326 PHE A C 1
ATOM 2641 O O . PHE A 1 327 ? 18.086 -43.213 -11.048 1.00 7.83 326 PHE A O 1
ATOM 2649 N N . ALA A 1 328 ? 15.928 -43.551 -11.576 1.00 7.45 327 ALA A N 1
ATOM 2650 C CA . ALA A 1 328 ? 16.021 -44.996 -11.340 1.00 7.53 327 ALA A CA 1
ATOM 2651 C C . ALA A 1 328 ? 17.032 -45.648 -12.275 1.00 7.62 327 ALA A C 1
ATOM 2652 O O . ALA A 1 328 ? 17.795 -46.521 -11.863 1.00 8.31 327 ALA A O 1
ATOM 2654 N N . LEU A 1 329 ? 17.016 -45.225 -13.530 1.00 7.69 328 LEU A N 1
ATOM 2655 C CA . LEU A 1 329 ? 17.917 -45.781 -14.527 1.00 8.10 328 LEU A CA 1
ATOM 2656 C C . LEU A 1 329 ? 19.299 -45.141 -14.492 1.00 8.51 328 LEU A C 1
ATOM 2657 O O . LEU A 1 329 ? 20.154 -45.526 -15.291 1.00 9.80 328 LEU A O 1
ATOM 2662 N N . HIS A 1 330 ? 19.525 -44.213 -13.561 1.00 8.24 329 HIS A N 1
ATOM 2663 C CA . HIS A 1 330 ? 20.753 -43.432 -13.531 1.00 8.41 329 HIS A CA 1
ATOM 2664 C C . HIS A 1 330 ? 21.318 -43.312 -12.129 1.00 8.03 329 HIS A C 1
ATOM 2665 O O . HIS A 1 330 ? 21.470 -42.207 -11.593 1.00 8.47 329 HIS A O 1
ATOM 2672 N N . PRO A 1 331 ? 21.678 -44.456 -11.540 1.00 8.76 330 PRO A N 1
ATOM 2673 C CA . PRO A 1 331 ? 22.300 -44.421 -10.216 1.00 8.49 330 PRO A CA 1
ATOM 2674 C C . PRO A 1 331 ? 23.581 -43.592 -10.195 1.00 8.45 330 PRO A C 1
ATOM 2675 O O . PRO A 1 331 ? 23.933 -43.044 -9.148 1.00 9.52 330 PRO A O 1
ATOM 2679 N N . GLU A 1 332 ? 24.274 -43.495 -11.324 1.00 9.21 331 GLU A N 1
ATOM 2680 C CA . GLU A 1 332 ? 25.497 -42.702 -11.378 1.00 10.09 331 GLU A CA 1
ATOM 2681 C C . GLU A 1 332 ? 25.195 -41.219 -11.148 1.00 9.76 331 GLU A C 1
ATOM 2682 O O . GLU A 1 332 ? 26.015 -40.475 -10.598 1.00 11.35 331 GLU A O 1
ATOM 2688 N N . VAL A 1 333 ? 24.023 -40.771 -11.578 1.00 8.89 332 VAL A N 1
ATOM 2689 C CA . VAL A 1 333 ? 23.642 -39.384 -11.377 1.00 9.03 332 VAL A CA 1
ATOM 2690 C C . VAL A 1 333 ? 23.206 -39.200 -9.930 1.00 8.62 332 VAL A C 1
ATOM 2691 O O . VAL A 1 333 ? 23.584 -38.241 -9.280 1.00 9.20 332 VAL A O 1
ATOM 2695 N N . VAL A 1 334 ? 22.411 -40.131 -9.410 1.00 7.96 333 VAL A N 1
ATOM 2696 C CA . VAL A 1 334 ? 22.005 -40.069 -8.014 1.00 7.60 333 VAL A CA 1
ATOM 2697 C C . VAL A 1 334 ? 23.203 -40.012 -7.084 1.00 7.67 333 VAL A C 1
ATOM 2698 O O . VAL A 1 334 ? 23.221 -39.239 -6.135 1.00 8.31 333 VAL A O 1
ATOM 2702 N N . ARG A 1 335 ? 24.199 -40.848 -7.343 1.00 8.21 334 ARG A N 1
ATOM 2703 C CA . ARG A 1 335 ? 25.384 -40.878 -6.504 1.00 8.81 334 ARG A CA 1
ATOM 2704 C C . ARG A 1 335 ? 26.012 -39.500 -6.374 1.00 9.26 334 ARG A C 1
ATOM 2705 O O . ARG A 1 335 ? 26.477 -39.123 -5.297 1.00 10.66 334 ARG A O 1
ATOM 2713 N N . GLU A 1 336 ? 26.023 -38.739 -7.461 1.00 9.82 335 GLU A N 1
ATOM 2714 C CA . GLU A 1 336 ? 26.555 -37.385 -7.397 1.00 10.54 335 GLU A CA 1
ATOM 2715 C C . GLU A 1 336 ? 25.592 -36.436 -6.697 1.00 9.94 335 GLU A C 1
ATOM 2716 O O . GLU A 1 336 ? 26.012 -35.650 -5.848 1.00 10.91 335 GLU A O 1
ATOM 2722 N N . GLU A 1 337 ? 24.300 -36.496 -7.019 1.00 9.35 336 GLU A N 1
ATOM 2723 C CA A GLU A 1 337 ? 23.354 -35.537 -6.441 0.67 8.97 336 GLU A CA 1
ATOM 2724 C CA B GLU A 1 337 ? 23.348 -35.548 -6.446 0.33 9.95 336 GLU A CA 1
ATOM 2725 C C . GLU A 1 337 ? 23.247 -35.657 -4.932 1.00 9.06 336 GLU A C 1
ATOM 2726 O O . GLU A 1 337 ? 23.123 -34.650 -4.246 1.00 9.61 336 GLU A O 1
ATOM 2737 N N . VAL A 1 338 ? 23.284 -36.880 -4.406 1.00 8.47 337 VAL A N 1
ATOM 2738 C CA . VAL A 1 338 ? 23.078 -37.046 -2.977 1.00 8.62 337 VAL A CA 1
ATOM 2739 C C . VAL A 1 338 ? 24.307 -36.734 -2.150 1.00 9.79 337 VAL A C 1
ATOM 2740 O O . VAL A 1 338 ? 24.232 -36.727 -0.919 1.00 10.64 337 VAL A O 1
ATOM 2744 N N . LYS A 1 339 ? 25.428 -36.386 -2.784 1.00 9.82 338 LYS A N 1
ATOM 2745 C CA . LYS A 1 339 ? 26.532 -35.837 -2.017 1.00 9.70 338 LYS A CA 1
ATOM 2746 C C . LYS A 1 339 ? 26.112 -34.561 -1.324 1.00 9.80 338 LYS A C 1
ATOM 2747 O O . LYS A 1 339 ? 26.689 -34.197 -0.320 1.00 11.77 338 LYS A O 1
ATOM 2753 N N . ASP A 1 340 ? 25.126 -33.851 -1.864 1.00 9.14 339 ASP A N 1
ATOM 2754 C CA . ASP A 1 340 ? 24.533 -32.758 -1.147 1.00 9.00 339 ASP A CA 1
ATOM 2755 C C . ASP A 1 340 ? 23.655 -33.332 -0.037 1.00 9.59 339 ASP A C 1
ATOM 2756 O O . ASP A 1 340 ? 22.752 -34.126 -0.284 1.00 9.28 339 ASP A O 1
ATOM 2761 N N . LYS A 1 341 ? 23.899 -32.886 1.188 1.00 9.43 340 LYS A N 1
ATOM 2762 C CA . LYS A 1 341 ? 23.317 -33.512 2.371 1.00 9.33 340 LYS A CA 1
ATOM 2763 C C . LYS A 1 341 ? 21.879 -33.130 2.664 1.00 7.95 340 LYS A C 1
ATOM 2764 O O . LYS A 1 341 ? 21.321 -33.642 3.617 1.00 9.01 340 LYS A O 1
ATOM 2770 N N . ARG A 1 342 ? 21.258 -32.274 1.848 1.00 8.03 341 ARG A N 1
ATOM 2771 C CA . ARG A 1 342 ? 19.836 -31.980 2.021 1.00 7.41 341 ARG A CA 1
ATOM 2772 C C . ARG A 1 342 ? 19.023 -32.344 0.773 1.00 7.14 341 ARG A C 1
ATOM 2773 O O . ARG A 1 342 ? 17.903 -31.866 0.597 1.00 7.52 341 ARG A O 1
ATOM 2781 N N . THR A 1 343 ? 19.565 -33.252 -0.037 1.00 7.10 342 THR A N 1
ATOM 2782 C CA . THR A 1 343 ? 18.905 -33.714 -1.256 1.00 6.94 342 THR A CA 1
ATOM 2783 C C . THR A 1 343 ? 18.309 -35.112 -1.086 1.00 6.69 342 THR A C 1
ATOM 2784 O O . THR A 1 343 ? 18.975 -36.049 -0.647 1.00 8.76 342 THR A O 1
ATOM 2788 N N . LEU A 1 344 ? 17.037 -35.218 -1.451 1.00 6.45 343 LEU A N 1
ATOM 2789 C CA . LEU A 1 344 ? 16.336 -36.487 -1.518 1.00 6.33 343 LEU A CA 1
ATOM 2790 C C . LEU A 1 344 ? 15.988 -36.740 -2.976 1.00 6.07 343 LEU A C 1
ATOM 2791 O O . LEU A 1 344 ? 15.953 -35.804 -3.780 1.00 6.31 343 LEU A O 1
ATOM 2796 N N . ILE A 1 345 ? 15.710 -37.996 -3.309 1.00 6.18 344 ILE A N 1
ATOM 2797 C CA . ILE A 1 345 ? 15.461 -38.397 -4.695 1.00 5.86 344 ILE A CA 1
ATOM 2798 C C . ILE A 1 345 ? 14.097 -39.050 -4.777 1.00 5.95 344 ILE A C 1
ATOM 2799 O O . ILE A 1 345 ? 13.842 -40.046 -4.115 1.00 6.61 344 ILE A O 1
ATOM 2804 N N . GLY A 1 346 ? 13.235 -38.481 -5.605 1.00 5.86 345 GLY A N 1
ATOM 2805 C CA . GLY A 1 346 ? 11.957 -39.086 -5.911 1.00 6.42 345 GLY A CA 1
ATOM 2806 C C . GLY A 1 346 ? 12.080 -40.009 -7.094 1.00 6.52 345 GLY A C 1
ATOM 2807 O O . GLY A 1 346 ? 12.649 -39.657 -8.124 1.00 7.13 345 GLY A O 1
ATOM 2808 N N . TYR A 1 347 ? 11.535 -41.216 -6.934 1.00 6.27 346 TYR A N 1
ATOM 2809 C CA . TYR A 1 347 ? 11.511 -42.258 -7.956 1.00 6.02 346 TYR A CA 1
ATOM 2810 C C . TYR A 1 347 ? 10.051 -42.559 -8.280 1.00 6.43 346 TYR A C 1
ATOM 2811 O O . TYR A 1 347 ? 9.338 -43.125 -7.457 1.00 6.76 346 TYR A O 1
ATOM 2820 N N . GLY A 1 348 ? 9.604 -42.155 -9.460 1.00 6.25 347 GLY A N 1
ATOM 2821 C CA . GLY A 1 348 ? 8.204 -42.243 -9.828 1.00 6.64 347 GLY A CA 1
ATOM 2822 C C . GLY A 1 348 ? 7.864 -43.540 -10.544 1.00 6.63 347 GLY A C 1
ATOM 2823 O O . GLY A 1 348 ? 7.399 -44.520 -9.946 1.00 6.86 347 GLY A O 1
ATOM 2824 N N . ARG A 1 349 ? 8.085 -43.578 -11.851 1.00 6.41 348 ARG A N 1
ATOM 2825 C CA . ARG A 1 349 ? 7.683 -44.722 -12.647 1.00 6.87 348 ARG A CA 1
ATOM 2826 C C . ARG A 1 349 ? 8.223 -46.038 -12.149 1.00 6.37 348 ARG A C 1
ATOM 2827 O O . ARG A 1 349 ? 7.511 -47.044 -12.203 1.00 7.16 348 ARG A O 1
ATOM 2835 N N . PHE A 1 350 ? 9.457 -46.087 -11.650 1.00 6.85 349 PHE A N 1
ATOM 2836 C CA . PHE A 1 350 ? 9.974 -47.356 -11.194 1.00 7.03 349 PHE A CA 1
ATOM 2837 C C . PHE A 1 350 ? 9.486 -47.737 -9.802 1.00 7.20 349 PHE A C 1
ATOM 2838 O O . PHE A 1 350 ? 9.582 -48.902 -9.450 1.00 7.91 349 PHE A O 1
ATOM 2846 N N . PHE A 1 351 ? 8.885 -46.806 -9.061 1.00 6.74 350 PHE A N 1
ATOM 2847 C CA . PHE A 1 351 ? 8.127 -47.197 -7.859 1.00 6.71 350 PHE A CA 1
ATOM 2848 C C . PHE A 1 351 ? 6.766 -47.788 -8.225 1.00 6.78 350 PHE A C 1
ATOM 2849 O O . PHE A 1 351 ? 6.209 -48.567 -7.463 1.00 7.46 350 PHE A O 1
ATOM 2857 N N . ILE A 1 352 ? 6.207 -47.395 -9.371 1.00 6.82 351 ILE A N 1
ATOM 2858 C CA . ILE A 1 352 ? 5.005 -48.064 -9.863 1.00 6.63 351 ILE A CA 1
ATOM 2859 C C . ILE A 1 352 ? 5.307 -49.543 -10.011 1.00 6.73 351 ILE A C 1
ATOM 2860 O O . ILE A 1 352 ? 4.558 -50.393 -9.526 1.00 7.46 351 ILE A O 1
ATOM 2865 N N . SER A 1 353 ? 6.417 -49.871 -10.661 1.00 7.27 352 SER A N 1
ATOM 2866 C CA . SER A 1 353 ? 6.697 -51.269 -10.975 1.00 7.41 352 SER A CA 1
ATOM 2867 C C . SER A 1 353 ? 7.518 -52.042 -9.954 1.00 7.45 352 SER A C 1
ATOM 2868 O O . SER A 1 353 ? 7.604 -53.251 -10.077 1.00 7.81 352 SER A O 1
ATOM 2871 N N . ASN A 1 354 ? 8.086 -51.372 -8.939 1.00 7.39 353 ASN A N 1
ATOM 2872 C CA . ASN A 1 354 ? 8.966 -52.055 -7.955 1.00 7.78 353 ASN A CA 1
ATOM 2873 C C . ASN A 1 354 ? 8.503 -51.660 -6.561 1.00 7.15 353 ASN A C 1
ATOM 2874 O O . ASN A 1 354 ? 8.877 -50.673 -6.045 1.00 7.55 353 ASN A O 1
ATOM 2879 N N . PRO A 1 355 ? 7.627 -52.468 -5.946 1.00 7.68 354 PRO A N 1
ATOM 2880 C CA . PRO A 1 355 ? 7.130 -52.086 -4.603 1.00 7.78 354 PRO A CA 1
ATOM 2881 C C . PRO A 1 355 ? 8.283 -52.039 -3.564 1.00 8.23 354 PRO A C 1
ATOM 2882 O O . PRO A 1 355 ? 8.218 -51.282 -2.649 1.00 7.89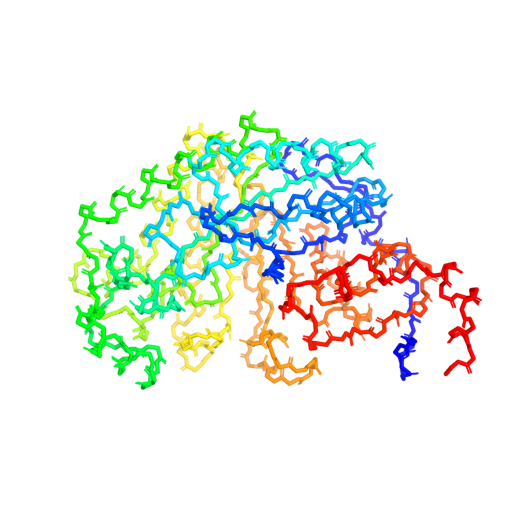 354 PRO A O 1
ATOM 2886 N N . ASP A 1 356 ? 9.292 -52.887 -3.810 1.00 7.14 355 ASP A N 1
ATOM 2887 C CA . ASP A 1 356 ? 10.506 -52.976 -2.970 1.00 7.18 355 ASP A CA 1
ATOM 2888 C C . ASP A 1 356 ? 11.678 -52.205 -3.632 1.00 7.16 355 ASP A C 1
ATOM 2889 O O . ASP A 1 356 ? 12.796 -52.576 -3.522 1.00 7.49 355 ASP A O 1
ATOM 2894 N N . LEU A 1 357 ? 11.364 -51.053 -4.257 1.00 6.90 356 LEU A N 1
ATOM 2895 C CA . LEU A 1 357 ? 12.416 -50.310 -4.928 1.00 7.07 356 LEU A CA 1
ATOM 2896 C C . LEU A 1 357 ? 13.541 -49.943 -3.985 1.00 6.87 356 LEU A C 1
ATOM 2897 O O . LEU A 1 357 ? 14.697 -49.961 -4.379 1.00 7.22 356 LEU A O 1
ATOM 2902 N N . VAL A 1 358 ? 13.210 -49.587 -2.749 1.00 6.81 357 VAL A N 1
ATOM 2903 C CA . VAL A 1 358 ? 14.278 -49.094 -1.868 1.00 6.68 357 VAL A CA 1
ATOM 2904 C C . VAL A 1 358 ? 15.333 -50.182 -1.622 1.00 7.13 357 VAL A C 1
ATOM 2905 O O . VAL A 1 358 ? 16.530 -49.926 -1.740 1.00 7.47 357 VAL A O 1
ATOM 2909 N N . ASP A 1 359 ? 14.908 -51.406 -1.330 1.00 7.21 358 ASP A N 1
ATOM 2910 C CA . ASP A 1 359 ? 15.850 -52.517 -1.200 1.00 7.43 358 ASP A CA 1
ATOM 2911 C C . ASP A 1 359 ? 16.676 -52.666 -2.476 1.00 7.71 358 ASP A C 1
ATOM 2912 O O . ASP A 1 359 ? 17.888 -52.929 -2.430 1.00 8.16 358 ASP A O 1
ATOM 2917 N N . ARG A 1 360 ? 16.025 -52.551 -3.642 1.00 7.13 359 ARG A N 1
ATOM 2918 C CA . ARG A 1 360 ? 16.742 -52.707 -4.894 1.00 8.14 359 ARG A CA 1
ATOM 2919 C C . ARG A 1 360 ? 17.797 -51.630 -5.098 1.00 7.50 359 ARG A C 1
ATOM 2920 O O . ARG A 1 360 ? 18.860 -51.894 -5.676 1.00 7.95 359 ARG A O 1
ATOM 2928 N N . LEU A 1 361 ? 17.498 -50.414 -4.667 1.00 7.36 360 LEU A N 1
ATOM 2929 C CA . LEU A 1 361 ? 18.468 -49.316 -4.739 1.00 7.58 360 LEU A CA 1
ATOM 2930 C C . LEU A 1 361 ? 19.637 -49.533 -3.797 1.00 7.79 360 LEU A C 1
ATOM 2931 O O . LEU A 1 361 ? 20.791 -49.323 -4.177 1.00 8.44 360 LEU A O 1
ATOM 2936 N N . GLU A 1 362 ? 19.350 -49.965 -2.584 1.00 7.33 361 GLU A N 1
ATOM 2937 C CA . GLU A 1 362 ? 20.423 -50.184 -1.616 1.00 7.99 361 GLU A CA 1
ATOM 2938 C C . GLU A 1 362 ? 21.384 -51.241 -2.132 1.00 7.78 361 GLU A C 1
ATOM 2939 O O . GLU A 1 362 ? 22.596 -51.089 -2.034 1.00 8.65 361 GLU A O 1
ATOM 2945 N N . LYS A 1 363 ? 20.825 -52.313 -2.674 1.00 8.15 362 LYS A N 1
ATOM 2946 C CA . LYS A 1 363 ? 21.542 -53.559 -2.935 1.00 8.89 362 LYS A CA 1
ATOM 2947 C C . LYS A 1 363 ? 21.976 -53.693 -4.394 1.00 8.90 362 LYS A C 1
ATOM 2948 O O . LYS A 1 363 ? 22.676 -54.639 -4.748 1.00 10.91 362 LYS A O 1
ATOM 2954 N N . GLY A 1 364 ? 21.596 -52.744 -5.245 1.00 8.40 363 GLY A N 1
ATOM 2955 C CA . GLY A 1 364 ? 21.991 -52.807 -6.639 1.00 9.42 363 GLY A CA 1
ATOM 2956 C C . GLY A 1 364 ? 21.366 -53.959 -7.409 1.00 9.47 363 GLY A C 1
ATOM 2957 O O . GLY A 1 364 ? 22.025 -54.662 -8.155 1.00 11.47 363 GLY A O 1
ATOM 2958 N N . LEU A 1 365 ? 20.072 -54.156 -7.228 1.00 8.65 364 LEU A N 1
ATOM 2959 C CA . LEU A 1 365 ? 19.346 -55.267 -7.839 1.00 9.17 364 LEU A CA 1
ATOM 2960 C C . LEU A 1 365 ? 18.688 -54.825 -9.139 1.00 8.37 364 LEU A C 1
ATOM 2961 O O . LEU A 1 365 ? 18.423 -53.654 -9.345 1.00 8.74 364 LEU A O 1
ATOM 2966 N N . PRO A 1 366 ? 18.392 -55.782 -10.026 1.00 8.92 365 PRO A N 1
ATOM 2967 C CA . PRO A 1 366 ? 17.625 -55.474 -11.236 1.00 9.24 365 PRO A CA 1
ATOM 2968 C C . PRO A 1 366 ? 16.293 -54.832 -10.890 1.00 8.31 365 PRO A C 1
ATOM 2969 O O . PRO A 1 366 ? 15.758 -55.047 -9.813 1.00 9.40 365 PRO A O 1
ATOM 2973 N N . LEU A 1 367 ? 15.773 -54.053 -11.828 1.00 8.62 366 LEU A N 1
ATOM 2974 C CA . LEU A 1 367 ? 14.490 -53.378 -11.676 1.00 8.48 366 LEU A CA 1
ATOM 2975 C C . LEU A 1 367 ? 13.431 -54.028 -12.560 1.00 7.95 366 LEU A C 1
ATOM 2976 O O . LEU A 1 367 ? 13.681 -54.372 -13.713 1.00 9.14 366 LEU A O 1
ATOM 2981 N N . ASN A 1 368 ? 12.225 -54.174 -12.031 1.00 7.92 367 ASN A N 1
ATOM 2982 C CA . ASN A 1 368 ? 11.111 -54.599 -12.847 1.00 8.26 367 ASN A CA 1
ATOM 2983 C C . ASN A 1 368 ? 10.797 -53.521 -13.869 1.00 8.21 367 ASN A C 1
ATOM 2984 O O . ASN A 1 368 ? 10.682 -52.337 -13.526 1.00 8.56 367 ASN A O 1
ATOM 2989 N N . LYS A 1 369 ? 10.637 -53.935 -15.115 1.00 8.45 368 LYS A N 1
ATOM 2990 C CA A LYS A 1 369 ? 10.120 -53.057 -16.155 0.37 9.49 368 LYS A CA 1
ATOM 2991 C CA B LYS A 1 369 ? 10.130 -53.069 -16.163 0.63 8.75 368 LYS A CA 1
ATOM 2992 C C . LYS A 1 369 ? 8.709 -52.644 -15.794 1.00 9.17 368 LYS A C 1
ATOM 2993 O O . LYS A 1 369 ? 7.934 -53.435 -15.279 1.00 11.83 368 LYS A O 1
ATOM 3004 N N . TYR A 1 370 ? 8.358 -51.401 -16.088 1.00 8.86 369 TYR A N 1
ATOM 3005 C CA . TYR A 1 370 ? 6.989 -50.956 -15.886 1.00 8.19 369 TYR A CA 1
ATOM 3006 C C . TYR A 1 370 ? 6.158 -51.191 -17.145 1.00 8.79 369 TYR A C 1
ATOM 3007 O O . TYR A 1 370 ? 6.683 -51.375 -18.252 1.00 10.42 369 TYR A O 1
ATOM 3016 N N . ASP A 1 371 ? 4.851 -51.156 -16.955 1.00 9.09 370 ASP A N 1
ATOM 3017 C CA . ASP A 1 371 ? 3.888 -51.324 -18.017 1.00 9.40 370 ASP A CA 1
ATOM 3018 C C . ASP A 1 371 ? 3.069 -50.044 -18.140 1.00 8.85 370 ASP A C 1
ATOM 3019 O O . ASP A 1 371 ? 2.120 -49.822 -17.387 1.00 8.58 370 ASP A O 1
ATOM 3024 N N . ARG A 1 372 ? 3.457 -49.204 -19.086 1.00 9.02 371 ARG A N 1
ATOM 3025 C CA A ARG A 1 372 ? 2.790 -47.892 -19.135 0.50 9.87 371 ARG A CA 1
ATOM 3026 C CA B ARG A 1 372 ? 2.804 -47.801 -19.115 0.50 9.87 371 ARG A CA 1
ATOM 3027 C C . ARG A 1 372 ? 1.280 -48.004 -19.412 1.00 9.35 371 ARG A C 1
ATOM 3028 O O . ARG A 1 372 ? 0.530 -47.151 -19.027 1.00 10.85 371 ARG A O 1
ATOM 3043 N N . ASP A 1 373 ? 0.874 -49.070 -20.076 1.00 10.06 372 ASP A N 1
ATOM 3044 C CA . ASP A 1 373 ? -0.526 -49.239 -20.411 1.00 11.52 372 ASP A CA 1
ATOM 3045 C C . ASP A 1 373 ? -1.416 -49.337 -19.195 1.00 10.84 372 ASP A C 1
ATOM 3046 O O . ASP A 1 373 ? -2.594 -49.030 -19.292 1.00 13.55 372 ASP A O 1
ATOM 3051 N N . THR A 1 374 ? -0.864 -49.754 -18.055 1.00 9.55 373 THR A N 1
ATOM 3052 C CA . THR A 1 374 ? -1.646 -49.858 -16.831 1.00 8.82 373 THR A CA 1
ATOM 3053 C C . THR A 1 374 ? -1.305 -48.762 -15.809 1.00 8.37 373 THR A C 1
ATOM 3054 O O . THR A 1 374 ? -1.726 -48.825 -14.655 1.00 8.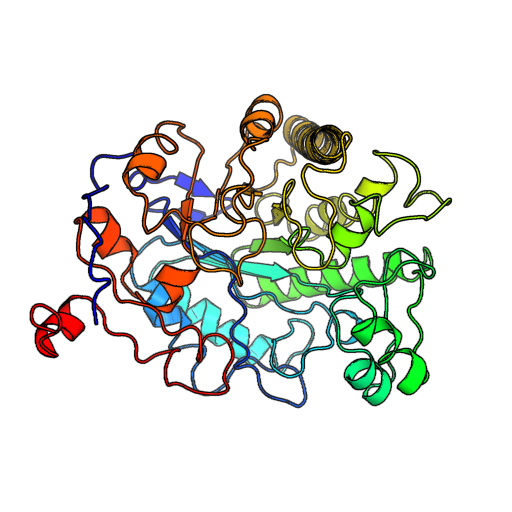51 373 THR A O 1
ATOM 3058 N N . PHE A 1 375 ? -0.596 -47.720 -16.228 1.00 8.21 374 PHE A N 1
ATOM 3059 C CA . PHE A 1 375 ? -0.414 -46.567 -15.350 1.00 8.46 374 PHE A CA 1
ATOM 3060 C C . PHE A 1 375 ? -1.763 -45.991 -14.924 1.00 8.03 374 PHE A C 1
ATOM 3061 O O . PHE A 1 375 ? -1.964 -45.702 -13.751 1.00 7.93 374 PHE A O 1
ATOM 3069 N N . TYR A 1 376 ? -2.649 -45.809 -15.894 1.00 8.59 375 TYR A N 1
ATOM 3070 C CA . TYR A 1 376 ? -4.012 -45.336 -15.652 1.00 8.62 375 TYR A CA 1
ATOM 3071 C C . TYR A 1 376 ? -4.891 -46.472 -16.158 1.00 9.40 375 TYR A C 1
ATOM 3072 O O . TYR A 1 376 ? -4.881 -46.774 -17.345 1.00 9.26 375 TYR A O 1
ATOM 3081 N N . GLN A 1 377 ? -5.550 -47.136 -15.265 1.00 11.67 376 GLN A N 1
ATOM 3082 C CA . GLN A 1 377 ? -6.419 -48.272 -15.642 1.00 11.23 376 GLN A CA 1
ATOM 3083 C C . GLN A 1 377 ? -7.195 -48.631 -14.434 1.00 11.22 376 GLN A C 1
ATOM 3084 O O . GLN A 1 377 ? -6.701 -48.524 -13.369 1.00 11.51 376 GLN A O 1
ATOM 3090 N N . MET A 1 378 ? -8.431 -49.103 -14.617 1.00 9.98 377 MET A N 1
ATOM 3091 C CA . MET A 1 378 ? -9.227 -49.457 -13.475 1.00 9.98 377 MET A CA 1
ATOM 3092 C C . MET A 1 378 ? -8.945 -50.947 -13.232 1.00 8.87 377 MET A C 1
ATOM 3093 O O . MET A 1 378 ? -9.785 -51.808 -13.552 1.00 10.54 377 MET A O 1
ATOM 3098 N N . SER A 1 379 ? -7.788 -51.261 -12.640 1.00 8.93 378 SER A N 1
ATOM 3099 C CA . SER A 1 379 ? -7.375 -52.641 -12.460 1.00 9.33 378 SER A CA 1
ATOM 3100 C C . SER A 1 379 ? -6.393 -52.802 -11.339 1.00 9.00 378 SER A C 1
ATOM 3101 O O . SER A 1 379 ? -5.536 -51.944 -11.116 1.00 9.41 378 SER A O 1
ATOM 3104 N N . ALA A 1 380 ? -6.466 -53.961 -10.694 1.00 8.83 379 ALA A N 1
ATOM 3105 C CA . ALA A 1 380 ? -5.394 -54.430 -9.829 1.00 8.96 379 ALA A CA 1
ATOM 3106 C C . ALA A 1 380 ? -4.151 -54.776 -10.632 1.00 8.99 379 ALA A C 1
ATOM 3107 O O . ALA A 1 380 ? -3.013 -54.573 -10.176 1.00 8.97 379 ALA A O 1
ATOM 3109 N N . HIS A 1 381 ? -4.345 -55.293 -11.824 1.00 9.23 380 HIS A N 1
ATOM 3110 C CA . HIS A 1 381 ? -3.260 -55.595 -12.711 1.00 8.78 380 HIS A CA 1
ATOM 3111 C C . HIS A 1 381 ? -2.470 -54.324 -13.064 1.00 8.44 380 HIS A C 1
ATOM 3112 O O . HIS A 1 381 ? -3.036 -53.330 -13.453 1.00 8.74 380 HIS A O 1
ATOM 3119 N N . GLY A 1 382 ? -1.150 -54.401 -12.928 1.00 8.41 381 GLY A N 1
ATOM 3120 C CA . GLY A 1 382 ? -0.302 -53.237 -13.140 1.00 8.33 381 GLY A CA 1
ATOM 3121 C C . GLY A 1 382 ? -0.429 -52.211 -12.005 1.00 8.18 381 GLY A C 1
ATOM 3122 O O . GLY A 1 382 ? 0.016 -51.077 -12.205 1.00 8.05 381 GLY A O 1
ATOM 3123 N N . TYR A 1 383 ? -0.984 -52.612 -10.890 1.00 7.65 382 TYR A N 1
ATOM 3124 C CA . TYR A 1 383 ? -1.146 -51.716 -9.740 1.00 6.96 382 TYR A CA 1
ATOM 3125 C C . TYR A 1 383 ? -0.573 -52.421 -8.468 1.00 8.09 382 TYR A C 1
ATOM 3126 O O . TYR A 1 383 ? 0.333 -51.966 -7.842 1.00 7.94 382 TYR A O 1
ATOM 3135 N N . ILE A 1 384 ? -1.151 -53.581 -8.147 1.00 8.27 383 ILE A N 1
ATOM 3136 C CA . ILE A 1 384 ? -0.752 -54.351 -6.955 1.00 8.49 383 ILE A CA 1
ATOM 3137 C C . ILE A 1 384 ? -0.177 -55.732 -7.260 1.00 9.16 383 ILE A C 1
ATOM 3138 O O . ILE A 1 384 ? 0.094 -56.452 -6.355 1.00 10.01 383 ILE A O 1
ATOM 3143 N N . ASP A 1 385 ? 0.071 -56.048 -8.521 1.00 8.34 384 ASP A N 1
ATOM 3144 C CA . ASP A 1 385 ? 0.626 -57.359 -8.859 1.00 9.18 384 ASP A CA 1
ATOM 3145 C C . ASP A 1 385 ? 2.039 -57.312 -9.414 1.00 8.66 384 ASP A C 1
ATOM 3146 O O . ASP A 1 385 ? 2.527 -58.320 -9.912 1.00 10.62 384 ASP A O 1
ATOM 3151 N N . TYR A 1 386 ? 2.717 -56.175 -9.313 1.00 8.15 385 TYR A N 1
ATOM 3152 C CA . TYR A 1 386 ? 4.146 -56.189 -9.611 1.00 8.56 385 TYR A CA 1
ATOM 3153 C C . TYR A 1 386 ? 4.879 -56.882 -8.457 1.00 9.03 385 TYR A C 1
ATOM 3154 O O . TYR A 1 386 ? 4.623 -56.583 -7.283 1.00 9.11 385 TYR A O 1
ATOM 3163 N N . PRO A 1 387 ? 5.813 -57.787 -8.774 1.00 8.86 386 PRO A N 1
ATOM 3164 C CA . PRO A 1 387 ? 6.471 -58.571 -7.733 1.00 8.90 386 PRO A CA 1
ATOM 3165 C C . PRO A 1 387 ? 7.607 -57.831 -7.045 1.00 8.80 386 PRO A C 1
ATOM 3166 O O . PRO A 1 387 ? 8.291 -56.987 -7.633 1.00 9.07 386 PRO A O 1
ATOM 3170 N N . THR A 1 388 ? 7.866 -58.219 -5.808 1.00 8.77 387 THR A N 1
ATOM 3171 C CA . THR A 1 388 ? 9.135 -57.877 -5.182 1.00 8.69 387 THR A CA 1
ATOM 3172 C C . THR A 1 388 ? 10.260 -58.631 -5.894 1.00 8.79 387 THR A C 1
ATOM 3173 O O . THR A 1 388 ? 10.012 -59.529 -6.715 1.00 9.71 387 THR A O 1
ATOM 3177 N N . TYR A 1 389 ? 11.502 -58.313 -5.553 1.00 8.73 388 TYR A N 1
ATOM 3178 C CA . TYR A 1 389 ? 12.628 -58.993 -6.178 1.00 10.00 388 TYR A CA 1
ATOM 3179 C C . TYR A 1 389 ? 12.567 -60.495 -5.926 1.00 10.85 388 TYR A C 1
ATOM 3180 O O . TYR A 1 389 ? 12.788 -61.278 -6.852 1.00 12.34 388 TYR A O 1
ATOM 3189 N N . GLU A 1 390 ? 12.254 -60.889 -4.690 1.00 10.69 389 GLU A N 1
ATOM 3190 C CA . GLU A 1 390 ? 12.158 -62.308 -4.326 1.00 13.37 389 GLU A CA 1
ATOM 3191 C C . GLU A 1 390 ? 11.082 -62.989 -5.185 1.00 11.54 389 GLU A C 1
ATOM 3192 O O . GLU A 1 390 ? 11.266 -64.103 -5.713 1.00 12.31 389 GLU A O 1
ATOM 3198 N N . GLU A 1 391 ? 9.934 -62.340 -5.295 1.00 10.00 390 GLU A N 1
ATOM 3199 C CA . GLU A 1 391 ? 8.820 -62.912 -6.051 1.00 11.11 390 GLU A CA 1
ATOM 3200 C C . GLU A 1 391 ? 9.168 -63.004 -7.542 1.00 11.87 390 GLU A C 1
ATOM 3201 O O . GLU A 1 391 ? 8.822 -63.978 -8.206 1.00 13.51 390 GLU A O 1
ATOM 3207 N N . ALA A 1 392 ? 9.904 -62.022 -8.058 1.00 10.52 391 ALA A N 1
ATOM 3208 C CA . ALA A 1 392 ? 10.340 -62.031 -9.444 1.00 10.92 391 ALA A CA 1
ATOM 3209 C C . ALA A 1 392 ? 11.307 -63.188 -9.701 1.00 11.97 391 ALA A C 1
ATOM 3210 O O . ALA A 1 392 ? 11.245 -63.851 -10.733 1.00 13.22 391 ALA A O 1
ATOM 3212 N N . LEU A 1 393 ? 12.236 -63.418 -8.778 1.00 11.13 392 LEU A N 1
ATOM 3213 C CA . LEU A 1 393 ? 13.117 -64.579 -8.917 1.00 11.56 392 LEU A CA 1
ATOM 3214 C C . LEU A 1 393 ? 12.304 -65.861 -8.958 1.00 13.36 392 LEU A C 1
ATOM 3215 O O . LEU A 1 393 ? 12.592 -66.762 -9.746 1.00 15.41 392 LEU A O 1
ATOM 3220 N N . LYS A 1 394 ? 11.315 -65.980 -8.088 1.00 13.86 393 LYS A N 1
ATOM 3221 C CA . LYS A 1 394 ? 10.497 -67.187 -8.108 1.00 16.93 393 LYS A CA 1
ATOM 3222 C C . LYS A 1 394 ? 9.736 -67.342 -9.428 1.00 17.84 393 LYS A C 1
ATOM 3223 O O . LYS A 1 394 ? 9.470 -68.469 -9.874 1.00 20.52 393 LYS A O 1
ATOM 3229 N N . LEU A 1 395 ? 9.387 -66.238 -10.075 1.00 18.48 394 LEU A N 1
ATOM 3230 C CA . LEU A 1 395 ? 8.759 -66.281 -11.394 1.00 19.50 394 LEU A CA 1
ATOM 3231 C C . LEU A 1 395 ? 9.752 -66.538 -12.533 1.00 19.36 394 LEU A C 1
ATOM 3232 O O . LEU A 1 395 ? 9.357 -66.672 -13.694 1.00 21.81 394 LEU A O 1
ATOM 3237 N N . GLY A 1 396 ? 11.035 -66.602 -12.211 1.00 18.59 395 GLY A N 1
ATOM 3238 C CA . GLY A 1 396 ? 12.057 -66.886 -13.194 1.00 18.95 395 GLY A CA 1
ATOM 3239 C C . GLY A 1 396 ? 12.523 -65.672 -13.986 1.00 19.56 395 GLY A C 1
ATOM 3240 O O . GLY A 1 396 ? 13.091 -65.834 -15.063 1.00 21.28 395 GLY A O 1
ATOM 3241 N N . TRP A 1 397 ? 12.324 -64.467 -13.459 1.00 18.55 396 TRP A N 1
ATOM 3242 C CA . TRP A 1 397 ? 12.650 -63.255 -14.216 1.00 18.49 396 TRP A CA 1
ATOM 3243 C C . TRP A 1 397 ? 14.150 -63.035 -14.386 1.00 20.30 396 TRP A C 1
ATOM 3244 O O . TRP A 1 397 ? 14.602 -62.259 -15.242 1.00 22.69 396 TRP A O 1
ATOM 3255 N N . ASP A 1 398 ? 14.940 -63.719 -13.583 1.00 20.87 397 ASP A N 1
ATOM 3256 C CA . ASP A 1 398 ? 16.369 -63.662 -13.766 1.00 25.37 397 ASP A CA 1
ATOM 3257 C C . ASP A 1 398 ? 16.756 -64.394 -15.063 1.00 33.11 397 ASP A C 1
ATOM 3258 O O . ASP A 1 398 ? 17.898 -64.315 -15.493 1.00 35.94 397 ASP A O 1
ATOM 3263 N N . LYS A 1 399 ? 15.789 -65.062 -15.696 1.00 34.10 398 LYS A N 1
ATOM 3264 C CA . LYS A 1 399 ? 16.029 -65.785 -16.947 1.00 40.19 398 LYS A CA 1
ATOM 3265 C C . LYS A 1 399 ? 15.052 -65.423 -18.079 1.00 43.01 398 LYS A C 1
ATOM 3266 O O . LYS A 1 399 ? 15.036 -66.076 -19.127 1.00 43.75 398 LYS A O 1
ATOM 3272 N N . LYS A 1 400 ? 14.246 -64.386 -17.878 1.00 44.74 399 LYS A N 1
ATOM 3273 C CA . LYS A 1 400 ? 13.319 -63.932 -18.913 1.00 48.18 399 LYS A CA 1
ATOM 3274 C C . LYS A 1 400 ? 14.007 -62.924 -19.826 1.00 50.29 399 LYS A C 1
ATOM 3275 O O . LYS A 1 400 ? 15.193 -62.632 -19.655 1.00 51.35 399 LYS A O 1
#

Organism: Saccharomyces pastorianus (NCBI:txid27292)